Protein 6OB7 (pdb70)

Radius of gyration: 20.46 Å; Cα contacts (8 Å, |Δi|>4): 609; chains: 1; bounding box: 41×43×61 Å

Nearest PDB structures (foldseek):
  6ob7-assembly1_A  TM=1.003E+00  e=1.359E-50  Homo sapiens
  6ob6-assembly1_A  TM=9.992E-01  e=7.422E-44  Homo sapiens
  6ob6-assembly2_B  TM=1.001E+00  e=4.743E-43  Homo sapiens
  7wn1-assembly1_A  TM=7.185E-01  e=1.083E-06  Plasmodium falciparum
  7xq0-assembly1_A  TM=5.354E-01  e=4.265E-02  Homo sapiens

Solvent-accessible surface area: 16680 Å² total; per-residue (Å²): 107,155,10,63,214,132,27,0,56,104,22,0,28,33,0,0,13,2,10,38,4,3,27,16,10,0,85,27,3,24,51,8,1,28,62,37,1,79,157,45,85,150,142,41,23,20,68,62,1,75,77,44,16,55,105,19,1,31,106,13,15,39,92,62,0,96,64,9,6,84,97,10,114,170,80,85,7,50,87,16,0,38,34,3,1,82,21,9,35,105,10,0,79,66,2,2,94,21,18,162,62,109,53,110,10,106,52,2,18,67,62,0,12,95,10,0,51,67,6,5,11,68,7,0,42,1,26,1,4,1,3,2,1,0,2,21,1,48,16,34,13,1,0,0,2,0,5,0,7,3,22,0,4,50,81,4,2,58,21,30,37,75,18,61,70,68,66,51,119,81,46,97,18,1,70,32,22,0,74,61,0,7,58,22,0,84,84,0,25,104,27,8,103,26,0,76,189,31,137,15,10,110,121,44,47,109,53,92,187,100,44,83,42,7,55,73,106,0,28,84,3,0,114,8,0,12,65,0,12,17,10,2,39,0,0,21,54,54,13,1,43,82,2,88,24,42,80,48,75,58,85,68,100,134,147,45,16,28,10,61,5,0,40,37,11,14,20,50,73,10,59,80,0,13,34,63,0,23,128,107,58,127,23,23,88,102,34,213,149,0,37,54,54,4,110,57,5,88,77,20,18,67,40,0,29,47,0,3,20,93,127,65,80,202,85,99,48,88,37,94,87,7,56,115,2,71,124,10,0,14,38,0,0,71,23,1,0,16,7,0,0,0,0,2,0,8,0,2,60,61,20,55,96,95,47,4,22,22,0,0,2,7,0,2,31,19,15,9,43,0,34,14,66,0,16,101,110,19,151,97,88

InterPro domains:
  IPR002259 Equilibrative nucleoside transporter [PF01733] (144-454)
  IPR002259 Equilibrative nucleoside transporter [PIRSF016379] (9-454)
  IPR002259 Equilibrative nucleoside transporter [PR01130] (150-172)
  IPR002259 Equilibrative nucleoside transporter [PR01130] (178-198)
  IPR002259 Equilibrative nucleoside transporter [PR01130] (204-227)
  IPR002259 Equilibrative nucleoside transporter [PR01130] (300-317)
  IPR002259 Equilibrative nucleoside transporter [PR01130] (333-354)
  IPR002259 Equilibrative nucleoside transporter [PR01130] (361-378)
  IPR002259 Equilibrative nucleoside transporter [PR01130] (393-409)
  IPR002259 Equilibrative nucleoside transporter [PR01130] (412-428)
  IPR002259 Equilibrative nucleoside transporter [PR01130] (430-454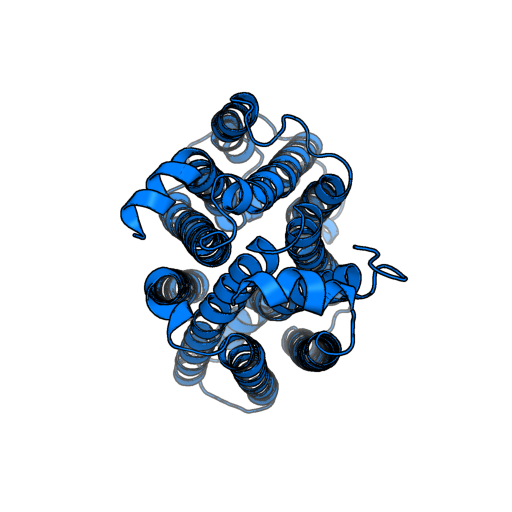)
  IPR002259 Equilibrative nucleoside transporter [PTHR10332] (6-455)
  IPR034764 Nucleoside transporter ENT1/ENT2 [TIGR00939] (18-456)
  IPR036259 MFS transporter superfamily [G3DSA:1.20.1250.20] (150-456)
  IPR036259 MFS transporter superfamily [SSF103473] (12-451)

Organism: Homo sapiens (NCBI:txid9606)

Sequence (381 aa):
PQDRYKAVWLIFFMLGLGTLLPWNFFMTATQYFTNRLDMSQNNSLSAIFNNVMTLCAMLPLLLFTYLNSFLHQRIPQSVRILGSLVAILLVFLITAILVKVQLDALPFFVITMIKIVLINSFGAILQGSLFGLAGLFPASYTAAIMSGQGLAGFFASVAMICAIASGSELSESAFGYFITACAVIILTIICYLGLPRLEFYRYYQQLKLSIKAILKKISVLAFSVCFIFTITIGMFPAVTVEVKSSIAGSSTWERYFIPVSCFLTFNIFDWLGRSLTAVFMWPGKDSRWLPSLVLARLVFVPLLLLCNIKPRRYLTVVFEHDAWFIFFMAAFAFSNGYLASLCMCFGPKKVKPAEAETAGAIMAFFLCLGLALGAVFSFLF

Structure (mmCIF, N/CA/C/O backbone):
data_6OB7
#
_entry.id   6OB7
#
_cell.length_a   72.040
_cell.length_b   72.040
_cell.length_c   173.371
_cell.angle_alpha   90.00
_cell.angle_beta   90.00
_cell.angle_gamma   120.00
#
_symmetry.space_group_name_H-M   'P 32 2 1'
#
loop_
_entity.id
_entity.type
_entity.pdbx_description
1 polymer 'Equilibrative nucleoside transporter 1'
2 non-polymer '(2R)-2,3-dihydroxypropyl (9Z)-octadec-9-enoate'
3 non-polymer '(1,4-diazepane-1,4-diyl)di(propane-3,1-diyl) bis(3,4,5-trimethoxybenzoate)'
4 water water
#
loop_
_atom_site.group_PDB
_atom_site.id
_atom_site.type_symbol
_atom_site.label_atom_id
_atom_site.label_alt_id
_atom_site.label_comp_id
_atom_site.label_asym_id
_atom_site.label_entity_id
_atom_site.label_seq_id
_atom_site.pdbx_PDB_ins_code
_atom_site.Cartn_x
_atom_site.Cartn_y
_atom_site.Cartn_z
_atom_site.occupancy
_atom_site.B_iso_or_equiv
_atom_site.auth_seq_id
_atom_site.auth_comp_id
_atom_site.auth_asym_id
_atom_site.auth_atom_id
_atom_site.pdbx_PDB_model_num
ATOM 1 N N . PRO A 1 8 ? -36.699 -32.430 -2.300 1.00 41.11 7 PRO A N 1
ATOM 2 C CA . PRO A 1 8 ? -36.515 -32.147 -0.874 1.00 46.93 7 PRO A CA 1
ATOM 3 C C . PRO A 1 8 ? -37.654 -32.697 -0.014 1.00 37.66 7 PRO A C 1
ATOM 4 O O . PRO A 1 8 ? -38.518 -31.947 0.441 1.00 43.81 7 PRO A O 1
ATOM 15 N N . GLN A 1 9 ? -37.645 -34.011 0.201 1.00 35.35 8 GLN A N 1
ATOM 16 C CA . GLN A 1 9 ? -38.645 -34.692 1.016 1.00 32.71 8 GLN A CA 1
ATOM 17 C C . GLN A 1 9 ? -37.946 -35.275 2.236 1.00 27.82 8 GLN A C 1
ATOM 18 O O . GLN A 1 9 ? -37.214 -36.264 2.123 1.00 29.79 8 GLN A O 1
ATOM 32 N N . ASP A 1 10 ? -38.166 -34.661 3.399 1.00 26.40 9 ASP A N 1
ATOM 33 C CA . ASP A 1 10 ? -37.632 -35.182 4.658 1.00 22.37 9 ASP A CA 1
ATOM 34 C C . ASP A 1 10 ? -38.545 -36.320 5.104 1.00 24.21 9 ASP A C 1
ATOM 35 O O . ASP A 1 10 ? -39.431 -36.163 5.949 1.00 23.43 9 ASP A O 1
ATOM 44 N N . ARG A 1 11 ? -38.327 -37.488 4.504 1.00 22.67 10 ARG A N 1
ATOM 45 C CA . ARG A 1 11 ? -39.154 -38.655 4.781 1.00 26.10 10 ARG A CA 1
ATOM 46 C C . ARG A 1 11 ? -39.200 -38.932 6.276 1.00 26.35 10 ARG A C 1
ATOM 47 O O . ARG A 1 11 ? -38.161 -39.129 6.914 1.00 28.35 10 ARG A O 1
ATOM 51 N N . TYR A 1 12 ? -40.409 -38.935 6.832 1.00 26.55 11 TYR A N 1
ATOM 52 C CA . TYR A 1 12 ? -40.669 -39.153 8.249 1.00 31.96 11 TYR A CA 1
ATOM 53 C C . TYR A 1 12 ? -40.174 -38.005 9.118 1.00 31.30 11 TYR A C 1
ATOM 54 O O . TYR A 1 12 ? -40.255 -38.100 10.344 1.00 20.44 11 TYR A O 1
ATOM 72 N N . LYS A 1 13 ? -39.670 -36.922 8.531 1.00 30.79 12 LYS A N 1
ATOM 73 C CA . LYS A 1 13 ? -39.094 -35.823 9.305 1.00 29.63 12 LYS A CA 1
ATOM 74 C C . LYS A 1 13 ? -37.918 -36.317 10.144 1.00 20.97 12 LYS A C 1
ATOM 75 O O . LYS A 1 13 ? -37.699 -35.869 11.271 1.00 22.50 12 LYS A O 1
ATOM 94 N N . ALA A 1 14 ? -37.153 -37.255 9.584 1.00 17.72 13 ALA A N 1
ATOM 95 C CA . ALA A 1 14 ? -36.023 -37.827 10.305 1.00 18.40 13 ALA A CA 1
ATOM 96 C C . ALA A 1 14 ? -34.941 -36.783 10.547 1.00 18.79 13 ALA A C 1
ATOM 97 O O . ALA A 1 14 ? -34.408 -36.673 11.658 1.00 18.46 13 ALA A O 1
ATOM 104 N N . VAL A 1 15 ? -34.596 -36.008 9.516 1.00 21.59 14 VAL A N 1
ATOM 105 C CA . VAL A 1 15 ? -33.577 -34.976 9.674 1.00 18.19 14 VAL A CA 1
ATOM 106 C C . VAL A 1 15 ? -34.057 -33.901 10.642 1.00 14.78 14 VAL A C 1
ATOM 107 O O . VAL A 1 15 ? -33.290 -33.418 11.485 1.00 17.02 14 VAL A O 1
ATOM 120 N N . TRP A 1 16 ? -35.327 -33.508 10.540 1.00 16.16 15 TRP A N 1
ATOM 121 C CA . TRP A 1 16 ? -35.870 -32.520 11.466 1.00 22.12 15 TRP A CA 1
ATOM 122 C C . TRP A 1 16 ? -35.777 -33.020 12.901 1.00 17.80 15 TRP A C 1
ATOM 123 O O . TRP A 1 16 ? -35.331 -32.297 13.798 1.00 19.43 15 TRP A O 1
ATOM 144 N N . LEU A 1 17 ? -36.198 -34.265 13.133 1.00 21.49 16 LEU A N 1
ATOM 145 C CA . LEU A 1 17 ? -36.138 -34.830 14.475 1.00 16.72 16 LEU A CA 1
ATOM 146 C C . LEU A 1 17 ? -34.700 -34.913 14.970 1.00 18.01 16 LEU A C 1
ATOM 147 O O . LEU A 1 17 ? -34.427 -34.653 16.147 1.00 18.22 16 LEU A O 1
ATOM 163 N N . ILE A 1 18 ? -33.765 -35.272 14.086 1.00 19.26 17 ILE A N 1
ATOM 164 C CA . ILE A 1 18 ? -32.363 -35.349 14.488 1.00 17.39 17 ILE A CA 1
ATOM 165 C C . ILE A 1 18 ? -31.851 -33.972 14.887 1.00 16.28 17 ILE A C 1
ATOM 166 O O . ILE A 1 18 ? -31.123 -33.827 15.877 1.00 16.32 17 ILE A O 1
ATOM 182 N N . PHE A 1 19 ? -32.211 -32.942 14.118 1.00 19.79 18 PHE A N 1
ATOM 183 C CA . PHE A 1 19 ? -31.832 -31.582 14.479 1.00 20.93 18 PHE A CA 1
ATOM 184 C C . PHE A 1 19 ? -32.470 -31.173 15.801 1.00 18.53 18 PHE A C 1
ATOM 185 O O . PHE A 1 19 ? -31.858 -30.455 16.600 1.00 15.44 18 PHE A O 1
ATOM 202 N N . PHE A 1 20 ? -33.703 -31.621 16.045 1.00 15.64 19 PHE A N 1
ATOM 203 C CA . PHE A 1 20 ? -34.354 -31.366 17.325 1.00 18.77 19 PHE A CA 1
ATOM 204 C C . PHE A 1 20 ? -33.565 -31.997 18.465 1.00 18.44 19 PHE A C 1
ATOM 205 O O . PHE A 1 20 ? -33.320 -31.359 19.497 1.00 14.29 19 PHE A O 1
ATOM 222 N N . MET A 1 21 ? -33.146 -33.252 18.290 1.00 17.00 20 MET A N 1
ATOM 223 C CA . MET A 1 21 ? -32.357 -33.927 19.314 1.00 15.35 20 MET A CA 1
ATOM 224 C C . MET A 1 21 ? -31.018 -33.230 19.528 1.00 20.12 20 MET A C 1
ATOM 225 O O . MET A 1 21 ? -30.523 -33.150 20.658 1.00 17.21 20 MET A O 1
ATOM 239 N N . LEU A 1 22 ? -30.413 -32.724 18.450 1.00 15.10 21 LEU A N 1
ATOM 240 C CA . LEU A 1 22 ? -29.150 -32.006 18.581 1.00 14.37 21 LEU A CA 1
ATOM 241 C C . LEU A 1 22 ? -29.307 -30.775 19.464 1.00 15.49 21 LEU A C 1
ATOM 242 O O . LEU A 1 22 ? -28.435 -30.478 20.288 1.00 13.41 21 LEU A O 1
ATOM 258 N N . GLY A 1 23 ? -30.413 -30.044 19.307 1.00 18.37 22 GLY A N 1
ATOM 259 C CA . GLY A 1 23 ? -30.654 -28.897 20.168 1.00 18.01 22 GLY A CA 1
ATOM 260 C C . GLY A 1 23 ? -30.816 -29.300 21.619 1.00 13.28 22 GLY A C 1
ATOM 261 O O . GLY A 1 23 ? -30.214 -28.706 22.517 1.00 19.50 22 GLY A O 1
ATOM 265 N N . LEU A 1 24 ? -31.636 -30.322 21.867 1.00 17.71 23 LEU A N 1
ATOM 266 C CA . LEU A 1 24 ? -31.771 -30.862 23.215 1.00 16.04 23 LEU A CA 1
ATOM 267 C C . LEU A 1 24 ? -30.410 -31.203 23.809 1.00 17.37 23 LEU A C 1
ATOM 268 O O . LEU A 1 24 ? -30.141 -30.905 24.979 1.00 14.26 23 LEU A O 1
ATOM 284 N N . GLY A 1 25 ? -29.534 -31.820 23.013 1.00 17.55 24 GLY A N 1
ATOM 285 C CA . GLY A 1 25 ? -28.256 -32.269 23.535 1.00 20.24 24 GLY A CA 1
ATOM 286 C C . GLY A 1 25 ? -27.300 -31.139 23.857 1.00 21.45 24 GLY A C 1
ATOM 287 O O . GLY A 1 25 ? -26.465 -31.269 24.758 1.00 22.59 24 GLY A O 1
ATOM 291 N N . THR A 1 26 ? -27.406 -30.020 23.139 1.00 16.41 25 THR A N 1
ATOM 292 C CA . THR A 1 26 ? -26.456 -28.932 23.330 1.00 18.53 25 THR A CA 1
ATOM 293 C C . THR A 1 26 ? -26.653 -28.230 24.667 1.00 21.33 25 THR A C 1
ATOM 294 O O . THR A 1 26 ? -25.683 -27.729 25.248 1.00 21.16 25 THR A O 1
ATOM 305 N N . LEU A 1 27 ? -27.888 -28.181 25.172 1.00 19.93 26 LEU A N 1
ATOM 306 C CA . LEU A 1 27 ? -28.190 -27.409 26.367 1.00 17.90 26 LEU A CA 1
ATOM 307 C C . LEU A 1 27 ? -28.671 -28.231 27.551 1.00 17.94 26 LEU A C 1
ATOM 308 O O . LEU A 1 27 ? -28.563 -27.752 28.685 1.00 17.50 26 LEU A O 1
ATOM 324 N N . LEU A 1 28 ? -29.201 -29.434 27.337 1.00 15.70 27 LEU A N 1
ATOM 325 C CA . LEU A 1 28 ? -29.649 -30.228 28.475 1.00 19.23 27 LEU A CA 1
ATOM 326 C C . LEU A 1 28 ? -28.521 -30.493 29.464 1.00 17.23 27 LEU A C 1
ATOM 327 O O . LEU A 1 28 ? -28.757 -30.352 30.676 1.00 17.50 27 LEU A O 1
ATOM 343 N N . PRO A 1 29 ? -27.304 -30.853 29.045 1.00 18.87 28 PRO A N 1
ATOM 344 C CA . PRO A 1 29 ? -26.225 -31.001 30.040 1.00 15.88 28 PRO A CA 1
ATOM 345 C C . PRO A 1 29 ? -25.933 -29.714 30.793 1.00 14.64 28 PRO A C 1
ATOM 346 O O . PRO A 1 29 ? -25.886 -29.718 32.031 1.00 15.06 28 PRO A O 1
ATOM 357 N N . TRP A 1 30 ? -25.734 -28.603 30.080 1.00 17.28 29 TRP A N 1
ATOM 358 C CA . TRP A 1 30 ? -25.413 -27.347 30.751 1.00 20.87 29 TRP A CA 1
ATOM 359 C C . TRP A 1 30 ? -26.577 -26.865 31.609 1.00 16.17 29 TRP A C 1
ATOM 360 O O . TRP A 1 30 ? -26.368 -26.370 32.723 1.00 15.18 29 TRP A O 1
ATOM 381 N N . ASN A 1 31 ? -27.808 -26.995 31.110 1.00 17.84 30 ASN A N 1
ATOM 382 C CA . ASN A 1 31 ? -28.970 -26.637 31.918 1.00 15.01 30 ASN A CA 1
ATOM 383 C C . ASN A 1 31 ? -29.001 -27.452 33.206 1.00 15.51 30 ASN A C 1
ATOM 384 O O . ASN A 1 31 ? -29.198 -26.905 34.296 1.00 17.56 30 ASN A O 1
ATOM 395 N N . PHE A 1 32 ? -28.793 -28.767 33.101 1.00 15.49 31 PHE A N 1
ATOM 396 C CA . PHE A 1 32 ? -28.741 -29.600 34.297 1.00 21.72 31 PHE A CA 1
ATOM 397 C C . PHE A 1 32 ? -27.620 -29.153 35.228 1.00 19.38 31 PHE A C 1
ATOM 398 O O . PHE A 1 32 ? -27.789 -29.137 36.453 1.00 21.54 31 PHE A O 1
ATOM 415 N N . PHE A 1 33 ? -26.467 -28.790 34.666 1.00 16.66 32 PHE A N 1
ATOM 416 C CA . PHE A 1 33 ? -25.378 -28.259 35.479 1.00 17.68 32 PHE A CA 1
ATOM 417 C C . PHE A 1 33 ? -25.833 -27.026 36.251 1.00 20.26 32 PHE A C 1
ATOM 418 O O . PHE A 1 33 ? -25.604 -26.915 37.462 1.00 18.95 32 PHE A O 1
ATOM 435 N N . MET A 1 34 ? -26.494 -26.090 35.565 1.00 20.28 33 MET A N 1
ATOM 436 C CA . MET A 1 34 ? -26.951 -24.870 36.222 1.00 18.11 33 MET A CA 1
ATOM 437 C C . MET A 1 34 ? -27.969 -25.178 37.314 1.00 21.79 33 MET A C 1
ATOM 438 O O . MET A 1 34 ? -27.911 -24.603 38.406 1.00 21.52 33 MET A O 1
ATOM 452 N N . THR A 1 35 ? -28.912 -26.080 37.036 1.00 21.60 34 THR A N 1
ATOM 453 C CA . THR A 1 35 ? -29.913 -26.446 38.031 1.00 24.85 34 THR A CA 1
ATOM 454 C C . THR A 1 35 ? -29.308 -27.149 39.239 1.00 26.92 34 THR A C 1
ATOM 455 O O . THR A 1 35 ? -29.980 -27.264 40.269 1.00 22.26 34 THR A O 1
ATOM 466 N N . ALA A 1 36 ? -28.066 -27.619 39.136 1.00 26.82 35 ALA A N 1
ATOM 467 C CA . ALA A 1 36 ? -27.372 -28.240 40.254 1.00 24.15 35 ALA A CA 1
ATOM 468 C C . ALA A 1 36 ? -26.518 -27.250 41.038 1.00 21.28 35 ALA A C 1
ATOM 469 O O . ALA A 1 36 ? -25.683 -27.675 41.843 1.00 17.05 35 ALA A O 1
ATOM 476 N N . THR A 1 37 ? -26.704 -25.945 40.820 1.00 18.89 36 THR A N 1
ATOM 477 C CA . THR A 1 37 ? -25.914 -24.957 41.548 1.00 26.92 36 THR A CA 1
ATOM 478 C C . THR A 1 37 ? -26.073 -25.129 43.054 1.00 21.39 36 THR A C 1
ATOM 479 O O . THR A 1 37 ? -25.097 -25.012 43.804 1.00 27.79 36 THR A O 1
ATOM 490 N N . GLN A 1 38 ? -27.293 -25.416 43.516 1.00 22.13 37 GLN A N 1
ATOM 491 C CA . GLN A 1 38 ? -27.511 -25.630 44.943 1.00 23.57 37 GLN A CA 1
ATOM 492 C C . GLN A 1 38 ? -26.653 -26.771 45.472 1.00 25.21 37 GLN A C 1
ATOM 493 O O . GLN A 1 38 ? -26.236 -26.746 46.636 1.00 24.62 37 GLN A O 1
ATOM 497 N N . TYR A 1 39 ? -26.379 -27.777 44.638 1.00 20.72 38 TYR A N 1
ATOM 498 C CA . TYR A 1 39 ? -25.495 -28.860 45.052 1.00 22.11 38 TYR A CA 1
ATOM 499 C C . TYR A 1 39 ? -24.057 -28.376 45.194 1.00 17.90 38 TYR A C 1
ATOM 500 O O . TYR A 1 39 ? -23.341 -28.804 46.107 1.00 25.34 38 TYR A O 1
ATOM 518 N N . PHE A 1 40 ? -23.611 -27.490 44.298 1.00 22.19 39 PHE A N 1
ATOM 519 C CA . PHE A 1 40 ? -22.238 -27.001 44.359 1.00 24.21 39 PHE A CA 1
ATOM 520 C C . PHE A 1 40 ? -22.038 -26.052 45.535 1.00 21.81 39 PHE A C 1
ATOM 521 O O . PHE A 1 40 ? -21.020 -26.123 46.231 1.00 27.14 39 PHE A O 1
ATOM 538 N N . THR A 1 41 ? -22.992 -25.146 45.762 1.00 28.54 40 THR A N 1
ATOM 539 C CA . THR A 1 41 ? -22.847 -24.184 46.848 1.00 24.32 40 THR A CA 1
ATOM 540 C C . THR A 1 41 ? -22.977 -24.864 48.205 1.00 28.30 40 THR A C 1
ATOM 541 O O . THR A 1 41 ? -22.212 -24.567 49.130 1.00 29.35 40 THR A O 1
ATOM 552 N N . ASN A 1 42 ? -23.940 -25.777 48.349 1.00 27.06 41 ASN A N 1
ATOM 553 C CA . ASN A 1 42 ? -24.105 -26.476 49.618 1.00 26.57 41 ASN A CA 1
ATOM 554 C C . ASN A 1 42 ? -22.914 -27.381 49.909 1.00 33.96 41 ASN A C 1
ATOM 555 O O . ASN A 1 42 ? -22.488 -27.501 51.063 1.00 31.63 41 ASN A O 1
ATOM 566 N N . ARG A 1 43 ? -22.365 -28.031 48.880 1.00 31.97 42 ARG A N 1
ATOM 567 C CA . ARG A 1 43 ? -21.172 -28.843 49.086 1.00 27.72 42 ARG A CA 1
ATOM 568 C C . ARG A 1 43 ? -20.017 -27.993 49.600 1.00 28.81 42 ARG A C 1
ATOM 569 O O . ARG A 1 43 ? -19.266 -28.421 50.484 1.00 33.58 42 ARG A O 1
ATOM 590 N N . LEU A 1 44 ? -19.861 -26.783 49.059 1.00 29.89 43 LEU A N 1
ATOM 591 C CA . LEU A 1 44 ? -18.791 -25.903 49.512 1.00 29.37 43 LEU A CA 1
ATOM 592 C C . LEU A 1 44 ? -18.993 -25.472 50.958 1.00 31.88 43 LEU A C 1
ATOM 593 O O . LEU A 1 44 ? -18.013 -25.293 51.691 1.00 35.11 43 LEU A O 1
ATOM 609 N N . ASP A 1 45 ? -20.246 -25.301 51.387 1.00 33.84 44 ASP A N 1
ATOM 610 C CA . ASP A 1 45 ? -20.508 -24.868 52.756 1.00 38.08 44 ASP A CA 1
ATOM 611 C C . ASP A 1 45 ? -20.191 -25.971 53.760 1.00 36.68 44 ASP A C 1
ATOM 612 O O . ASP A 1 45 ? -19.610 -25.704 54.818 1.00 36.33 44 ASP A O 1
ATOM 621 N N . MET A 1 46 ? -20.559 -27.215 53.449 1.00 31.38 45 MET A N 1
ATOM 622 C CA . MET A 1 46 ? -20.278 -28.333 54.341 1.00 38.13 45 MET A CA 1
ATOM 623 C C . MET A 1 46 ? -18.814 -28.757 54.312 1.00 42.80 45 MET A C 1
ATOM 624 O O . MET A 1 46 ? -18.450 -29.704 55.018 1.00 50.92 45 MET A O 1
ATOM 638 N N . SER A 1 47 ? -17.972 -28.093 53.521 1.00 47.43 46 SER A N 1
ATOM 639 C CA . SER A 1 47 ? -16.550 -28.400 53.439 1.00 40.24 46 SER A CA 1
ATOM 640 C C . SER A 1 47 ? -15.691 -27.312 54.058 1.00 44.66 46 SER A C 1
ATOM 641 O O . SER A 1 47 ? -14.868 -27.593 54.936 1.00 54.70 46 SER A O 1
ATOM 649 N N . GLN A 1 48 ? -15.863 -26.060 53.628 1.00 47.24 47 GLN A N 1
ATOM 650 C CA . GLN A 1 48 ? -15.125 -24.948 54.213 1.00 40.06 47 GLN A CA 1
ATOM 651 C C . GLN A 1 48 ? -15.310 -24.914 55.724 1.00 51.47 47 GLN A C 1
ATOM 652 O O . GLN A 1 48 ? -16.439 -24.918 56.225 1.00 60.25 47 GLN A O 1
ATOM 666 N N . ASN A 1 49 ? -14.193 -24.872 56.445 1.00 49.62 48 ASN A N 1
ATOM 667 C CA . ASN A 1 49 ? -14.214 -24.828 57.902 1.00 50.61 48 ASN A CA 1
ATOM 668 C C . ASN A 1 49 ? -13.742 -23.468 58.406 1.00 52.09 48 ASN A C 1
ATOM 669 O O . ASN A 1 49 ? -12.619 -23.331 58.889 1.00 65.55 48 ASN A O 1
ATOM 673 N N . ASN A 1 75 ? -16.957 -13.616 51.193 1.00 53.38 74 ASN A N 1
ATOM 674 C CA . ASN A 1 75 ? -15.571 -14.003 50.957 1.00 47.32 74 ASN A CA 1
ATOM 675 C C . ASN A 1 75 ? -15.412 -15.522 50.939 1.00 47.07 74 ASN A C 1
ATOM 676 O O . ASN A 1 75 ? -14.311 -16.034 50.740 1.00 48.44 74 ASN A O 1
ATOM 679 N N . SER A 1 76 ? -16.513 -16.240 51.154 1.00 49.04 75 SER A N 1
ATOM 680 C CA . SER A 1 76 ? -16.485 -17.692 51.098 1.00 40.09 75 SER A CA 1
ATOM 681 C C . SER A 1 76 ? -16.507 -18.163 49.645 1.00 40.85 75 SER A C 1
ATOM 682 O O . SER A 1 76 ? -16.668 -17.376 48.708 1.00 32.32 75 SER A O 1
ATOM 690 N N . LEU A 1 77 ? -16.338 -19.473 49.463 1.00 38.79 76 LEU A N 1
ATOM 691 C CA . LEU A 1 77 ? -16.346 -20.038 48.120 1.00 34.13 76 LEU A CA 1
ATOM 692 C C . LEU A 1 77 ? -17.762 -20.206 47.586 1.00 30.56 76 LEU A C 1
ATOM 693 O O . LEU A 1 77 ? -17.981 -20.088 46.375 1.00 30.94 76 LEU A O 1
ATOM 709 N N . SER A 1 78 ? -18.733 -20.468 48.464 1.00 27.59 77 SER A N 1
ATOM 710 C CA . SER A 1 78 ? -20.117 -20.570 48.018 1.00 26.29 77 SER A CA 1
ATOM 711 C C . SER A 1 78 ? -20.690 -19.204 47.670 1.00 25.70 77 SER A C 1
ATOM 712 O O . SER A 1 78 ? -21.503 -19.090 46.746 1.00 34.07 77 SER A O 1
ATOM 720 N N . ALA A 1 79 ? -20.275 -18.158 48.389 1.00 34.23 78 ALA A N 1
ATOM 721 C CA . ALA A 1 79 ? -20.786 -16.819 48.133 1.00 30.34 78 ALA A CA 1
ATOM 722 C C . ALA A 1 79 ? -20.310 -16.259 46.799 1.00 30.34 78 ALA A C 1
ATOM 723 O O . ALA A 1 79 ? -20.899 -15.293 46.303 1.00 25.61 78 ALA A O 1
ATOM 730 N N . ILE A 1 80 ? -19.267 -16.839 46.210 1.00 27.93 79 ILE A N 1
ATOM 731 C CA . ILE A 1 80 ? -18.716 -16.364 44.948 1.00 22.24 79 ILE A CA 1
ATOM 732 C C . ILE A 1 80 ? -18.919 -17.355 43.817 1.00 28.15 79 ILE A C 1
ATOM 733 O O . ILE A 1 80 ? -18.558 -17.050 42.669 1.00 21.15 79 ILE A O 1
ATOM 749 N N . PHE A 1 81 ? -19.484 -18.532 44.096 1.00 27.05 80 PHE A N 1
ATOM 750 C CA . PHE A 1 81 ? -19.590 -19.569 43.073 1.00 21.74 80 PHE A CA 1
ATOM 751 C C . PHE A 1 81 ? -20.394 -19.082 41.874 1.00 24.35 80 PHE A C 1
ATOM 752 O O . PHE A 1 81 ? -19.959 -19.218 40.724 1.00 25.32 80 PHE A O 1
ATOM 769 N N . ASN A 1 82 ? -21.572 -18.504 42.122 1.00 27.19 81 ASN A N 1
ATOM 770 C CA . ASN A 1 82 ? -22.427 -18.063 41.025 1.00 20.75 81 ASN A CA 1
ATOM 771 C C . ASN A 1 82 ? -21.713 -17.062 40.125 1.00 20.92 81 ASN A C 1
ATOM 772 O O . ASN A 1 82 ? -21.812 -17.142 38.895 1.00 24.68 81 ASN A O 1
ATOM 783 N N . ASN A 1 83 ? -20.985 -16.111 40.717 1.00 24.60 82 ASN A N 1
ATOM 784 C CA . ASN A 1 83 ? -20.334 -15.073 39.925 1.00 18.31 82 ASN A CA 1
ATOM 785 C C . ASN A 1 83 ? -19.097 -15.599 39.203 1.00 22.71 82 ASN A C 1
ATOM 786 O O . ASN A 1 83 ? -18.829 -15.200 38.064 1.00 25.01 82 ASN A O 1
ATOM 797 N N . VAL A 1 84 ? -18.329 -16.486 39.842 1.00 20.11 83 VAL A N 1
ATOM 798 C CA . VAL A 1 84 ? -17.163 -17.057 39.177 1.00 19.51 83 VAL A CA 1
ATOM 799 C C . VAL A 1 84 ? -17.596 -18.037 38.093 1.00 19.84 83 VAL A C 1
ATOM 800 O O . VAL A 1 84 ? -16.989 -18.098 37.017 1.00 16.84 83 VAL A O 1
ATOM 813 N N . MET A 1 85 ? -18.642 -18.825 38.357 1.00 15.98 84 MET A N 1
ATOM 814 C CA . MET A 1 85 ? -19.195 -19.685 37.314 1.00 17.77 84 MET A CA 1
ATOM 815 C C . MET A 1 85 ? -19.640 -18.857 36.115 1.00 17.13 84 MET A C 1
ATOM 816 O O . MET A 1 85 ? -19.352 -19.202 34.964 1.00 17.27 84 MET A O 1
ATOM 830 N N . THR A 1 86 ? -20.347 -17.753 36.370 1.00 19.32 85 THR A N 1
ATOM 831 C CA . THR A 1 86 ? -20.795 -16.887 35.286 1.00 21.94 85 THR A CA 1
ATOM 832 C C . THR A 1 86 ? -19.617 -16.443 34.428 1.00 21.98 85 THR A C 1
ATOM 833 O O . THR A 1 86 ? -19.682 -16.471 33.194 1.00 25.77 85 THR A O 1
ATOM 844 N N . LEU A 1 87 ? -18.526 -16.034 35.073 1.00 28.41 86 LEU A N 1
ATOM 845 C CA . LEU A 1 87 ? -17.354 -15.573 34.339 1.00 28.85 86 LEU A CA 1
ATOM 846 C C . LEU A 1 87 ? -16.696 -16.717 33.581 1.00 23.11 86 LEU A C 1
ATOM 847 O O . LEU A 1 87 ? -16.273 -16.547 32.432 1.00 24.48 86 LEU A O 1
ATOM 863 N N . CYS A 1 88 ? -16.609 -17.895 34.202 1.00 20.99 87 CYS A N 1
ATOM 864 C CA . CYS A 1 88 ? -15.996 -19.050 33.558 1.00 23.49 87 CYS A CA 1
ATOM 865 C C . CYS A 1 88 ? -16.875 -19.654 32.473 1.00 20.32 87 CYS A C 1
ATOM 866 O O . CYS A 1 88 ? -16.415 -20.545 31.753 1.00 18.15 87 CYS A O 1
ATOM 874 N N . ALA A 1 89 ? -18.119 -19.198 32.342 1.00 21.19 88 ALA A N 1
ATOM 875 C CA . ALA A 1 89 ? -19.029 -19.693 31.320 1.00 20.60 88 ALA A CA 1
ATOM 876 C C . ALA A 1 89 ? -19.145 -18.739 30.137 1.00 23.65 88 ALA A C 1
ATOM 877 O O . ALA A 1 89 ? -19.023 -19.163 28.984 1.00 20.11 88 ALA A O 1
ATOM 884 N N . MET A 1 90 ? -19.364 -17.450 30.402 1.00 21.06 89 MET A N 1
ATOM 885 C CA . MET A 1 90 ? -19.615 -16.507 29.319 1.00 25.06 89 MET A CA 1
ATOM 886 C C . MET A 1 90 ? -18.337 -16.182 28.553 1.00 21.75 89 MET A C 1
ATOM 887 O O . MET A 1 90 ? -18.361 -16.066 27.322 1.00 26.26 89 MET A O 1
ATOM 901 N N . LEU A 1 91 ? -17.212 -16.029 29.253 1.00 23.90 90 LEU A N 1
ATOM 902 C CA . LEU A 1 91 ? -15.970 -15.676 28.569 1.00 21.92 90 LEU A CA 1
ATOM 903 C C . LEU A 1 91 ? -15.519 -16.764 27.605 1.00 24.61 90 LEU A C 1
ATOM 904 O O . LEU A 1 91 ? -15.193 -16.439 26.449 1.00 23.53 90 LEU A O 1
ATOM 920 N N . PRO A 1 92 ? -15.463 -18.045 27.986 1.00 25.32 91 PRO A N 1
ATOM 921 C CA . PRO A 1 92 ? -15.174 -19.074 26.970 1.00 24.15 91 PRO A CA 1
ATOM 922 C C . PRO A 1 92 ? -16.250 -19.159 25.902 1.00 22.18 91 PRO A C 1
ATOM 923 O O . PRO A 1 92 ? -15.937 -19.214 24.705 1.00 19.36 91 PRO A O 1
ATOM 934 N N . LEU A 1 93 ? -17.521 -19.175 26.309 1.00 18.81 92 LEU A N 1
ATOM 935 C CA . LEU A 1 93 ? -18.611 -19.261 25.344 1.00 23.45 92 LEU A CA 1
ATOM 936 C C . LEU A 1 93 ? -18.498 -18.166 24.290 1.00 18.85 92 LEU A C 1
ATOM 937 O O . LEU A 1 93 ? -18.708 -18.413 23.098 1.00 18.40 92 LEU A O 1
ATOM 953 N N . LEU A 1 94 ? -18.145 -16.951 24.713 1.00 18.67 93 LEU A N 1
ATOM 954 C CA . LEU A 1 94 ? -18.059 -15.826 23.785 1.00 20.41 93 LEU A CA 1
ATOM 955 C C . LEU A 1 94 ? -16.820 -15.916 22.903 1.00 23.70 93 LEU A C 1
ATOM 956 O O . LEU A 1 94 ? -16.890 -15.649 21.696 1.00 20.40 93 LEU A O 1
ATOM 972 N N . LEU A 1 95 ? -15.676 -16.295 23.482 1.00 24.44 94 LEU A N 1
ATOM 973 C CA . LEU A 1 95 ? -14.430 -16.340 22.723 1.00 21.21 94 LEU A CA 1
ATOM 974 C C . LEU A 1 95 ? -14.487 -17.383 21.615 1.00 20.83 94 LEU A C 1
ATOM 975 O O . LEU A 1 95 ? -14.024 -17.134 20.496 1.00 19.85 94 LEU A O 1
ATOM 991 N N . PHE A 1 96 ? -15.042 -18.559 21.906 1.00 19.77 95 PHE A N 1
ATOM 992 C CA . PHE A 1 96 ? -14.989 -19.668 20.963 1.00 20.16 95 PHE A CA 1
ATOM 993 C C . PHE A 1 96 ? -16.118 -19.652 19.944 1.00 18.52 95 PHE A C 1
ATOM 994 O O . PHE A 1 96 ? -15.967 -20.252 18.874 1.00 16.61 95 PHE A O 1
ATOM 1011 N N . THR A 1 97 ? -17.239 -18.984 20.231 1.00 20.58 96 THR A N 1
ATOM 1012 C CA . THR A 1 97 ? -18.193 -18.700 19.164 1.00 23.02 96 THR A CA 1
ATOM 1013 C C . THR A 1 97 ? -17.645 -17.637 18.222 1.00 21.14 96 THR A C 1
ATOM 1014 O O . THR A 1 97 ? -17.939 -17.656 17.022 1.00 19.91 96 THR A O 1
ATOM 1025 N N . TYR A 1 98 ? -16.842 -16.710 18.749 1.00 24.58 97 TYR A N 1
ATOM 1026 C CA . TYR A 1 98 ? -16.181 -15.722 17.905 1.00 23.87 97 TYR A CA 1
ATOM 1027 C C . TYR A 1 98 ? -15.133 -16.378 17.015 1.00 24.90 97 TYR A C 1
ATOM 1028 O O . TYR A 1 98 ? -15.108 -16.156 15.799 1.00 25.10 97 TYR A O 1
ATOM 1046 N N . LEU A 1 99 ? -14.258 -17.196 17.606 1.00 21.63 98 LEU A N 1
ATOM 1047 C CA . LEU A 1 99 ? -13.231 -17.876 16.822 1.00 20.72 98 LEU A CA 1
ATOM 1048 C C . LEU A 1 99 ? -13.850 -18.822 15.802 1.00 22.90 98 LEU A C 1
ATOM 1049 O O . LEU A 1 99 ? -13.393 -18.898 14.655 1.00 25.92 98 LEU A O 1
ATOM 1065 N N . ASN A 1 100 ? -14.889 -19.557 16.203 1.00 22.55 99 ASN A N 1
ATOM 1066 C CA . ASN A 1 100 ? -15.539 -20.479 15.279 1.00 18.32 99 ASN A CA 1
ATOM 1067 C C . ASN A 1 100 ? -16.092 -19.742 14.067 1.00 31.25 99 ASN A C 1
ATOM 1068 O O . ASN A 1 100 ? -16.008 -20.237 12.937 1.00 22.15 99 ASN A O 1
ATOM 1079 N N . SER A 1 101 ? -16.657 -18.549 14.281 1.00 23.84 100 SER A N 1
ATOM 1080 C CA . SER A 1 101 ? -17.183 -17.773 13.163 1.00 31.35 100 SER A CA 1
ATOM 1081 C C . SER A 1 101 ? -16.088 -17.438 12.158 1.00 29.92 100 SER A C 1
ATOM 1082 O O . SER A 1 101 ? -16.370 -17.275 10.965 1.00 32.72 100 SER A O 1
ATOM 1090 N N . PHE A 1 102 ? -14.839 -17.335 12.617 1.00 32.60 101 PHE A N 1
ATOM 1091 C CA . PHE A 1 102 ? -13.714 -17.036 11.743 1.00 36.26 101 PHE A CA 1
ATOM 1092 C C . PHE A 1 102 ? -12.993 -18.280 11.239 1.00 33.79 101 PHE A C 1
ATOM 1093 O O . PHE A 1 102 ? -12.324 -18.207 10.202 1.00 37.26 101 PHE A O 1
ATOM 1110 N N . LEU A 1 103 ? -13.116 -19.417 11.934 1.00 27.70 102 LEU A N 1
ATOM 1111 C CA . LEU A 1 103 ? -12.291 -20.582 11.643 1.00 37.32 102 LEU A CA 1
ATOM 1112 C C . LEU A 1 103 ? -13.084 -21.867 11.422 1.00 42.37 102 LEU A C 1
ATOM 1113 O O . LEU A 1 103 ? -12.473 -22.933 11.279 1.00 37.48 102 LEU A O 1
ATOM 1129 N N . HIS A 1 104 ? -14.418 -21.809 11.387 1.00 29.18 103 HIS A N 1
ATOM 1130 C CA . HIS A 1 104 ? -15.191 -23.038 11.223 1.00 27.47 103 HIS A CA 1
ATOM 1131 C C . HIS A 1 104 ? -14.864 -23.732 9.907 1.00 35.58 103 HIS A C 1
ATOM 1132 O O . HIS A 1 104 ? -15.019 -24.954 9.793 1.00 36.03 103 HIS A O 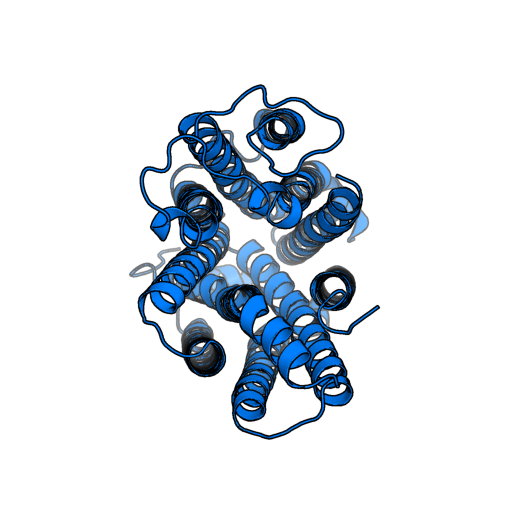1
ATOM 1146 N N . GLN A 1 105 ? -14.405 -22.976 8.906 1.00 31.24 104 GLN A N 1
ATOM 1147 C CA . GLN A 1 105 ? -14.113 -23.559 7.603 1.00 29.71 104 GLN A CA 1
ATOM 1148 C C . GLN A 1 105 ? -12.876 -24.448 7.624 1.00 38.19 104 GLN A C 1
ATOM 1149 O O . GLN A 1 105 ? -12.734 -25.307 6.747 1.00 41.81 104 GLN A O 1
ATOM 1163 N N . ARG A 1 106 ? -11.985 -24.271 8.599 1.00 29.53 105 ARG A N 1
ATOM 1164 C CA . ARG A 1 106 ? -10.729 -25.010 8.634 1.00 30.29 105 ARG A CA 1
ATOM 1165 C C . ARG A 1 106 ? -10.851 -26.378 9.296 1.00 31.47 105 ARG A C 1
ATOM 1166 O O . ARG A 1 106 ? -9.909 -27.172 9.212 1.00 32.90 105 ARG A O 1
ATOM 1187 N N . ILE A 1 107 ? -11.975 -26.673 9.942 1.00 32.93 106 ILE A N 1
ATOM 1188 C CA . ILE A 1 107 ? -12.162 -27.958 10.613 1.00 29.14 106 ILE A CA 1
ATOM 1189 C C . ILE A 1 107 ? -13.437 -28.603 10.080 1.00 22.33 106 ILE A C 1
ATOM 1190 O O . ILE A 1 107 ? -14.470 -27.926 9.977 1.00 31.21 106 ILE A O 1
ATOM 1206 N N . PRO A 1 108 ? -13.427 -29.894 9.738 1.00 25.01 107 PRO A N 1
ATOM 1207 C CA . PRO A 1 108 ? -14.665 -30.541 9.288 1.00 20.19 107 PRO A CA 1
ATOM 1208 C C . PRO A 1 108 ? -15.758 -30.421 10.340 1.00 26.00 107 PRO A C 1
ATOM 1209 O O . PRO A 1 108 ? -15.498 -30.458 11.545 1.00 27.42 107 PRO A O 1
ATOM 1220 N N . GLN A 1 109 ? -17.000 -30.280 9.869 1.00 27.02 108 GLN A N 1
ATOM 1221 C CA . GLN A 1 109 ? -18.111 -30.061 10.789 1.00 22.79 108 GLN A CA 1
ATOM 1222 C C . GLN A 1 109 ? -18.299 -31.252 11.722 1.00 21.89 108 GLN A C 1
ATOM 1223 O O . GLN A 1 109 ? -18.603 -31.078 12.908 1.00 20.80 108 GLN A O 1
ATOM 1237 N N . SER A 1 110 ? -18.131 -32.473 11.204 1.00 23.35 109 SER A N 1
ATOM 1238 C CA . SER A 1 110 ? -18.297 -33.658 12.040 1.00 21.93 109 SER A CA 1
ATOM 1239 C C . SER A 1 110 ? -17.260 -33.699 13.154 1.00 28.09 109 SER A C 1
ATOM 1240 O O . SER A 1 110 ? -17.551 -34.172 14.261 1.00 23.45 109 SER A O 1
ATOM 1248 N N . VAL A 1 111 ? -16.049 -33.217 12.884 1.00 23.74 110 VAL A N 1
ATOM 1249 C CA . VAL A 1 111 ? -15.040 -33.138 13.931 1.00 17.73 110 VAL A CA 1
ATOM 1250 C C . VAL A 1 111 ? -15.459 -32.123 14.985 1.00 20.73 110 VAL A C 1
ATOM 1251 O O . VAL A 1 111 ? -15.348 -32.375 16.190 1.00 17.37 110 VAL A O 1
ATOM 1264 N N . ARG A 1 112 ? -15.967 -30.968 14.548 1.00 23.53 111 ARG A N 1
ATOM 1265 C CA . ARG A 1 112 ? -16.373 -29.931 15.490 1.00 20.18 111 ARG A CA 1
ATOM 1266 C C . ARG A 1 112 ? -17.581 -30.366 16.310 1.00 19.14 111 ARG A C 1
ATOM 1267 O O . ARG A 1 112 ? -17.675 -30.052 17.502 1.00 20.23 111 ARG A O 1
ATOM 1288 N N . ILE A 1 113 ? -18.512 -31.096 15.696 1.00 19.58 112 ILE A N 1
ATOM 1289 C CA . ILE A 1 113 ? -19.736 -31.480 16.391 1.00 19.93 112 ILE A CA 1
ATOM 1290 C C . ILE A 1 113 ? -19.496 -32.698 17.275 1.00 21.28 112 ILE A C 1
ATOM 1291 O O . ILE A 1 113 ? -19.774 -32.673 18.480 1.00 15.48 112 ILE A O 1
ATOM 1307 N N . LEU A 1 114 ? -18.977 -33.783 16.695 1.00 22.20 113 LEU A N 1
ATOM 1308 C CA . LEU A 1 114 ? -18.745 -34.993 17.475 1.00 22.39 113 LEU A CA 1
ATOM 1309 C C . LEU A 1 114 ? -17.623 -34.794 18.487 1.00 22.22 113 LEU A C 1
ATOM 1310 O O . LEU A 1 114 ? -17.713 -35.275 19.623 1.00 22.26 113 LEU A O 1
ATOM 1326 N N . GLY A 1 115 ? -16.562 -34.084 18.103 1.00 21.62 114 GLY A N 1
ATOM 1327 C CA . GLY A 1 115 ? -15.483 -33.827 19.043 1.00 18.55 114 GLY A CA 1
ATOM 1328 C C . GLY A 1 115 ? -15.948 -33.048 20.258 1.00 17.90 114 GLY A C 1
ATOM 1329 O O . GLY A 1 115 ? -15.586 -33.371 21.392 1.00 13.64 114 GLY A O 1
ATOM 1333 N N . SER A 1 116 ? -16.759 -32.010 20.039 1.00 18.15 115 SER A N 1
ATOM 1334 C CA . SER A 1 116 ? -17.299 -31.244 21.157 1.00 16.09 115 SER A CA 1
ATOM 1335 C C . SER A 1 116 ? -18.236 -32.096 22.004 1.00 17.74 115 SER A C 1
ATOM 1336 O O . SER A 1 116 ? -18.225 -32.003 23.237 1.00 19.70 115 SER A O 1
ATOM 1344 N N . LEU A 1 117 ? -19.055 -32.933 21.360 1.00 18.65 116 LEU A N 1
ATOM 1345 C CA . LEU A 1 117 ? -19.978 -33.783 22.105 1.00 15.24 116 LEU A CA 1
ATOM 1346 C C . LEU A 1 117 ? -19.230 -34.787 22.973 1.00 17.69 116 LEU A C 1
ATOM 1347 O O . LEU A 1 117 ? -19.616 -35.034 24.121 1.00 14.51 116 LEU A O 1
ATOM 1363 N N . VAL A 1 118 ? -18.154 -35.375 22.443 1.00 18.57 117 VAL A N 1
ATOM 1364 C CA . VAL A 1 118 ? -17.387 -36.347 23.216 1.00 16.52 117 VAL A CA 1
ATOM 1365 C C . VAL A 1 118 ? -16.679 -35.667 24.381 1.00 14.70 117 VAL A C 1
ATOM 1366 O O . VAL A 1 118 ? -16.598 -36.220 25.484 1.00 15.72 117 VAL A O 1
ATOM 1379 N N . ALA A 1 119 ? -16.154 -34.4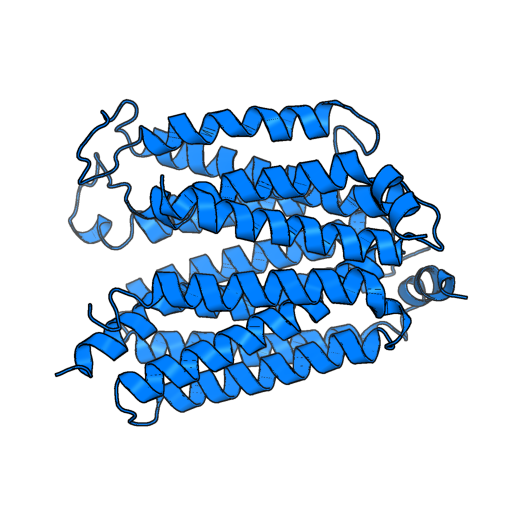60 24.161 1.00 16.88 118 ALA A N 1
ATOM 1380 C CA . ALA A 1 119 ? -15.477 -33.741 25.234 1.00 12.85 118 ALA A CA 1
ATOM 1381 C C . ALA A 1 119 ? -16.445 -33.414 26.365 1.00 17.43 118 ALA A C 1
ATOM 1382 O O . ALA A 1 119 ? -16.145 -33.643 27.543 1.00 21.02 118 ALA A O 1
ATOM 1389 N N . ILE A 1 120 ? -17.618 -32.878 26.026 1.00 15.02 119 ILE A N 1
ATOM 1390 C CA . ILE A 1 120 ? -18.608 -32.555 27.048 1.00 19.82 119 ILE A CA 1
ATOM 1391 C C . ILE A 1 120 ? -19.036 -33.815 27.789 1.00 19.15 119 ILE A C 1
ATOM 1392 O O . ILE A 1 120 ? -19.241 -33.796 29.009 1.00 18.66 119 ILE A O 1
ATOM 1408 N N . LEU A 1 121 ? -19.175 -34.929 27.066 1.00 18.43 120 LEU A N 1
ATOM 1409 C CA . LEU A 1 121 ? -19.525 -36.193 27.706 1.00 18.81 120 LEU A CA 1
ATOM 1410 C C . LEU A 1 121 ? -18.496 -36.571 28.763 1.00 23.34 120 LEU A C 1
ATOM 1411 O O . LEU A 1 121 ? -18.848 -36.968 29.879 1.00 20.30 120 LEU A O 1
ATOM 1427 N N . LEU A 1 122 ? -17.212 -36.455 28.423 1.00 21.80 121 LEU A N 1
ATOM 1428 C CA . LEU A 1 122 ? -16.163 -36.822 29.367 1.00 25.48 121 LEU A CA 1
ATOM 1429 C C . LEU A 1 122 ? -16.190 -35.914 30.590 1.00 21.61 121 LEU A C 1
ATOM 1430 O O . LEU A 1 122 ? -15.987 -36.374 31.719 1.00 19.67 121 LEU A O 1
ATOM 1446 N N . VAL A 1 123 ? -16.456 -34.623 30.387 1.00 18.71 122 VAL A N 1
ATOM 1447 C CA . VAL A 1 123 ? -16.433 -33.682 31.500 1.00 19.80 122 VAL A CA 1
ATOM 1448 C C . VAL A 1 123 ? -17.588 -33.955 32.456 1.00 18.27 122 VAL A C 1
ATOM 1449 O O . VAL A 1 123 ? -17.406 -33.968 33.678 1.00 21.66 122 VAL A O 1
ATOM 1462 N N . PHE A 1 124 ? -18.788 -34.194 31.923 1.00 16.87 123 PHE A N 1
ATOM 1463 C CA . PHE A 1 124 ? -19.924 -34.504 32.786 1.00 23.35 123 PHE A CA 1
ATOM 1464 C C . PHE A 1 124 ? -19.733 -35.840 33.491 1.00 22.69 123 PHE A C 1
ATOM 1465 O O . PHE A 1 124 ? -20.141 -36.002 34.647 1.00 23.28 123 PHE A O 1
ATOM 1482 N N . LEU A 1 125 ? -19.117 -36.811 32.814 1.00 22.53 124 LEU A N 1
ATOM 1483 C CA . LEU A 1 125 ? -18.777 -38.064 33.478 1.00 21.47 124 LEU A CA 1
ATOM 1484 C C . LEU A 1 125 ? -17.896 -37.802 34.693 1.00 26.03 124 LEU A C 1
ATOM 1485 O O . LEU A 1 125 ? -18.135 -38.339 35.781 1.00 22.85 124 LEU A O 1
ATOM 1501 N N . ILE A 1 126 ? -16.871 -36.962 34.522 1.00 17.34 125 ILE A N 1
ATOM 1502 C CA . ILE A 1 126 ? -16.009 -36.597 35.641 1.00 19.55 125 ILE A CA 1
ATOM 1503 C C . ILE A 1 126 ? -16.806 -35.857 36.705 1.00 23.17 125 ILE A C 1
ATOM 1504 O O . ILE A 1 126 ? -16.674 -36.130 37.904 1.00 21.53 125 ILE A O 1
ATOM 1520 N N . THR A 1 127 ? -17.647 -34.907 36.284 1.00 27.21 126 THR A N 1
ATOM 1521 C CA . THR A 1 127 ? -18.493 -34.187 37.229 1.00 23.75 126 THR A CA 1
ATOM 1522 C C . THR A 1 127 ? -19.320 -35.155 38.065 1.00 21.09 126 THR A C 1
ATOM 1523 O O . THR A 1 127 ? -19.531 -34.933 39.263 1.00 19.29 126 THR A O 1
ATOM 1534 N N . ALA A 1 128 ? -19.792 -36.241 37.450 1.00 18.41 127 ALA A N 1
ATOM 1535 C CA . ALA A 1 128 ? -20.556 -37.235 38.193 1.00 21.53 127 ALA A CA 1
ATOM 1536 C C . ALA A 1 128 ? -19.674 -37.981 39.187 1.00 24.88 127 ALA A C 1
ATOM 1537 O O . ALA A 1 128 ? -20.106 -38.278 40.308 1.00 24.75 127 ALA A O 1
ATOM 1544 N N . ILE A 1 129 ? -18.435 -38.295 38.799 1.00 25.98 128 ILE A N 1
ATOM 1545 C CA . ILE A 1 129 ? -17.539 -39.009 39.702 1.00 25.00 128 ILE A CA 1
ATOM 1546 C C . ILE A 1 129 ? -17.208 -38.150 40.914 1.00 22.59 128 ILE A C 1
ATOM 1547 O O . ILE A 1 129 ? -17.177 -38.641 42.049 1.00 22.16 128 ILE A O 1
ATOM 1563 N N . LEU A 1 130 ? -16.951 -36.857 40.699 1.00 23.62 129 LEU A N 1
ATOM 1564 C CA . LEU A 1 130 ? -16.584 -35.987 41.808 1.00 24.10 129 LEU A CA 1
ATOM 1565 C C . LEU A 1 130 ? -17.669 -35.924 42.874 1.00 25.66 129 LEU A C 1
ATOM 1566 O O . LEU A 1 130 ? -17.374 -35.572 44.021 1.00 26.74 129 LEU A O 1
ATOM 1582 N N . VAL A 1 131 ? -18.916 -36.251 42.525 1.00 25.81 130 VAL A N 1
ATOM 1583 C CA . VAL A 1 131 ? -19.980 -36.278 43.522 1.00 32.40 130 VAL A CA 1
ATOM 1584 C C . VAL A 1 131 ? -19.690 -37.331 44.583 1.00 31.39 130 VAL A C 1
ATOM 1585 O O . VAL A 1 131 ? -20.057 -37.164 45.753 1.00 30.21 130 VAL A O 1
ATOM 1598 N N . LYS A 1 132 ? -19.018 -38.419 44.202 1.00 28.97 131 LYS A N 1
ATOM 1599 C CA . LYS A 1 132 ? -18.829 -39.567 45.078 1.00 32.34 131 LYS A CA 1
ATOM 1600 C C . LYS A 1 132 ? -17.477 -39.591 45.783 1.00 26.18 131 LYS A C 1
ATOM 1601 O O . LYS A 1 132 ? -17.259 -40.470 46.624 1.00 31.12 131 LYS A O 1
ATOM 1620 N N . VAL A 1 133 ? -16.575 -38.661 45.475 1.00 24.94 132 VAL A N 1
ATOM 1621 C CA . VAL A 1 133 ? -15.230 -38.666 46.039 1.00 30.23 132 VAL A CA 1
ATOM 1622 C C . VAL A 1 133 ? -15.082 -37.492 46.998 1.00 28.68 132 VAL A C 1
ATOM 1623 O O . VAL A 1 133 ? -15.645 -36.412 46.787 1.00 26.81 132 VAL A O 1
ATOM 1636 N N . GLN A 1 134 ? -14.306 -37.712 48.056 1.00 27.22 133 GLN A N 1
ATOM 1637 C CA . GLN A 1 134 ? -14.032 -36.666 49.031 1.00 23.16 133 GLN A CA 1
ATOM 1638 C C . GLN A 1 134 ? -12.979 -35.712 48.482 1.00 24.14 133 GLN A C 1
ATOM 1639 O O . GLN A 1 134 ? -11.939 -36.145 47.975 1.00 20.98 133 GLN A O 1
ATOM 1643 N N . LEU A 1 135 ? -13.252 -34.414 48.585 1.00 23.23 134 LEU A N 1
ATOM 1644 C CA . LEU A 1 135 ? -12.345 -33.399 48.064 1.00 21.16 134 LEU A CA 1
ATOM 1645 C C . LEU A 1 135 ? -12.597 -32.102 48.813 1.00 24.81 134 LEU A C 1
ATOM 1646 O O . LEU A 1 135 ? -13.752 -31.712 49.007 1.00 34.70 134 LEU A O 1
ATOM 1662 N N . ASP A 1 136 ? -11.523 -31.443 49.237 1.00 21.87 135 ASP A N 1
ATOM 1663 C CA . ASP A 1 136 ? -11.662 -30.225 50.016 1.00 28.38 135 ASP A CA 1
ATOM 1664 C C . ASP A 1 136 ? -12.295 -29.122 49.168 1.00 34.19 135 ASP A C 1
ATOM 1665 O O . ASP A 1 136 ? -12.383 -29.209 47.939 1.00 25.24 135 ASP A O 1
ATOM 1674 N N . ALA A 1 137 ? -12.729 -28.061 49.852 1.00 30.58 136 ALA A N 1
ATOM 1675 C CA . ALA A 1 137 ? -13.568 -27.051 49.215 1.00 27.74 136 ALA A CA 1
ATOM 1676 C C . ALA A 1 137 ? -12.845 -26.367 48.061 1.00 27.50 136 ALA A C 1
ATOM 1677 O O . ALA A 1 137 ? -13.395 -26.241 46.960 1.00 24.36 136 ALA A O 1
ATOM 1684 N N . LEU A 1 138 ? -11.607 -25.915 48.291 1.00 24.28 137 LEU A N 1
ATOM 1685 C CA . LEU A 1 138 ? -10.917 -25.145 47.255 1.00 26.60 137 LEU A CA 1
ATOM 1686 C C . LEU A 1 138 ? -10.579 -25.999 46.042 1.00 26.94 137 LEU A C 1
ATOM 1687 O O . LEU A 1 138 ? -10.839 -25.555 44.909 1.00 27.21 137 LEU A O 1
ATOM 1703 N N . PRO A 1 139 ? -10.005 -27.202 46.177 1.00 27.95 138 PRO A N 1
ATOM 1704 C CA . PRO A 1 139 ? -9.815 -28.040 44.982 1.00 28.06 138 PRO A CA 1
ATOM 1705 C C . PRO A 1 139 ? -11.108 -28.302 44.230 1.00 27.35 138 PRO A C 1
ATOM 1706 O O . PRO A 1 139 ? -11.132 -28.222 42.996 1.00 24.45 138 PRO A O 1
ATOM 1717 N N . PHE A 1 140 ? -12.189 -28.618 44.947 1.00 22.23 139 PHE A N 1
ATOM 1718 C CA . PHE A 1 140 ? -13.470 -28.848 44.291 1.00 24.41 139 PHE A CA 1
ATOM 1719 C C . PHE A 1 140 ? -13.922 -27.605 43.536 1.00 21.73 139 PHE A C 1
ATOM 1720 O O . PHE A 1 140 ? -14.344 -27.685 42.377 1.00 23.97 139 PHE A O 1
ATOM 1737 N N . PHE A 1 141 ? -13.835 -26.440 44.180 1.00 20.72 140 PHE A N 1
ATOM 1738 C CA . PHE A 1 141 ? -14.163 -25.189 43.506 1.00 23.17 140 PHE A CA 1
ATOM 1739 C C . PHE A 1 141 ? -13.368 -25.041 42.213 1.00 26.38 140 PHE A C 1
ATOM 1740 O O . PHE A 1 141 ? -13.936 -24.809 41.141 1.00 25.13 140 PHE A O 1
ATOM 1757 N N . VAL A 1 142 ? -12.044 -25.190 42.298 1.00 23.58 141 VAL A N 1
ATOM 1758 C CA . VAL A 1 142 ? -11.185 -24.948 41.142 1.00 23.47 141 VAL A CA 1
ATOM 1759 C C . VAL A 1 142 ? -11.485 -25.949 40.034 1.00 21.74 141 VAL A C 1
ATOM 1760 O O . VAL A 1 142 ? -11.693 -25.574 38.874 1.00 20.89 141 VAL A O 1
ATOM 1773 N N . ILE A 1 143 ? -11.505 -27.241 40.370 1.00 21.41 142 ILE A N 1
ATOM 1774 C CA . ILE A 1 143 ? -11.748 -28.264 39.356 1.00 20.75 142 ILE A CA 1
ATOM 1775 C C . ILE A 1 143 ? -13.105 -28.050 38.698 1.00 23.78 142 ILE A C 1
ATOM 1776 O O . ILE A 1 143 ? -13.253 -28.201 37.479 1.00 19.73 142 ILE A O 1
ATOM 1792 N N . THR A 1 144 ? -14.117 -27.686 39.489 1.00 21.16 143 THR A N 1
ATOM 1793 C CA . THR A 1 144 ? -15.434 -27.433 38.917 1.00 21.61 143 THR A CA 1
ATOM 1794 C C . THR A 1 144 ? -15.388 -26.269 37.936 1.00 25.36 143 THR A C 1
ATOM 1795 O O . THR A 1 144 ? -15.981 -26.335 36.852 1.00 20.89 143 THR A O 1
ATOM 1806 N N . MET A 1 145 ? -14.681 -25.193 38.292 1.00 22.27 144 MET A N 1
ATOM 1807 C CA . MET A 1 145 ? -14.597 -24.043 37.399 1.00 19.67 144 MET A CA 1
ATOM 1808 C C . MET A 1 145 ? -13.858 -24.398 36.116 1.00 22.47 144 MET A C 1
ATOM 1809 O O . MET A 1 145 ? -14.197 -23.892 35.040 1.00 19.58 144 MET A O 1
ATOM 1823 N N . ILE A 1 146 ? -12.844 -25.259 36.209 1.00 20.92 145 ILE A N 1
ATOM 1824 C CA . ILE A 1 146 ? -12.148 -25.716 35.012 1.00 20.11 145 ILE A CA 1
ATOM 1825 C C . ILE A 1 146 ? -13.118 -26.450 34.095 1.00 22.57 145 ILE A C 1
ATOM 1826 O O . ILE A 1 146 ? -13.202 -26.171 32.894 1.00 15.04 145 ILE A O 1
ATOM 1842 N N . LYS A 1 147 ? -13.878 -27.395 34.657 1.00 17.38 146 LYS A N 1
ATOM 1843 C CA . LYS A 1 147 ? -14.856 -28.127 33.861 1.00 19.18 146 LYS A CA 1
ATOM 1844 C C . LYS A 1 147 ? -15.906 -27.194 33.266 1.00 20.83 146 LYS A C 1
ATOM 1845 O O . LYS A 1 147 ? -16.366 -27.419 32.141 1.00 15.72 146 LYS A O 1
ATOM 1864 N N . ILE A 1 148 ? -16.284 -26.136 33.989 1.00 18.68 147 ILE A N 1
ATOM 1865 C CA . ILE A 1 148 ? -17.245 -25.176 33.451 1.00 16.67 147 ILE A CA 1
ATOM 1866 C C . ILE A 1 148 ? -16.671 -24.478 32.225 1.00 17.34 147 ILE A C 1
ATOM 1867 O O . ILE A 1 148 ? -17.397 -24.164 31.273 1.00 12.80 147 ILE A O 1
ATOM 1883 N N . VAL A 1 149 ? -15.361 -24.221 32.227 1.00 22.72 148 VAL A N 1
ATOM 1884 C CA . VAL A 1 149 ? -14.731 -23.572 31.082 1.00 17.65 148 VAL A CA 1
ATOM 1885 C C . VAL A 1 149 ? -14.739 -24.498 29.872 1.00 16.48 148 VAL A C 1
ATOM 1886 O O . VAL A 1 149 ? -14.936 -24.054 28.735 1.00 17.42 148 VAL A O 1
ATOM 1899 N N . LEU A 1 150 ? -14.529 -25.797 30.095 1.00 20.49 149 LEU A N 1
ATOM 1900 C CA . LEU A 1 150 ? -14.535 -26.746 28.988 1.00 19.45 149 LEU A CA 1
ATOM 1901 C C . LEU A 1 150 ? -15.944 -26.954 28.447 1.00 15.08 149 LEU A C 1
ATOM 1902 O O . LEU A 1 150 ? -16.139 -27.056 27.231 1.00 22.45 149 LEU A O 1
ATOM 1918 N N . ILE A 1 151 ? -16.941 -27.014 29.334 1.00 23.13 150 ILE A N 1
ATOM 1919 C CA . ILE A 1 151 ? -18.320 -27.219 28.895 1.00 22.15 150 ILE A CA 1
ATOM 1920 C C . ILE A 1 151 ? -18.760 -26.093 27.968 1.00 18.12 150 ILE A C 1
ATOM 1921 O O . ILE A 1 151 ? -19.415 -26.332 26.946 1.00 21.29 150 ILE A O 1
ATOM 1937 N N . ASN A 1 152 ? -18.409 -24.849 28.304 1.00 18.75 151 ASN A N 1
ATOM 1938 C CA . ASN A 1 152 ? -18.808 -23.710 27.485 1.00 18.96 151 ASN A CA 1
ATOM 1939 C C . ASN A 1 152 ? -17.864 -23.480 26.311 1.00 25.49 151 ASN A C 1
ATOM 1940 O O . ASN A 1 152 ? -18.278 -22.912 25.294 1.00 23.76 151 ASN A O 1
ATOM 1951 N N . SER A 1 153 ? -16.604 -23.904 26.427 1.00 18.77 152 SER A N 1
ATOM 1952 C CA . SER A 1 153 ? -15.684 -23.796 25.300 1.00 14.97 152 SER A CA 1
ATOM 1953 C C . SER A 1 153 ? -16.090 -24.742 24.178 1.00 18.63 152 SER A C 1
ATOM 1954 O O . SER A 1 153 ? -16.232 -24.328 23.021 1.00 26.45 152 SER A O 1
ATOM 1962 N N . PHE A 1 154 ? -16.279 -26.022 24.502 1.00 16.40 153 PHE A N 1
ATOM 1963 C CA . PHE A 1 154 ? -16.756 -26.971 23.503 1.00 16.81 153 PHE A CA 1
ATOM 1964 C C . PHE A 1 154 ? -18.227 -26.749 23.183 1.00 20.38 153 PHE A C 1
ATOM 1965 O O . PHE A 1 154 ? -18.664 -27.028 22.061 1.00 19.44 153 PHE A O 1
ATOM 1982 N N . GLY A 1 155 ? -19.005 -26.253 24.147 1.00 17.68 154 GLY A N 1
ATOM 1983 C CA . GLY A 1 155 ? -20.374 -25.875 23.850 1.00 21.51 154 GLY A CA 1
ATOM 1984 C C . GLY A 1 155 ? -20.450 -24.801 22.782 1.00 19.75 154 GLY A C 1
ATOM 1985 O O . GLY A 1 155 ? -21.276 -24.876 21.868 1.00 19.32 154 GLY A O 1
ATOM 1989 N N . ALA A 1 156 ? -19.582 -23.790 22.878 1.00 21.34 155 ALA A N 1
ATOM 1990 C CA . ALA A 1 156 ? -19.532 -22.747 21.861 1.00 22.71 155 ALA A CA 1
ATOM 1991 C C . ALA A 1 156 ? -19.290 -23.341 20.480 1.00 20.66 155 ALA A C 1
ATOM 1992 O O . ALA A 1 156 ? -19.998 -23.022 19.518 1.00 22.60 155 ALA A O 1
ATOM 1999 N N . ILE A 1 157 ? -18.285 -24.210 20.364 1.00 23.76 156 ILE A N 1
ATOM 2000 C CA . ILE A 1 157 ? -17.981 -24.827 19.076 1.00 22.46 156 ILE A CA 1
ATOM 2001 C C . ILE A 1 157 ? -19.161 -25.664 18.606 1.00 20.26 156 ILE A C 1
ATOM 2002 O O . ILE A 1 157 ? -19.566 -25.601 17.440 1.00 18.83 156 ILE A O 1
ATOM 2018 N N . LEU A 1 158 ? -19.733 -26.460 19.512 1.00 18.99 157 LEU A N 1
ATOM 2019 C CA . LEU A 1 158 ? -20.873 -27.296 19.153 1.00 18.24 157 LEU A CA 1
ATOM 2020 C C . LEU A 1 158 ? -22.035 -26.450 18.643 1.00 22.36 157 LEU A C 1
ATOM 2021 O O . LEU A 1 158 ? -22.593 -26.722 17.574 1.00 20.11 157 LEU A O 1
ATOM 2037 N N . GLN A 1 159 ? -22.413 -25.415 19.397 1.00 21.44 158 GLN A N 1
ATOM 2038 C CA . GLN A 1 159 ? -23.571 -24.614 19.016 1.00 17.11 158 GLN A CA 1
ATOM 2039 C C . GLN A 1 159 ? -23.286 -23.778 17.776 1.00 23.83 158 GLN A C 1
ATOM 2040 O O . GLN A 1 159 ? -24.140 -23.661 16.890 1.00 19.78 158 GLN A O 1
ATOM 2054 N N . GLY A 1 160 ? -22.098 -23.177 17.700 1.00 23.45 159 GLY A N 1
ATOM 2055 C CA . GLY A 1 160 ? -21.741 -22.426 16.510 1.00 15.93 159 GLY A CA 1
ATOM 2056 C C . GLY A 1 160 ? -21.768 -23.284 15.260 1.00 22.32 159 GLY A C 1
ATOM 2057 O O . GLY A 1 160 ? -22.177 -22.827 14.190 1.00 17.52 159 GLY A O 1
ATOM 2061 N N . SER A 1 161 ? -21.346 -24.544 15.383 1.00 18.82 160 SER A N 1
ATOM 2062 C CA . SER A 1 161 ? -21.296 -25.436 14.232 1.00 14.75 160 SER A CA 1
ATOM 2063 C C . SER A 1 161 ? -22.674 -25.961 13.854 1.00 20.76 160 SER A C 1
ATOM 2064 O O . SER A 1 161 ? -22.913 -26.272 12.681 1.00 22.47 160 SER A O 1
ATOM 2072 N N . LEU A 1 162 ? -23.587 -26.068 14.821 1.00 19.25 161 LEU A N 1
ATOM 2073 C CA . LEU A 1 162 ? -24.928 -26.560 14.525 1.00 17.57 161 LEU A CA 1
ATOM 2074 C C . LEU A 1 162 ? -25.752 -25.507 13.795 1.00 18.53 161 LEU A C 1
ATOM 2075 O O . LEU A 1 162 ? -26.423 -25.810 12.802 1.00 19.38 161 LEU A O 1
ATOM 2091 N N . PHE A 1 163 ? -25.723 -24.263 14.275 1.00 18.34 162 PHE A N 1
ATOM 2092 C CA . PHE A 1 163 ? -26.456 -23.202 13.595 1.00 18.83 162 PHE A CA 1
ATOM 2093 C C . PHE A 1 163 ? -25.866 -22.931 12.218 1.00 16.74 162 PHE A C 1
ATOM 2094 O O . PHE A 1 163 ? -26.600 -22.630 11.270 1.00 20.96 162 PHE A O 1
ATOM 2111 N N . GLY A 1 164 ? -24.543 -23.037 12.085 1.00 18.06 163 GLY A N 1
ATOM 2112 C CA . GLY A 1 164 ? -23.939 -22.947 10.768 1.00 19.98 163 GLY A CA 1
ATOM 2113 C C . GLY A 1 164 ? -24.437 -24.039 9.841 1.00 22.09 163 GLY A C 1
ATOM 2114 O O . GLY A 1 164 ? -24.841 -23.774 8.706 1.00 18.92 163 GLY A O 1
ATOM 2118 N N . LEU A 1 165 ? -24.421 -25.285 10.319 1.00 21.99 164 LEU A N 1
ATOM 2119 C CA . LEU A 1 165 ? -24.968 -26.392 9.542 1.00 21.03 164 LEU A CA 1
ATOM 2120 C C . LEU A 1 165 ? -26.426 -26.138 9.181 1.00 19.86 164 LEU A C 1
ATOM 2121 O O . LEU A 1 165 ? -26.823 -26.263 8.017 1.00 13.94 164 LEU A O 1
ATOM 2137 N N . ALA A 1 166 ? -27.244 -25.786 10.177 1.00 19.45 165 ALA A N 1
ATOM 2138 C CA . ALA A 1 166 ? -28.661 -25.546 9.935 1.00 22.59 165 ALA A CA 1
ATOM 2139 C C . ALA A 1 166 ? -28.893 -24.394 8.968 1.00 21.17 165 ALA A C 1
ATOM 2140 O O . ALA A 1 166 ? -29.963 -24.321 8.354 1.00 20.73 165 ALA A O 1
ATOM 2147 N N . GLY A 1 167 ? -27.920 -23.491 8.821 1.00 15.95 166 GLY A N 1
ATOM 2148 C CA . GLY A 1 167 ? -28.045 -22.411 7.861 1.00 18.95 166 GLY A CA 1
ATOM 2149 C C . GLY A 1 167 ? -28.216 -22.882 6.432 1.00 25.02 166 GLY A C 1
ATOM 2150 O O . GLY A 1 167 ? -28.752 -22.141 5.602 1.00 17.45 166 GLY A O 1
ATOM 2154 N N . LEU A 1 168 ? -27.773 -24.101 6.125 1.00 21.25 167 LEU A N 1
ATOM 2155 C CA . LEU A 1 168 ? -27.935 -24.650 4.786 1.00 25.21 167 LEU A CA 1
ATOM 2156 C C . LEU A 1 168 ? -29.337 -25.194 4.545 1.00 17.21 167 LEU A C 1
ATOM 2157 O O . LEU A 1 168 ? -29.732 -25.357 3.385 1.00 23.82 167 LEU A O 1
ATOM 2173 N N . PHE A 1 169 ? -30.088 -25.473 5.599 1.00 18.89 168 PHE A N 1
ATOM 2174 C CA . PHE A 1 169 ? -31.404 -26.091 5.506 1.00 18.97 168 PHE A CA 1
ATOM 2175 C C . PHE A 1 169 ? -32.497 -25.045 5.589 1.00 27.89 168 PHE A C 1
ATOM 2176 O O . PHE A 1 169 ? -32.267 -23.902 5.989 1.00 27.06 168 PHE A O 1
ATOM 2193 N N . PRO A 1 170 ? -33.737 -25.406 5.214 1.00 19.74 169 PRO A N 1
ATOM 2194 C CA . PRO A 1 170 ? -34.852 -24.459 5.345 1.00 19.50 169 PRO A CA 1
ATOM 2195 C C . PRO A 1 170 ? -34.959 -23.894 6.752 1.00 21.99 169 PRO A C 1
ATOM 2196 O O . PRO A 1 170 ? -34.431 -24.480 7.702 1.00 21.42 169 PRO A O 1
ATOM 2207 N N . ALA A 1 171 ? -35.644 -22.755 6.896 1.00 18.80 170 ALA A N 1
ATOM 2208 C CA . ALA A 1 171 ? -35.705 -22.084 8.191 1.00 24.07 170 ALA A CA 1
ATOM 2209 C C . ALA A 1 171 ? -36.270 -22.994 9.275 1.00 24.26 170 ALA A C 1
ATOM 2210 O O . ALA A 1 171 ? -35.891 -22.872 10.445 1.00 19.31 170 ALA A O 1
ATOM 2217 N N . SER A 1 172 ? -37.166 -23.913 8.907 1.00 17.64 171 SER A N 1
ATOM 2218 C CA . SER A 1 172 ? -37.800 -24.782 9.890 1.00 17.09 171 SER A CA 1
ATOM 2219 C C . SER A 1 172 ? -36.799 -25.653 10.638 1.00 19.88 171 SER A C 1
ATOM 2220 O O . SER A 1 172 ? -37.102 -26.115 11.743 1.00 19.06 171 SER A O 1
ATOM 2228 N N . TYR A 1 173 ? -35.622 -25.894 10.067 1.00 18.85 172 TYR A N 1
ATOM 2229 C CA . TYR A 1 173 ? -34.649 -26.778 10.697 1.00 23.94 172 TYR A CA 1
ATOM 2230 C C . TYR A 1 173 ? -33.740 -26.059 11.680 1.00 18.16 172 TYR A C 1
ATOM 2231 O O . TYR A 1 173 ? -33.161 -26.714 12.556 1.00 12.98 172 TYR A O 1
ATOM 2249 N N . THR A 1 174 ? -33.609 -24.736 11.574 1.00 17.46 173 THR A N 1
ATOM 2250 C CA . THR A 1 174 ? -33.029 -23.976 12.677 1.00 18.61 173 THR A CA 1
ATOM 2251 C C . THR A 1 174 ? -34.008 -23.902 13.842 1.00 22.41 173 THR A C 1
ATOM 2252 O O . THR A 1 174 ? -33.601 -23.952 15.009 1.00 14.98 173 THR A O 1
ATOM 2263 N N . ALA A 1 175 ? -35.307 -23.797 13.544 1.00 16.80 174 ALA A N 1
ATOM 2264 C CA . ALA A 1 175 ? -36.312 -23.830 14.600 1.00 20.10 174 ALA A CA 1
ATOM 2265 C C . ALA A 1 175 ? -36.304 -25.167 15.327 1.00 15.87 174 ALA A C 1
ATOM 2266 O O . ALA A 1 175 ? -36.634 -25.228 16.517 1.00 16.52 174 ALA A O 1
ATOM 2273 N N . ALA A 1 176 ? -35.930 -26.246 14.636 1.00 12.86 175 ALA A N 1
ATOM 2274 C CA . ALA A 1 176 ? -35.822 -27.542 15.295 1.00 18.64 175 ALA A CA 1
ATOM 2275 C C . ALA A 1 176 ? -34.766 -27.509 16.391 1.00 16.92 175 ALA A C 1
ATOM 2276 O O . ALA A 1 176 ? -34.989 -28.022 17.495 1.00 14.60 175 ALA A O 1
ATOM 2283 N N . ILE A 1 177 ? -33.608 -26.907 16.106 1.00 12.56 176 ILE A N 1
ATOM 2284 C CA . ILE A 1 177 ? -32.568 -26.769 17.122 1.00 14.91 176 ILE A CA 1
ATOM 2285 C C . ILE A 1 177 ? -33.078 -25.926 18.282 1.00 17.07 176 ILE A C 1
ATOM 2286 O O . ILE A 1 177 ? -33.000 -26.328 19.450 1.00 15.48 176 ILE A O 1
ATOM 2302 N N . MET A 1 178 ? -33.605 -24.738 17.973 1.00 16.88 177 MET A N 1
ATOM 2303 C CA . MET A 1 178 ? -34.145 -23.867 19.011 1.00 14.52 177 MET A CA 1
ATOM 2304 C C . MET A 1 178 ? -35.211 -24.588 19.823 1.00 15.03 177 MET A C 1
ATOM 2305 O O . MET A 1 178 ? -35.221 -24.523 21.057 1.00 14.29 177 MET A O 1
ATOM 2319 N N . SER A 1 179 ? -36.117 -25.290 19.141 1.00 19.24 178 SER A N 1
ATOM 2320 C CA . SER A 1 179 ? -37.166 -26.029 19.835 1.00 13.71 178 SER A CA 1
ATOM 2321 C C . SER A 1 179 ? -36.570 -27.083 20.760 1.00 13.77 178 SER A C 1
ATOM 2322 O O . SER A 1 179 ? -36.952 -27.184 21.932 1.00 17.67 178 SER A O 1
ATOM 2330 N N . GLY A 1 180 ? -35.626 -27.878 20.251 1.00 17.22 179 GLY A N 1
ATOM 2331 C CA . GLY A 1 180 ? -34.976 -28.871 21.089 1.00 11.21 179 GLY A CA 1
ATOM 2332 C C . GLY A 1 180 ? -34.271 -28.254 22.282 1.00 15.98 179 GLY A C 1
ATOM 2333 O O . GLY A 1 180 ? -34.260 -28.826 23.375 1.00 11.77 179 GLY A O 1
ATOM 2337 N N . GLN A 1 181 ? -33.670 -27.078 22.088 1.00 16.37 180 GLN A N 1
ATOM 2338 C CA . GLN A 1 181 ? -33.061 -26.368 23.206 1.00 14.68 180 GLN A CA 1
ATOM 2339 C C . GLN A 1 181 ? -34.105 -25.990 24.246 1.00 16.21 180 GLN A C 1
ATOM 2340 O O . GLN A 1 181 ? -33.857 -26.092 25.453 1.00 15.18 180 GLN A O 1
ATOM 2354 N N . GLY A 1 182 ? -35.283 -25.551 23.795 1.00 20.41 181 GLY A N 1
ATOM 2355 C CA . GLY A 1 182 ? -36.340 -25.207 24.729 1.00 15.53 181 GLY A CA 1
ATOM 2356 C C . GLY A 1 182 ? -36.793 -26.394 25.556 1.00 14.43 181 GLY A C 1
ATOM 2357 O O . GLY A 1 182 ? -37.042 -26.270 26.757 1.00 16.58 181 GLY A O 1
ATOM 2361 N N . LEU A 1 183 ? -36.908 -27.564 24.925 1.00 16.65 182 LEU A N 1
ATOM 2362 C CA . LEU A 1 183 ? -37.250 -28.767 25.675 1.00 20.08 182 LEU A CA 1
ATOM 2363 C C . LEU A 1 183 ? -36.199 -29.056 26.740 1.00 13.86 182 LEU A C 1
ATOM 2364 O O . LEU A 1 183 ? -36.527 -29.527 27.835 1.00 20.10 182 LEU A O 1
ATOM 2380 N N . ALA A 1 184 ? -34.929 -28.774 26.440 1.00 17.84 183 ALA A N 1
ATOM 2381 C CA . ALA A 1 184 ? -33.880 -28.951 27.438 1.00 15.66 183 ALA A CA 1
ATOM 2382 C C . ALA A 1 184 ? -34.131 -28.068 28.654 1.00 16.80 183 ALA A C 1
ATOM 2383 O O . ALA A 1 184 ? -33.854 -28.468 29.790 1.00 15.73 183 ALA A O 1
ATOM 2390 N N . GLY A 1 185 ? -34.654 -26.861 28.433 1.00 17.30 184 GLY A N 1
ATOM 2391 C CA . GLY A 1 185 ? -35.020 -26.010 29.552 1.00 15.26 184 GLY A CA 1
ATOM 2392 C C . GLY A 1 185 ? -36.245 -26.518 30.284 1.00 13.60 184 GLY A C 1
ATOM 2393 O O . GLY A 1 185 ? -36.344 -26.398 31.509 1.00 15.49 184 GLY A O 1
ATOM 2397 N N . PHE A 1 186 ? -37.196 -27.097 29.549 1.00 16.05 185 PHE A N 1
ATOM 2398 C CA . PHE A 1 186 ? -38.373 -27.679 30.182 1.00 17.41 185 PHE A CA 1
ATOM 2399 C C . PHE A 1 186 ? -37.990 -28.859 31.066 1.00 17.93 185 PHE A C 1
ATOM 2400 O O . PHE A 1 186 ? -38.385 -28.929 32.236 1.00 20.57 185 PHE A O 1
ATOM 2417 N N . PHE A 1 187 ? -37.214 -29.802 30.523 1.00 19.37 186 PHE A N 1
ATOM 2418 C CA . PHE A 1 187 ? -36.777 -30.944 31.319 1.00 18.60 186 PHE A CA 1
ATOM 2419 C C . PHE A 1 187 ? -35.993 -30.491 32.546 1.00 18.61 186 PHE A C 1
ATOM 2420 O O . PHE A 1 187 ? -36.144 -31.058 33.633 1.00 15.50 186 PHE A O 1
ATOM 2437 N N . ALA A 1 188 ? -35.146 -29.472 32.388 1.00 17.03 187 ALA A N 1
ATOM 2438 C CA . ALA A 1 188 ? -34.395 -28.958 33.528 1.00 15.88 187 ALA A CA 1
ATOM 2439 C C . ALA A 1 188 ? -35.332 -28.466 34.625 1.00 13.52 187 ALA A C 1
ATOM 2440 O O . ALA A 1 188 ? -35.068 -28.671 35.815 1.00 14.17 187 ALA A O 1
ATOM 2447 N N . SER A 1 189 ? -36.436 -27.817 34.243 1.00 15.31 188 SER A N 1
ATOM 2448 C CA . SER A 1 189 ? -37.403 -27.350 35.232 1.00 14.81 188 SER A CA 1
ATOM 2449 C C . SER A 1 189 ? -38.104 -28.517 35.917 1.00 18.47 188 SER A C 1
ATOM 2450 O O . SER A 1 189 ? -38.287 -28.504 37.140 1.00 17.63 188 SER A O 1
ATOM 2458 N N . VAL A 1 190 ? -38.516 -29.527 35.146 1.00 16.53 189 VAL A N 1
ATOM 2459 C CA . VAL A 1 190 ? -39.150 -30.700 35.741 1.00 15.46 189 VAL A CA 1
ATOM 2460 C C . VAL A 1 190 ? -38.194 -31.379 36.711 1.00 16.37 189 VAL A C 1
ATOM 2461 O O . VAL A 1 190 ? -38.591 -31.815 37.798 1.00 19.54 189 VAL A O 1
ATOM 2474 N N . ALA A 1 191 ? -36.915 -31.471 36.339 1.00 19.90 190 ALA A N 1
ATOM 2475 C CA . ALA A 1 191 ? -35.935 -32.124 37.199 1.00 21.41 190 ALA A CA 1
ATOM 2476 C C . ALA A 1 191 ? -35.735 -31.352 38.497 1.00 21.82 190 ALA A C 1
ATOM 2477 O O . ALA A 1 191 ? -35.647 -31.954 39.575 1.00 19.04 190 ALA A O 1
ATOM 2484 N N . MET A 1 192 ? -35.660 -30.020 38.419 1.00 21.10 191 MET A N 1
ATOM 2485 C CA . MET A 1 192 ? -35.484 -29.216 39.624 1.00 21.33 19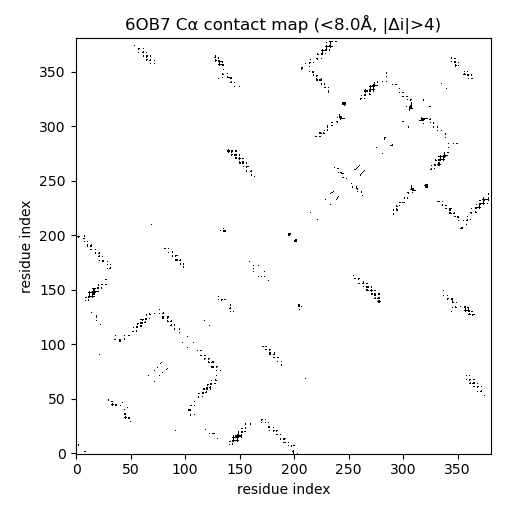1 MET A CA 1
ATOM 2486 C C . MET A 1 192 ? -36.645 -29.421 40.589 1.00 22.52 191 MET A C 1
ATOM 2487 O O . MET A 1 192 ? -36.443 -29.624 41.792 1.00 23.33 191 MET A O 1
ATOM 2501 N N . ILE A 1 193 ? -37.874 -29.374 40.074 1.00 23.35 192 ILE A N 1
ATOM 2502 C CA . ILE A 1 193 ? -39.048 -29.550 40.925 1.00 21.14 192 ILE A CA 1
ATOM 2503 C C . ILE A 1 193 ? -39.073 -30.958 41.509 1.00 25.59 192 ILE A C 1
ATOM 2504 O O . ILE A 1 193 ? -39.316 -31.147 42.707 1.00 26.74 192 ILE A O 1
ATOM 2520 N N . CYS A 1 194 ? -38.820 -31.970 40.672 1.00 23.71 193 CYS A N 1
ATOM 2521 C CA . CYS A 1 194 ? -38.833 -33.345 41.160 1.00 25.75 193 CYS A CA 1
ATOM 2522 C C . CYS A 1 194 ? -37.741 -33.585 42.194 1.00 27.51 193 CYS A C 1
ATOM 2523 O O . CYS A 1 194 ? -37.930 -34.383 43.119 1.00 25.66 193 CYS A O 1
ATOM 2531 N N . ALA A 1 195 ? -36.597 -32.909 42.061 1.00 27.58 194 ALA A N 1
ATOM 2532 C CA . ALA A 1 195 ? -35.525 -33.077 43.036 1.00 23.35 194 ALA A CA 1
ATOM 2533 C C . ALA A 1 195 ? -35.932 -32.538 44.402 1.00 30.76 194 ALA A C 1
ATOM 2534 O O . ALA A 1 195 ? -35.653 -33.166 45.431 1.00 29.54 194 ALA A O 1
ATOM 2541 N N . ILE A 1 196 ? -36.586 -31.375 44.433 1.00 21.96 1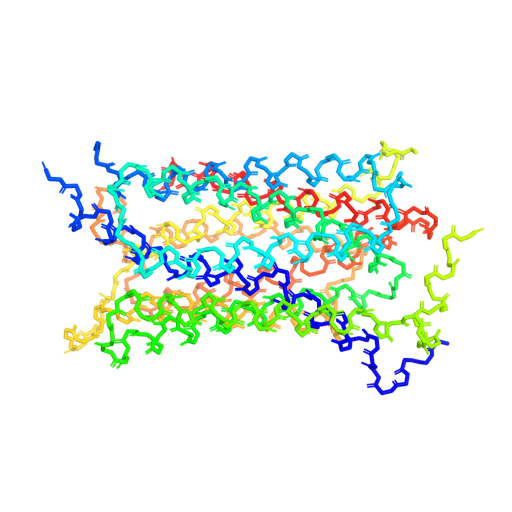95 ILE A N 1
ATOM 2542 C CA . ILE A 1 196 ? -37.044 -30.812 45.701 1.00 22.74 195 ILE A CA 1
ATOM 2543 C C . ILE A 1 196 ? -38.089 -31.725 46.333 1.00 20.62 195 ILE A C 1
ATOM 2544 O O . ILE A 1 196 ? -38.027 -32.036 47.528 1.00 24.22 195 ILE A O 1
ATOM 2560 N N . ALA A 1 197 ? -39.060 -32.174 45.535 1.00 20.54 196 ALA A N 1
ATOM 2561 C CA . ALA A 1 197 ? -40.138 -33.004 46.055 1.00 23.39 196 ALA A CA 1
ATOM 2562 C C . ALA A 1 197 ? -39.680 -34.417 46.391 1.00 23.75 196 ALA A C 1
ATOM 2563 O O . ALA A 1 197 ? -40.365 -35.112 47.149 1.00 23.51 196 ALA A O 1
ATOM 2570 N N . SER A 1 198 ? -38.544 -34.863 45.849 1.00 26.53 197 SER A N 1
ATOM 2571 C CA . SER A 1 198 ? -38.079 -36.214 46.140 1.00 25.11 197 SER A CA 1
ATOM 2572 C C . SER A 1 198 ? -37.625 -36.348 47.586 1.00 26.34 197 SER A C 1
ATOM 2573 O O . SER A 1 198 ? -37.716 -37.437 48.166 1.00 36.24 197 SER A O 1
ATOM 2581 N N . GLY A 1 199 ? -37.142 -35.263 48.184 1.00 27.41 198 GLY A N 1
ATOM 2582 C CA . GLY A 1 199 ? -36.557 -35.319 49.502 1.00 28.74 198 GLY A CA 1
ATOM 2583 C C . GLY A 1 199 ? -35.156 -35.881 49.542 1.00 34.10 198 GLY A C 1
ATOM 2584 O O . GLY A 1 199 ? -34.598 -36.035 50.637 1.00 33.53 198 GLY A O 1
ATOM 2588 N N . SER A 1 200 ? -34.568 -36.185 48.390 1.00 32.68 199 SER A N 1
ATOM 2589 C CA . SER A 1 200 ? -33.244 -36.780 48.337 1.00 42.58 199 SER A CA 1
ATOM 2590 C C . SER A 1 200 ? -32.169 -35.719 48.542 1.00 38.00 199 SER A C 1
ATOM 2591 O O . SER A 1 200 ? -32.381 -34.525 48.312 1.00 26.43 199 SER A O 1
ATOM 2599 N N . GLU A 1 201 ? -30.999 -36.172 48.986 1.00 36.42 200 GLU A N 1
ATOM 2600 C CA . GLU A 1 201 ? -29.867 -35.274 49.145 1.00 35.50 200 GLU A CA 1
ATOM 2601 C C . GLU A 1 201 ? -29.577 -34.557 47.831 1.00 29.19 200 GLU A C 1
ATOM 2602 O O . GLU A 1 201 ? -29.759 -35.108 46.742 1.00 31.75 200 GLU A O 1
ATOM 2614 N N . LEU A 1 202 ? -29.121 -33.307 47.942 1.00 29.92 201 LEU A N 1
ATOM 2615 C CA . LEU A 1 202 ? -28.774 -32.540 46.751 1.00 30.58 201 LEU A CA 1
ATOM 2616 C C . LEU A 1 202 ? -27.718 -33.253 45.917 1.00 31.54 201 LEU A C 1
ATOM 2617 O O . LEU A 1 202 ? -27.688 -33.098 44.690 1.00 25.18 201 LEU A O 1
ATOM 2633 N N . SER A 1 203 ? -26.850 -34.039 46.558 1.00 28.75 202 SER A N 1
ATOM 2634 C CA . SER A 1 203 ? -25.757 -34.677 45.834 1.00 28.91 202 SER A CA 1
ATOM 2635 C C . SER A 1 203 ? -26.257 -35.829 44.971 1.00 32.81 202 SER A C 1
ATOM 2636 O O . SER A 1 203 ? -25.805 -35.999 43.832 1.00 25.80 202 SER A O 1
ATOM 2644 N N . GLU A 1 204 ? -27.189 -36.632 45.491 1.00 30.90 203 GLU A N 1
ATOM 2645 C CA . GLU A 1 204 ? -27.710 -37.746 44.710 1.00 29.66 203 GLU A CA 1
ATOM 2646 C C . GLU A 1 204 ? -28.680 -37.277 43.632 1.00 26.72 203 GLU A C 1
ATOM 2647 O O . GLU A 1 204 ? -28.827 -37.949 42.606 1.00 32.09 203 GLU A O 1
ATOM 2659 N N . SER A 1 205 ? -29.340 -36.134 43.835 1.00 22.10 204 SER A N 1
ATOM 2660 C CA . SER A 1 205 ? -30.101 -35.524 42.750 1.00 20.08 204 SER A CA 1
ATOM 2661 C C . SER A 1 205 ? -29.164 -35.020 41.661 1.00 18.47 204 SER A C 1
ATOM 2662 O O . SER A 1 205 ? -29.395 -35.251 40.469 1.00 19.69 204 SER A O 1
ATOM 2670 N N . ALA A 1 206 ? -28.088 -34.334 42.057 1.00 18.59 205 ALA A N 1
ATOM 2671 C CA . ALA A 1 206 ? -27.115 -33.851 41.084 1.00 22.46 205 ALA A CA 1
ATOM 2672 C C . ALA A 1 206 ? -26.472 -35.008 40.332 1.00 22.59 205 ALA A C 1
ATOM 2673 O O . ALA A 1 206 ? -26.294 -34.941 39.110 1.00 23.82 205 ALA A O 1
ATOM 2680 N N . PHE A 1 207 ? -26.111 -36.079 41.045 1.00 23.72 206 PHE A N 1
ATOM 2681 C CA . PHE A 1 207 ? -25.542 -37.246 40.382 1.00 21.77 206 PHE A CA 1
ATOM 2682 C C . PHE A 1 207 ? -26.505 -37.796 39.339 1.00 23.03 206 PHE A C 1
ATOM 2683 O O . PHE A 1 207 ? -26.082 -38.263 38.275 1.00 17.06 206 PHE A O 1
ATOM 2700 N N . GLY A 1 208 ? -27.809 -37.738 39.621 1.00 21.33 207 GLY A N 1
ATOM 2701 C CA . GLY A 1 208 ? -28.788 -38.150 38.632 1.00 24.14 207 GLY A CA 1
ATOM 2702 C C . GLY A 1 208 ? -28.836 -37.213 37.441 1.00 24.04 207 GLY A C 1
ATOM 2703 O O . GLY A 1 208 ? -28.945 -37.657 36.295 1.00 26.04 207 GLY A O 1
ATOM 2707 N N . TYR A 1 209 ? -28.760 -35.903 37.692 1.00 26.86 208 TYR A N 1
ATOM 2708 C CA . TYR A 1 209 ? -28.658 -34.940 36.603 1.00 24.74 208 TYR A CA 1
ATOM 2709 C C . TYR A 1 209 ? -27.514 -35.305 35.663 1.00 27.38 208 TYR A C 1
ATOM 2710 O O . TYR A 1 209 ? -27.703 -35.441 34.448 1.00 21.59 208 TYR A O 1
ATOM 2728 N N . PHE A 1 210 ? -26.311 -35.471 36.221 1.00 19.63 209 PHE A N 1
ATOM 2729 C CA . PHE A 1 210 ? -25.117 -35.620 35.398 1.00 21.43 209 PHE A CA 1
ATOM 2730 C C . PHE A 1 210 ? -25.137 -36.926 34.615 1.00 19.81 209 PHE A C 1
ATOM 2731 O O . PHE A 1 210 ? -24.756 -36.954 33.439 1.00 22.04 209 PHE A O 1
ATOM 2748 N N . ILE A 1 211 ? -25.573 -38.018 35.247 1.00 21.21 210 ILE A N 1
ATOM 2749 C CA . ILE A 1 211 ? -25.671 -39.292 34.541 1.00 21.22 210 ILE A CA 1
ATOM 2750 C C . ILE A 1 211 ? -26.697 -39.196 33.421 1.00 17.35 210 ILE A C 1
ATOM 2751 O O . ILE A 1 211 ? -26.487 -39.716 32.319 1.00 19.42 210 ILE A O 1
ATOM 2767 N N . THR A 1 212 ? -27.826 -38.531 33.683 1.00 24.07 211 THR A N 1
ATOM 2768 C CA . THR A 1 212 ? -28.825 -38.332 32.640 1.00 20.66 211 THR A CA 1
ATOM 2769 C C . THR A 1 212 ? -28.243 -37.553 31.469 1.00 21.18 211 THR A C 1
ATOM 2770 O O . THR A 1 212 ? -28.456 -37.914 30.305 1.00 18.27 211 THR A O 1
ATOM 2781 N N . ALA A 1 213 ? -27.502 -36.481 31.757 1.00 16.87 212 ALA A N 1
ATOM 2782 C CA . ALA A 1 213 ? -26.870 -35.708 30.694 1.00 19.32 212 ALA A CA 1
ATOM 2783 C C . ALA A 1 213 ? -25.943 -36.586 29.862 1.00 21.52 212 ALA A C 1
ATOM 2784 O O . ALA A 1 213 ? -25.976 -36.550 28.626 1.00 19.30 212 ALA A O 1
ATOM 2791 N N . CYS A 1 214 ? -25.111 -37.395 30.527 1.00 16.42 213 CYS A N 1
ATOM 2792 C CA . CYS A 1 214 ? -24.216 -38.296 29.806 1.00 21.88 213 CYS A CA 1
ATOM 2793 C C . CYS A 1 214 ? -24.996 -39.191 28.851 1.00 19.10 213 CYS A C 1
ATOM 2794 O O . CYS A 1 214 ? -24.619 -39.356 27.685 1.00 19.67 213 CYS A O 1
ATOM 2802 N N . ALA A 1 215 ? -26.098 -39.777 29.327 1.00 20.91 214 ALA A N 1
ATOM 2803 C CA . ALA A 1 215 ? -26.911 -40.628 28.466 1.00 15.95 214 ALA A CA 1
ATOM 2804 C C . ALA A 1 215 ? -27.513 -39.830 27.316 1.00 19.07 214 ALA A C 1
ATOM 2805 O O . ALA A 1 215 ? -27.575 -40.313 26.179 1.00 18.52 214 ALA A O 1
ATOM 2812 N N . VAL A 1 216 ? -27.957 -38.602 27.591 1.00 21.44 215 VAL A N 1
ATOM 2813 C CA . VAL A 1 216 ? -28.529 -37.762 26.545 1.00 17.21 215 VAL A CA 1
ATOM 2814 C C . VAL A 1 216 ? -27.472 -37.405 25.507 1.00 19.72 215 VAL A C 1
ATOM 2815 O O . VAL A 1 216 ? -27.744 -37.400 24.301 1.00 17.20 215 VAL A O 1
ATOM 2828 N N . ILE A 1 217 ? -26.251 -37.098 25.955 1.00 16.61 216 ILE A N 1
ATOM 2829 C CA . ILE A 1 217 ? -25.176 -36.794 25.015 1.00 15.97 216 ILE A CA 1
ATOM 2830 C C . ILE A 1 217 ? -24.896 -37.997 24.126 1.00 18.87 216 ILE A C 1
ATOM 2831 O O . ILE A 1 217 ? -24.667 -37.856 22.918 1.00 18.18 216 ILE A O 1
ATOM 2847 N N . ILE A 1 218 ? -24.912 -39.199 24.706 1.00 17.67 217 ILE A N 1
ATOM 2848 C CA . ILE A 1 218 ? -24.670 -40.403 23.918 1.00 17.86 217 ILE A CA 1
ATOM 2849 C C . ILE A 1 218 ? -25.765 -40.582 22.875 1.00 21.66 217 ILE A C 1
ATOM 2850 O O . ILE A 1 218 ? -25.487 -40.889 21.709 1.00 22.07 217 ILE A O 1
ATOM 2866 N N . LEU A 1 219 ? -27.025 -40.387 23.272 1.00 15.28 218 LEU A N 1
ATOM 2867 C CA . LEU A 1 219 ? -28.119 -40.445 22.308 1.00 19.26 218 LEU A CA 1
ATOM 2868 C C . LEU A 1 219 ? -27.950 -39.386 21.226 1.00 21.61 218 LEU A C 1
ATOM 2869 O O . LEU A 1 219 ? -28.210 -39.645 20.045 1.00 20.04 218 LEU A O 1
ATOM 2885 N N . THR A 1 220 ? -27.510 -38.185 21.609 1.00 20.27 219 THR A N 1
ATOM 2886 C CA . THR A 1 220 ? -27.320 -37.115 20.635 1.00 21.34 219 THR A CA 1
ATOM 2887 C C . THR A 1 220 ? -26.268 -37.491 19.599 1.00 20.45 219 THR A C 1
ATOM 2888 O O . THR A 1 220 ? -26.427 -37.200 18.407 1.00 16.90 219 THR A O 1
ATOM 2899 N N . ILE A 1 221 ? -25.179 -38.128 20.035 1.00 20.49 220 ILE A N 1
ATOM 2900 C CA . ILE A 1 221 ? -24.133 -38.542 19.105 1.00 16.63 220 ILE A CA 1
ATOM 2901 C C . ILE A 1 221 ? -24.682 -39.566 18.120 1.00 21.50 220 ILE A C 1
ATOM 2902 O O . ILE A 1 221 ? -24.444 -39.484 16.909 1.00 18.25 220 ILE A O 1
ATOM 2918 N N . ILE A 1 222 ? -25.429 -40.549 18.630 1.00 21.22 221 ILE A N 1
ATOM 2919 C CA . ILE A 1 222 ? -25.996 -41.584 17.771 1.00 18.54 221 ILE A CA 1
ATOM 2920 C C . ILE A 1 222 ? -26.878 -40.962 16.696 1.00 20.75 221 ILE A C 1
ATOM 2921 O O . ILE A 1 222 ? -26.804 -41.336 15.519 1.00 19.00 221 ILE A O 1
ATOM 2937 N N . CYS A 1 223 ? -27.724 -40.005 17.079 1.00 20.12 222 CYS A N 1
ATOM 2938 C CA . CYS A 1 223 ? -28.623 -39.383 16.113 1.00 25.10 222 CYS A CA 1
ATOM 2939 C C . CYS A 1 223 ? -27.847 -38.634 15.037 1.00 17.85 222 CYS A C 1
ATOM 2940 O O . CYS A 1 223 ? -28.179 -38.720 13.849 1.00 21.13 222 CYS A O 1
ATOM 2948 N N . TYR A 1 224 ? -26.809 -37.893 15.430 1.00 15.13 223 TYR A N 1
ATOM 2949 C CA . TYR A 1 224 ? -26.011 -37.172 14.446 1.00 18.96 223 TYR A CA 1
ATOM 2950 C C . TYR A 1 224 ? -25.387 -38.127 13.436 1.00 19.00 223 TYR A C 1
ATOM 2951 O O . TYR A 1 224 ? -25.349 -37.835 12.235 1.00 21.58 223 TYR A O 1
ATOM 2969 N N . LEU A 1 225 ? -24.898 -39.279 13.903 1.00 18.49 224 LEU A N 1
ATOM 2970 C CA . LEU A 1 225 ? -24.239 -40.227 13.013 1.00 22.45 224 LEU A CA 1
ATOM 2971 C C . LEU A 1 225 ? -25.181 -40.783 11.951 1.00 17.74 224 LEU A C 1
ATOM 2972 O O . LEU A 1 225 ? -24.710 -41.307 10.937 1.00 24.20 224 LEU A O 1
ATOM 2988 N N . GLY A 1 226 ? -26.492 -40.681 12.157 1.00 15.41 225 GLY A N 1
ATOM 2989 C CA . GLY A 1 226 ? -27.462 -41.186 11.211 1.00 17.11 225 GLY A CA 1
ATOM 2990 C C . GLY A 1 226 ? -27.854 -40.235 10.104 1.00 24.03 225 GLY A C 1
ATOM 2991 O O . GLY A 1 226 ? -28.689 -40.588 9.265 1.00 34.89 225 GLY A O 1
ATOM 2995 N N . LEU A 1 227 ? -27.276 -39.036 10.067 1.00 21.26 226 LEU A N 1
ATOM 2996 C CA . LEU A 1 227 ? -27.646 -38.031 9.079 1.00 22.02 226 LEU A CA 1
ATOM 2997 C C . LEU A 1 227 ? -27.104 -38.360 7.691 1.00 23.00 226 LEU A C 1
ATOM 2998 O O . LEU A 1 227 ? -27.838 -38.227 6.702 1.00 21.83 226 LEU A O 1
ATOM 3014 N N . PRO A 1 228 ? -25.841 -38.782 7.562 1.00 20.99 227 PRO A N 1
ATOM 3015 C CA . PRO A 1 228 ? -25.274 -38.955 6.214 1.00 20.02 227 PRO A CA 1
ATOM 3016 C C . PRO A 1 228 ? -26.049 -39.919 5.330 1.00 24.92 227 PRO A C 1
ATOM 3017 O O . PRO A 1 228 ? -26.008 -39.777 4.102 1.00 23.03 227 PRO A O 1
ATOM 3028 N N . ARG A 1 229 ? -26.743 -40.899 5.901 1.00 24.31 228 ARG A N 1
ATOM 3029 C CA . ARG A 1 229 ? -27.478 -41.864 5.096 1.00 20.99 228 ARG A CA 1
ATOM 3030 C C . ARG A 1 229 ? -28.878 -41.388 4.733 1.00 23.97 228 ARG A C 1
ATOM 3031 O O . ARG A 1 229 ? -29.625 -42.140 4.099 1.00 29.93 228 ARG A O 1
ATOM 3052 N N . LEU A 1 230 ? -29.253 -40.174 5.120 1.00 22.39 229 LEU A N 1
ATOM 3053 C CA . LEU A 1 230 ? -30.563 -39.620 4.806 1.00 25.14 229 LEU A CA 1
ATOM 3054 C C . LEU A 1 230 ? -30.438 -38.689 3.607 1.00 24.67 229 LEU A C 1
ATOM 3055 O O . LEU A 1 230 ? -29.567 -37.812 3.582 1.00 20.90 229 LEU A O 1
ATOM 3071 N N . GLU A 1 231 ? -31.310 -38.886 2.616 1.00 21.46 230 GLU A N 1
ATOM 3072 C CA . GLU A 1 231 ? -31.195 -38.155 1.358 1.00 24.66 230 GLU A CA 1
ATOM 3073 C C . GLU A 1 231 ? -31.494 -36.673 1.542 1.00 24.52 230 GLU A C 1
ATOM 3074 O O . GLU A 1 231 ? -30.854 -35.822 0.911 1.00 18.27 230 GLU A O 1
ATOM 3086 N N . PHE A 1 232 ? -32.469 -36.343 2.392 1.00 19.53 231 PHE A N 1
ATOM 3087 C CA . PHE A 1 232 ? -32.777 -34.943 2.665 1.00 18.42 231 PHE A CA 1
ATOM 3088 C C . PHE A 1 232 ? -31.557 -34.214 3.212 1.00 18.23 231 PHE A C 1
ATOM 3089 O O . PHE A 1 232 ? -31.266 -33.081 2.808 1.00 17.25 231 PHE A O 1
ATOM 3106 N N . TYR A 1 233 ? -30.823 -34.852 4.125 1.00 19.48 232 TYR A N 1
ATOM 3107 C CA . TYR A 1 233 ? -29.636 -34.226 4.698 1.00 21.98 232 TYR A CA 1
ATOM 3108 C C . TYR A 1 233 ? -28.575 -33.987 3.630 1.00 19.07 232 TYR A C 1
ATOM 3109 O O . TYR A 1 233 ? -28.016 -32.888 3.526 1.00 19.55 232 TYR A O 1
ATOM 3127 N N . ARG A 1 234 ? -28.287 -35.006 2.817 1.00 20.53 233 ARG A N 1
ATOM 3128 C CA . ARG A 1 234 ? -27.266 -34.854 1.786 1.00 25.18 233 ARG A CA 1
ATOM 3129 C C . ARG A 1 234 ? -27.656 -33.797 0.761 1.00 18.43 233 ARG A C 1
ATOM 3130 O O . ARG A 1 234 ? -26.782 -33.143 0.187 1.00 25.84 233 ARG A O 1
ATOM 3151 N N . TYR A 1 235 ? -28.956 -33.605 0.530 1.00 16.69 234 TYR A N 1
ATOM 3152 C CA . TYR A 1 235 ? -29.398 -32.668 -0.500 1.00 18.81 234 TYR A CA 1
ATOM 3153 C C . TYR A 1 235 ? -28.988 -31.235 -0.175 1.00 21.66 234 TYR A C 1
ATOM 3154 O O . TYR A 1 235 ? -28.547 -30.496 -1.062 1.00 18.59 234 TYR A O 1
ATOM 3172 N N . TYR A 1 236 ? -29.126 -30.821 1.090 1.00 25.97 235 TYR A N 1
ATOM 3173 C CA . TYR A 1 236 ? -28.751 -29.472 1.501 1.00 22.11 235 TYR A CA 1
ATOM 3174 C C . TYR A 1 236 ? -27.306 -29.386 1.967 1.00 22.75 235 TYR A C 1
ATOM 3175 O O . TYR A 1 236 ? -26.658 -28.360 1.743 1.00 25.54 235 TYR A O 1
ATOM 3193 N N . GLN A 1 237 ? -26.779 -30.442 2.592 1.00 29.21 236 GLN A N 1
ATOM 3194 C CA . GLN A 1 237 ? -25.370 -30.462 2.962 1.00 31.91 236 GLN A CA 1
ATOM 3195 C C . GLN A 1 237 ? -24.468 -30.541 1.737 1.00 31.95 236 GLN A C 1
ATOM 3196 O O . GLN A 1 237 ? -23.292 -30.176 1.829 1.00 31.01 236 GLN A O 1
ATOM 3210 N N . GLN A 1 238 ? -25.001 -30.980 0.587 1.00 40.92 237 GLN A N 1
ATOM 3211 C CA . GLN A 1 238 ? -24.235 -30.982 -0.656 1.00 48.98 237 GLN A CA 1
ATOM 3212 C C . GLN A 1 238 ? -23.741 -29.585 -1.012 1.00 44.40 237 GLN A C 1
ATOM 3213 O O . GLN A 1 238 ? -22.646 -29.444 -1.565 1.00 44.75 237 GLN A O 1
ATOM 3227 N N . LEU A 1 239 ? -24.529 -28.556 -0.681 1.00 50.21 238 LEU A N 1
ATOM 3228 C CA . LEU A 1 239 ? -24.289 -27.179 -1.079 1.00 40.19 238 LEU A CA 1
ATOM 3229 C C . LEU A 1 239 ? -22.995 -26.599 -0.534 1.00 41.22 238 LEU A C 1
ATOM 3230 O O . LEU A 1 239 ? -22.755 -25.415 -0.724 1.00 48.43 238 LEU A O 1
ATOM 3234 N N . LYS A 1 240 ? -22.176 -27.430 0.146 1.00 44.77 239 LYS A N 1
ATOM 3235 C CA . LYS A 1 240 ? -20.818 -27.037 0.504 1.00 45.24 239 LYS A CA 1
ATOM 3236 C C . LYS A 1 240 ? -19.879 -27.069 -0.692 1.00 43.88 239 LYS A C 1
ATOM 3237 O O . LYS A 1 240 ? -18.813 -26.446 -0.639 1.00 43.07 239 LYS A O 1
ATOM 3256 N N . LEU A 1 241 ? -20.256 -27.757 -1.767 1.00 53.19 240 LEU A N 1
ATOM 3257 C CA . LEU A 1 241 ? -19.354 -27.976 -2.892 1.00 52.42 240 LEU A CA 1
ATOM 3258 C C . LEU A 1 241 ? -19.472 -26.862 -3.923 1.00 47.15 240 LEU A C 1
ATOM 3259 O O . LEU A 1 241 ? -18.802 -26.896 -4.956 1.00 50.56 240 LEU A O 1
ATOM 3275 N N . SER A 1 250 ? -15.429 -13.181 3.185 1.00 40.88 281 SER A N 1
ATOM 3276 C CA . SER A 1 250 ? -15.861 -11.815 3.456 1.00 42.43 281 SER A CA 1
ATOM 3277 C C . SER A 1 250 ? -16.795 -11.772 4.662 1.00 40.96 281 SER A C 1
ATOM 3278 O O . SER A 1 250 ? -18.002 -11.568 4.517 1.00 38.36 281 SER A O 1
ATOM 3281 N N . ILE A 1 251 ? -16.230 -11.966 5.857 1.00 32.50 282 ILE A N 1
ATOM 3282 C CA . ILE A 1 251 ? -17.040 -11.958 7.072 1.00 36.72 282 ILE A CA 1
ATOM 3283 C C . ILE A 1 251 ? -17.681 -10.592 7.275 1.00 36.68 282 ILE A C 1
ATOM 3284 O O . ILE A 1 251 ? -18.847 -10.490 7.675 1.00 35.07 282 ILE A O 1
ATOM 3300 N N . LYS A 1 252 ? -16.930 -9.520 7.008 1.00 36.42 283 LYS A N 1
ATOM 3301 C CA . LYS A 1 252 ? -17.478 -8.177 7.169 1.00 29.24 283 LYS A CA 1
ATOM 3302 C C . LYS A 1 252 ? -18.728 -7.986 6.319 1.00 29.59 283 LYS A C 1
ATOM 3303 O O . LYS A 1 252 ? -19.719 -7.406 6.780 1.00 31.05 283 LYS A O 1
ATOM 3307 N N . ALA A 1 253 ? -18.705 -8.474 5.076 1.00 25.73 284 ALA A N 1
ATOM 3308 C CA . ALA A 1 253 ? -19.855 -8.314 4.193 1.00 26.33 284 ALA A CA 1
ATOM 3309 C C . ALA A 1 253 ? -21.033 -9.164 4.654 1.00 34.61 284 ALA A C 1
ATOM 3310 O O . ALA A 1 253 ? -22.186 -8.721 4.596 1.00 27.54 284 ALA A O 1
ATOM 3317 N N . ILE A 1 254 ? -20.766 -10.393 5.101 1.00 42.67 285 ILE A N 1
ATOM 3318 C CA . ILE A 1 254 ? -21.833 -11.242 5.622 1.00 29.37 285 ILE A CA 1
ATOM 3319 C C . ILE A 1 254 ? -22.469 -10.598 6.846 1.00 28.25 285 ILE A C 1
ATOM 3320 O O . ILE A 1 254 ? -23.691 -10.650 7.033 1.00 21.72 285 ILE A O 1
ATOM 3336 N N . LEU A 1 255 ? -21.648 -9.982 7.700 1.00 26.12 286 LEU A N 1
ATOM 3337 C CA . LEU A 1 255 ? -22.164 -9.376 8.921 1.00 28.67 286 LEU A CA 1
ATOM 3338 C C . LEU A 1 255 ? -23.113 -8.227 8.609 1.00 28.28 286 LEU A C 1
ATOM 3339 O O . LEU A 1 255 ? -24.114 -8.029 9.309 1.00 27.18 286 LEU A O 1
ATOM 3355 N N . LYS A 1 256 ? -22.820 -7.457 7.558 1.00 25.16 287 LYS A N 1
ATOM 3356 C CA . LYS A 1 256 ? -23.707 -6.363 7.177 1.00 29.43 287 LYS A CA 1
ATOM 3357 C C . LYS A 1 256 ? -25.071 -6.884 6.742 1.00 25.64 287 LYS A C 1
ATOM 3358 O O . LYS A 1 256 ? -26.099 -6.251 7.007 1.00 30.98 287 LYS A O 1
ATOM 3362 N N . LYS A 1 257 ? -25.101 -8.045 6.082 1.00 30.91 288 LYS A N 1
ATOM 3363 C CA . LYS A 1 257 ? -26.358 -8.573 5.561 1.00 29.88 288 LYS A CA 1
ATOM 3364 C C . LYS A 1 257 ? -27.266 -9.088 6.670 1.00 21.68 288 LYS A C 1
ATOM 3365 O O . LYS A 1 257 ? -28.494 -9.011 6.545 1.00 28.07 288 LYS A O 1
ATOM 3384 N N . ILE A 1 258 ? -26.693 -9.611 7.752 1.00 20.68 289 ILE A N 1
ATOM 3385 C CA . ILE A 1 258 ? -27.459 -10.173 8.857 1.00 21.52 289 ILE A CA 1
ATOM 3386 C C . ILE A 1 258 ? -27.468 -9.249 10.066 1.00 21.07 289 ILE A C 1
ATOM 3387 O O . ILE A 1 258 ? -27.959 -9.634 11.133 1.00 24.96 289 ILE A O 1
ATOM 3403 N N . SER A 1 259 ? -26.944 -8.029 9.926 1.00 19.18 290 SER A N 1
ATOM 3404 C CA . SER A 1 259 ? -26.709 -7.185 11.094 1.00 26.60 290 SER A CA 1
ATOM 3405 C C . SER A 1 259 ? -27.994 -6.931 11.872 1.00 19.64 290 SER A C 1
ATOM 3406 O O . SER A 1 259 ? -27.985 -6.924 13.108 1.00 21.66 290 SER A O 1
ATOM 3414 N N . VAL A 1 260 ? -29.110 -6.718 11.174 1.00 21.59 291 VAL A N 1
ATOM 3415 C CA . VAL A 1 260 ? -30.370 -6.457 11.867 1.00 20.83 291 VAL A CA 1
ATOM 3416 C C . VAL A 1 260 ? -30.730 -7.635 12.764 1.00 20.07 291 VAL A C 1
ATOM 3417 O O . VAL A 1 260 ? -31.050 -7.464 13.947 1.00 19.93 291 VAL A O 1
ATOM 3430 N N . LEU A 1 261 ? -30.675 -8.851 12.219 1.00 20.82 292 LEU A N 1
ATOM 3431 C CA . LEU A 1 261 ? -31.038 -10.027 12.998 1.00 24.28 292 LEU A CA 1
ATOM 3432 C C . LEU A 1 261 ? -29.954 -10.395 14.002 1.00 20.86 292 LEU A C 1
ATOM 3433 O O . LEU A 1 261 ? -30.265 -10.897 15.088 1.00 19.48 292 LEU A O 1
ATOM 3449 N N . ALA A 1 262 ? -28.687 -10.157 13.660 1.00 19.79 293 ALA A N 1
ATOM 3450 C CA . ALA A 1 262 ? -27.605 -10.428 14.598 1.00 19.20 293 ALA A CA 1
ATOM 3451 C C . ALA A 1 262 ? -27.711 -9.528 15.822 1.00 23.96 293 ALA A C 1
ATOM 3452 O O . ALA A 1 262 ? -27.601 -9.991 16.963 1.00 19.16 293 ALA A O 1
ATOM 3459 N N . PHE A 1 263 ? -27.929 -8.228 15.603 1.00 17.63 294 PHE A N 1
ATOM 3460 C CA . PHE A 1 263 ? -28.064 -7.303 16.720 1.00 16.94 294 PHE A CA 1
ATOM 3461 C C . PHE A 1 263 ? -29.357 -7.541 17.488 1.00 20.47 294 PHE A C 1
ATOM 3462 O O . PHE A 1 263 ? -29.394 -7.358 18.710 1.00 16.66 294 PHE A O 1
ATOM 3479 N N . SER A 1 264 ? -30.422 -7.950 16.795 1.00 19.51 295 SER A N 1
ATOM 3480 C CA . SER A 1 264 ? -31.684 -8.219 17.474 1.00 17.66 295 SER A CA 1
ATOM 3481 C C . SER A 1 264 ? -31.541 -9.383 18.449 1.00 15.15 295 SER A C 1
ATOM 3482 O O . SER A 1 264 ? -31.902 -9.269 19.625 1.00 11.03 295 SER A O 1
ATOM 3490 N N . VAL A 1 265 ? -31.005 -10.515 17.980 1.00 17.10 296 VAL A N 1
ATOM 3491 C CA . VAL A 1 265 ? -30.867 -11.674 18.859 1.00 16.56 296 VAL A CA 1
ATOM 3492 C C . VAL A 1 265 ? -29.961 -11.337 20.034 1.00 17.98 296 VAL A C 1
ATOM 3493 O O . VAL A 1 265 ? -30.173 -11.822 21.156 1.00 13.99 296 VAL A O 1
ATOM 3506 N N . CYS A 1 266 ? -28.945 -10.505 19.808 1.00 15.23 297 CYS A N 1
ATOM 3507 C CA . CYS A 1 266 ? -28.096 -10.059 20.905 1.00 17.80 297 CYS A CA 1
ATOM 3508 C C . CYS A 1 266 ? -28.903 -9.275 21.933 1.00 17.31 297 CYS A C 1
ATOM 3509 O O . CYS A 1 266 ? -28.765 -9.495 23.142 1.00 14.06 297 CYS A O 1
ATOM 3517 N N . PHE A 1 267 ? -29.764 -8.364 21.471 1.00 15.35 298 PHE A N 1
ATOM 3518 C CA . PHE A 1 267 ? -30.577 -7.581 22.394 1.00 17.41 298 PHE A CA 1
ATOM 3519 C C . PHE A 1 267 ? -31.623 -8.439 23.095 1.00 19.56 298 PHE A C 1
ATOM 3520 O O . PHE A 1 267 ? -31.997 -8.145 24.237 1.00 18.93 298 PHE A O 1
ATOM 3537 N N . ILE A 1 268 ? -32.113 -9.489 22.432 1.00 14.62 299 ILE A N 1
ATOM 3538 C CA . ILE A 1 268 ? -33.066 -10.392 23.072 1.00 15.60 299 ILE A CA 1
ATOM 3539 C C . ILE A 1 268 ? -32.482 -10.943 24.366 1.00 13.09 299 ILE A C 1
ATOM 3540 O O . ILE A 1 268 ? -33.102 -10.864 25.434 1.00 10.47 299 ILE A O 1
ATOM 3556 N N . PHE A 1 269 ? -31.278 -11.511 24.290 1.00 15.76 300 PHE A N 1
ATOM 3557 C CA . PHE A 1 269 ? -30.698 -12.181 25.447 1.00 20.52 300 PHE A CA 1
ATOM 3558 C C . PHE A 1 269 ? -29.990 -11.221 26.391 1.00 16.27 300 PHE A C 1
ATOM 3559 O O . PHE A 1 269 ? -29.776 -11.572 27.557 1.00 14.40 300 PHE A O 1
ATOM 3576 N N . THR A 1 270 ? -29.633 -10.020 25.933 1.00 16.98 301 THR A N 1
ATOM 3577 C CA . THR A 1 270 ? -29.206 -8.985 26.868 1.00 20.29 301 THR A CA 1
ATOM 3578 C C . THR A 1 270 ? -30.307 -8.709 27.885 1.00 17.30 301 THR A C 1
ATOM 3579 O O . THR A 1 270 ? -30.070 -8.720 29.099 1.00 14.64 301 THR A O 1
ATOM 3590 N N . ILE A 1 271 ? -31.531 -8.483 27.402 1.00 17.35 302 ILE A N 1
ATOM 3591 C CA . ILE A 1 271 ? -32.669 -8.293 28.295 1.00 12.50 302 ILE A CA 1
ATOM 3592 C C . ILE A 1 271 ? -32.910 -9.551 29.121 1.00 16.54 302 ILE A C 1
ATOM 3593 O O . ILE A 1 271 ? -33.010 -9.500 30.353 1.00 16.04 302 ILE A O 1
ATOM 3609 N N . THR A 1 272 ? -33.020 -10.699 28.452 1.00 19.23 303 THR A N 1
ATOM 3610 C CA . THR A 1 272 ? -33.416 -11.922 29.142 1.00 17.88 303 THR A CA 1
ATOM 3611 C C . THR A 1 272 ? -32.454 -12.246 30.277 1.00 16.16 303 THR A C 1
ATOM 3612 O O . THR A 1 272 ? -32.858 -12.350 31.441 1.00 11.80 303 THR A O 1
ATOM 3623 N N . ILE A 1 273 ? -31.169 -12.413 29.955 1.00 14.01 304 ILE A N 1
ATOM 3624 C CA . ILE A 1 273 ? -30.201 -12.749 30.992 1.00 18.51 304 ILE A CA 1
ATOM 3625 C C . ILE A 1 273 ? -30.009 -11.576 31.940 1.00 17.23 304 ILE A C 1
ATOM 3626 O O . ILE A 1 273 ? -29.631 -11.765 33.103 1.00 19.95 304 ILE A O 1
ATOM 3642 N N . GLY A 1 274 ? -30.266 -10.353 31.474 1.00 18.91 305 GLY A N 1
ATOM 3643 C CA . GLY A 1 274 ? -30.230 -9.215 32.374 1.00 17.44 305 GLY A CA 1
ATOM 3644 C C . GLY A 1 274 ? -31.181 -9.378 33.542 1.00 16.69 305 GLY A C 1
ATOM 3645 O O . GLY A 1 274 ? -30.851 -9.030 34.678 1.00 16.67 305 GLY A O 1
ATOM 3649 N N . MET A 1 275 ? -32.367 -9.931 33.282 1.00 14.24 306 MET A N 1
ATOM 3650 C CA . MET A 1 275 ? -33.402 -10.068 34.296 1.00 15.97 306 MET A CA 1
ATOM 3651 C C . MET A 1 275 ? -33.528 -11.478 34.854 1.00 19.70 306 MET A C 1
ATOM 3652 O O . MET A 1 275 ? -34.006 -11.639 35.981 1.00 18.57 306 MET A O 1
ATOM 3666 N N . PHE A 1 276 ? -33.112 -12.495 34.102 1.00 21.00 307 PHE A N 1
ATOM 3667 C CA . PHE A 1 276 ? -33.352 -13.883 34.468 1.00 21.35 307 PHE A CA 1
ATOM 3668 C C . PHE A 1 276 ? -32.037 -14.645 34.430 1.00 23.38 307 PHE A C 1
ATOM 3669 O O . PHE A 1 276 ? -31.299 -14.557 33.434 1.00 23.20 307 PHE A O 1
ATOM 3686 N N . PRO A 1 277 ? -31.704 -15.426 35.474 1.00 24.80 308 PRO A N 1
ATOM 3687 C CA . PRO A 1 277 ? -32.473 -15.708 36.690 1.00 23.24 308 PRO A CA 1
ATOM 3688 C C . PRO A 1 277 ? -32.096 -14.863 37.907 1.00 26.55 308 PRO A C 1
ATOM 3689 O O . PRO A 1 277 ? -32.820 -14.888 38.901 1.00 21.45 308 PRO A O 1
ATOM 3700 N N . ALA A 1 278 ? -30.985 -14.127 37.829 1.00 20.69 309 ALA A N 1
ATOM 3701 C CA . ALA A 1 278 ? -30.438 -13.492 39.024 1.00 21.38 309 ALA A CA 1
ATOM 3702 C C . ALA A 1 278 ? -31.445 -12.550 39.678 1.00 21.83 309 ALA A C 1
ATOM 3703 O O . ALA A 1 278 ? -31.611 -12.565 40.903 1.00 15.31 309 ALA A O 1
ATOM 3710 N N . VAL A 1 279 ? -32.127 -11.725 38.883 1.00 19.64 310 VAL A N 1
ATOM 3711 C CA . VAL A 1 279 ? -33.077 -10.771 39.449 1.00 18.07 310 VAL A CA 1
ATOM 3712 C C . VAL A 1 279 ? -34.397 -11.454 39.789 1.00 17.71 310 VAL A C 1
ATOM 3713 O O . VAL A 1 279 ? -34.948 -11.262 40.879 1.00 20.44 310 VAL A O 1
ATOM 3726 N N . THR A 1 280 ? -34.924 -12.266 38.867 1.00 18.52 311 THR A N 1
ATOM 3727 C CA . THR A 1 280 ? -36.276 -12.790 39.030 1.00 19.35 311 THR A CA 1
ATOM 3728 C C . THR A 1 280 ? -36.378 -13.793 40.177 1.00 18.81 311 THR A C 1
ATOM 3729 O O . THR A 1 280 ? -37.439 -13.900 40.802 1.00 20.71 311 THR A O 1
ATOM 3740 N N . VAL A 1 281 ? -35.303 -14.528 40.477 1.00 15.31 312 VAL A N 1
ATOM 3741 C CA . VAL A 1 281 ? -35.356 -15.506 41.559 1.00 18.70 312 VAL A CA 1
ATOM 3742 C C . VAL A 1 281 ? -35.487 -14.864 42.934 1.00 21.40 312 VAL A C 1
ATOM 3743 O O . VAL A 1 281 ? -35.673 -15.580 43.924 1.00 16.85 312 VAL A O 1
ATOM 3756 N N . GLU A 1 282 ? -35.395 -13.539 43.025 1.00 23.65 313 GLU A N 1
ATOM 3757 C CA . GLU A 1 282 ? -35.563 -12.842 44.292 1.00 24.09 313 GLU A CA 1
ATOM 3758 C C . GLU A 1 282 ? -37.015 -12.487 44.583 1.00 21.72 313 GLU A C 1
ATOM 3759 O O . GLU A 1 282 ? -37.306 -11.976 45.669 1.00 22.43 313 GLU A O 1
ATOM 3771 N N . VAL A 1 283 ? -37.930 -12.744 43.646 1.00 21.37 314 VAL A N 1
ATOM 3772 C CA . VAL A 1 283 ? -39.337 -12.443 43.870 1.00 25.07 314 VAL A CA 1
ATOM 3773 C C . VAL A 1 283 ? -39.911 -13.415 44.892 1.00 20.39 314 VAL A C 1
ATOM 3774 O O . VAL A 1 283 ? -39.565 -14.604 44.913 1.00 15.65 314 VAL A O 1
ATOM 3787 N N . LYS A 1 284 ? -40.792 -12.906 45.750 1.00 20.07 315 LYS A N 1
ATOM 3788 C CA . LYS A 1 284 ? -41.460 -13.703 46.767 1.00 20.20 315 LYS A CA 1
ATOM 3789 C C . LYS A 1 284 ? -42.964 -13.680 46.532 1.00 16.46 315 LYS A C 1
ATOM 3790 O O . LYS A 1 284 ? -43.515 -12.700 46.019 1.00 20.79 315 LYS A O 1
ATOM 3809 N N . SER A 1 285 ? -43.626 -14.767 46.913 1.00 17.06 316 SER A N 1
ATOM 3810 C CA . SER A 1 285 ? -45.077 -14.822 46.840 1.00 17.40 316 SER A CA 1
ATOM 3811 C C . SER A 1 285 ? -45.704 -13.850 47.833 1.00 20.18 316 SER A C 1
ATOM 3812 O O . SER A 1 285 ? -45.144 -13.560 48.894 1.00 24.71 316 SER A O 1
ATOM 3820 N N . SER A 1 286 ? -46.886 -13.348 47.475 1.00 21.04 317 SER A N 1
ATOM 3821 C CA . SER A 1 286 ? -47.669 -12.492 48.357 1.00 16.83 317 SER A CA 1
ATOM 3822 C C . SER A 1 286 ? -49.046 -13.074 48.657 1.00 24.77 317 SER A C 1
ATOM 3823 O O . SER A 1 286 ? -49.869 -12.395 49.286 1.00 28.79 317 SER A O 1
ATOM 3831 N N . ILE A 1 287 ? -49.317 -14.307 48.228 1.00 19.51 318 ILE A N 1
ATOM 3832 C CA . ILE A 1 287 ? -50.619 -14.929 48.439 1.00 18.70 318 ILE A CA 1
ATOM 3833 C C . ILE A 1 287 ? -50.442 -16.344 48.975 1.00 21.76 318 ILE A C 1
ATOM 3834 O O . ILE A 1 287 ? -51.416 -17.098 49.089 1.00 27.87 318 ILE A O 1
ATOM 3850 N N . ALA A 1 288 ? -49.205 -16.720 49.295 1.00 17.24 319 ALA A N 1
ATOM 3851 C CA . ALA A 1 288 ? -48.929 -18.079 49.743 1.00 22.67 319 ALA A CA 1
ATOM 3852 C C . ALA A 1 288 ? -49.719 -18.395 51.007 1.00 19.88 319 ALA A C 1
ATOM 3853 O O . ALA A 1 288 ? -49.768 -17.593 51.944 1.00 22.13 319 ALA A O 1
ATOM 3860 N N . GLY A 1 289 ? -50.336 -19.574 51.029 1.00 18.35 320 GLY A N 1
ATOM 3861 C CA . GLY A 1 289 ? -51.136 -19.989 52.163 1.00 25.22 320 GLY A CA 1
ATOM 3862 C C . GLY A 1 289 ? -50.415 -20.949 53.087 1.00 21.94 320 GLY A C 1
ATOM 3863 O O . GLY A 1 289 ? -50.879 -21.213 54.199 1.00 30.80 320 GLY A O 1
ATOM 3867 N N . SER A 1 290 ? -49.278 -21.477 52.641 1.00 20.54 321 SER A N 1
ATOM 3868 C CA . SER A 1 290 ? -48.527 -22.451 53.416 1.00 21.06 321 SER A CA 1
ATOM 3869 C C . SER A 1 290 ? -47.035 -22.201 53.256 1.00 24.59 321 SER A C 1
ATOM 3870 O O . SER A 1 290 ? -46.579 -21.705 52.222 1.00 28.55 321 SER A O 1
ATOM 3878 N N . SER A 1 291 ? -46.279 -22.557 54.295 1.00 28.04 322 SER A N 1
ATOM 3879 C CA . SER A 1 291 ? -44.824 -22.491 54.230 1.00 29.55 322 SER A CA 1
ATOM 3880 C C . SER A 1 291 ? -44.243 -23.467 53.215 1.00 20.78 322 SER A C 1
ATOM 3881 O O . SER A 1 291 ? -43.046 -23.388 52.923 1.00 27.84 322 SER A O 1
ATOM 3889 N N . THR A 1 292 ? -45.056 -24.379 52.675 1.00 21.07 323 THR A N 1
ATOM 3890 C CA . THR A 1 292 ? -44.593 -25.270 51.619 1.00 27.82 323 THR A CA 1
ATOM 3891 C C . THR A 1 292 ? -44.378 -24.530 50.303 1.00 29.35 323 THR A C 1
ATOM 3892 O O . THR A 1 292 ? -43.632 -25.017 49.446 1.00 30.16 323 THR A O 1
ATOM 3903 N N . TRP A 1 293 ? -45.017 -23.369 50.130 1.00 23.62 324 TRP A N 1
ATOM 3904 C CA . TRP A 1 293 ? -44.807 -22.560 48.936 1.00 28.56 324 TRP A CA 1
ATOM 3905 C C . TRP A 1 293 ? -43.356 -22.115 48.795 1.00 31.16 324 TRP A C 1
ATOM 3906 O O . TRP A 1 293 ? -42.850 -21.994 47.673 1.00 28.43 324 TRP A O 1
ATOM 3927 N N . GLU A 1 294 ? -42.675 -21.867 49.917 1.00 28.45 325 GLU A N 1
ATOM 3928 C CA . GLU A 1 294 ? -41.418 -21.125 49.887 1.00 32.95 325 GLU A CA 1
ATOM 3929 C C . GLU A 1 294 ? -40.397 -21.785 48.969 1.00 25.10 325 GLU A C 1
ATOM 3930 O O . GLU A 1 294 ? -39.771 -21.117 48.138 1.00 31.09 325 GLU A O 1
ATOM 3942 N N . ARG A 1 295 ? -40.212 -23.095 49.103 1.00 26.76 326 ARG A N 1
ATOM 3943 C CA . ARG A 1 295 ? -39.208 -23.791 48.309 1.00 30.42 326 ARG A CA 1
ATOM 3944 C C . ARG A 1 295 ? -39.674 -24.098 46.893 1.00 27.10 326 ARG A C 1
ATOM 3945 O O . ARG A 1 295 ? -38.865 -24.572 46.087 1.00 30.96 326 ARG A O 1
ATOM 3966 N N . TYR A 1 296 ? -40.941 -23.834 46.565 1.00 30.59 327 TYR A N 1
ATOM 3967 C CA . TYR A 1 296 ? -41.474 -24.141 45.245 1.00 21.49 327 TYR A CA 1
ATOM 3968 C C . TYR A 1 296 ? -41.876 -22.919 44.433 1.00 18.44 327 TYR A C 1
ATOM 3969 O O . TYR A 1 296 ? -42.050 -23.043 43.217 1.00 23.39 327 TYR A O 1
ATOM 3987 N N . PHE A 1 297 ? -42.017 -21.748 45.059 1.00 21.10 328 PHE A N 1
ATOM 3988 C CA . PHE A 1 297 ? -42.507 -20.576 44.339 1.00 17.68 328 PHE A CA 1
ATOM 3989 C C . PHE A 1 297 ? -41.601 -20.229 43.163 1.00 16.09 328 PHE A C 1
ATOM 3990 O O . PHE A 1 297 ? -42.076 -20.014 42.042 1.00 17.07 328 PHE A O 1
ATOM 4007 N N . ILE A 1 298 ? -40.295 -20.171 43.398 1.00 19.13 329 ILE A N 1
ATOM 4008 C CA . ILE A 1 298 ? -39.342 -19.785 42.360 1.00 20.42 329 ILE A CA 1
ATOM 4009 C C . ILE A 1 298 ? -39.231 -20.885 41.309 1.00 19.45 329 ILE A C 1
ATOM 4010 O O . ILE A 1 298 ? -39.414 -20.608 40.116 1.00 17.75 329 ILE A O 1
ATOM 4026 N N . PRO A 1 299 ? -38.925 -22.131 41.679 1.00 20.83 330 PRO A N 1
ATOM 4027 C CA . PRO A 1 299 ? -38.834 -23.175 40.646 1.00 19.57 330 PRO A CA 1
ATOM 4028 C C . PRO A 1 299 ? -40.104 -23.329 39.826 1.00 22.83 330 PRO A C 1
ATOM 4029 O O . PRO A 1 299 ? -40.032 -23.772 38.673 1.00 19.92 330 PRO A O 1
ATOM 4040 N N . VAL A 1 300 ? -41.261 -22.962 40.374 1.00 23.72 331 VAL A N 1
ATOM 4041 C CA . VAL A 1 300 ? -42.526 -23.124 39.667 1.00 22.64 331 VAL A CA 1
ATOM 4042 C C . VAL A 1 300 ? -42.900 -21.824 38.967 1.00 21.86 331 VAL A C 1
ATOM 4043 O O . VAL A 1 300 ? -43.081 -21.796 37.745 1.00 21.93 331 VAL A O 1
ATOM 4056 N N . SER A 1 301 ? -43.018 -20.735 39.731 1.00 22.67 332 SER A N 1
ATOM 4057 C CA . SER A 1 301 ? -43.530 -19.497 39.154 1.00 23.58 332 SER A CA 1
ATOM 4058 C C . SER A 1 301 ? -42.498 -18.823 38.259 1.00 19.92 332 SER A C 1
ATOM 4059 O O . SER A 1 301 ? -42.868 -18.087 37.337 1.00 15.03 332 SER A O 1
ATOM 4067 N N . CYS A 1 302 ? -41.211 -19.064 38.504 1.00 19.23 333 CYS A N 1
ATOM 4068 C CA . CYS A 1 302 ? -40.164 -18.436 37.710 1.00 17.40 333 CYS A CA 1
ATOM 4069 C C . CYS A 1 302 ? -39.584 -19.405 36.685 1.00 18.87 333 CYS A C 1
ATOM 4070 O O . CYS A 1 302 ? -39.783 -19.231 35.478 1.00 17.95 333 CYS A O 1
ATOM 4078 N N . PHE A 1 303 ? -38.870 -20.432 37.151 1.00 14.55 334 PHE A N 1
ATOM 4079 C CA . PHE A 1 303 ? -38.148 -21.305 36.231 1.00 19.77 334 PHE A CA 1
ATOM 4080 C C . PHE A 1 303 ? -39.104 -22.091 35.342 1.00 15.11 334 PHE A C 1
ATOM 4081 O O . PHE A 1 303 ? -38.951 -22.110 34.116 1.00 16.15 334 PHE A O 1
ATOM 4098 N N . LEU A 1 304 ? -40.098 -22.754 35.937 1.00 15.53 335 LEU A N 1
ATOM 4099 C CA . LEU A 1 304 ? -41.030 -23.544 35.138 1.00 16.84 335 LEU A CA 1
ATOM 4100 C C . LEU A 1 304 ? -41.805 -22.656 34.171 1.00 15.16 335 LEU A C 1
ATOM 4101 O O . LEU A 1 304 ? -41.950 -22.984 32.988 1.00 17.12 335 LEU A O 1
ATOM 4117 N N . THR A 1 305 ? -42.308 -21.519 34.658 1.00 13.76 336 THR A N 1
ATOM 4118 C CA . THR A 1 305 ? -43.012 -20.588 33.781 1.00 14.56 336 THR A CA 1
ATOM 4119 C C . THR A 1 305 ? -42.140 -20.197 32.593 1.00 14.63 336 THR A C 1
ATOM 4120 O O . THR A 1 305 ? -42.581 -20.252 31.439 1.00 13.91 336 THR A O 1
ATOM 4131 N N . PHE A 1 306 ? -40.891 -19.807 32.858 1.00 16.29 337 PHE A N 1
ATOM 4132 C CA . PHE A 1 306 ? -40.019 -19.337 31.787 1.00 14.99 337 PHE A CA 1
ATOM 4133 C C . PHE A 1 306 ? -39.772 -20.432 30.757 1.00 12.58 337 PHE A C 1
ATOM 4134 O O . PHE A 1 306 ? -39.910 -20.207 29.550 1.00 13.54 337 PHE A O 1
ATOM 4151 N N . ASN A 1 307 ? -39.403 -21.629 31.214 1.00 11.11 338 ASN A N 1
ATOM 4152 C CA . ASN A 1 307 ? -39.003 -22.671 30.276 1.00 14.21 338 ASN A CA 1
ATOM 4153 C C . ASN A 1 307 ? -40.189 -23.239 29.508 1.00 12.76 338 ASN A C 1
ATOM 4154 O O . ASN A 1 307 ? -40.022 -23.693 28.370 1.00 14.50 338 ASN A O 1
ATOM 4165 N N . ILE A 1 308 ? -41.388 -23.219 30.091 1.00 15.05 339 ILE A N 1
ATOM 4166 C CA . ILE A 1 308 ? -42.565 -23.666 29.353 1.00 18.09 339 ILE A CA 1
ATOM 4167 C C . ILE A 1 308 ? -42.826 -22.741 28.171 1.00 17.44 339 ILE A C 1
ATOM 4168 O O . ILE A 1 308 ? -42.908 -23.183 27.019 1.00 15.15 339 ILE A O 1
ATOM 4184 N N . PHE A 1 309 ? -42.941 -21.438 28.436 1.00 11.92 340 PHE A N 1
ATOM 4185 C CA . PHE A 1 309 ? -43.320 -20.496 27.389 1.00 20.13 340 PHE A CA 1
ATOM 4186 C C . PHE A 1 309 ? -42.160 -20.170 26.458 1.00 16.27 340 PHE A C 1
ATOM 4187 O O . PHE A 1 309 ? -42.388 -19.869 25.281 1.00 17.91 340 PHE A O 1
ATOM 4204 N N . ASP A 1 310 ? -40.922 -20.222 26.953 1.00 15.73 341 ASP A N 1
ATOM 4205 C CA . ASP A 1 310 ? -39.769 -20.111 26.066 1.00 14.77 341 ASP A CA 1
ATOM 4206 C C . ASP A 1 310 ? -39.738 -21.279 25.090 1.00 16.78 341 ASP A C 1
ATOM 4207 O O . ASP A 1 310 ? -39.541 -21.096 23.883 1.00 15.36 341 ASP A O 1
ATOM 4216 N N . TRP A 1 311 ? -39.962 -22.492 25.600 1.00 15.35 342 TRP A N 1
ATOM 4217 C CA . TRP A 1 311 ? -39.994 -23.673 24.745 1.00 17.18 342 TRP A CA 1
ATOM 4218 C C . TRP A 1 311 ? -41.139 -23.601 23.742 1.00 18.39 342 TRP A C 1
ATOM 4219 O O . TRP A 1 311 ? -40.954 -23.896 22.555 1.00 14.88 342 TRP A O 1
ATOM 4240 N N . LEU A 1 312 ? -42.331 -23.203 24.193 1.00 19.04 343 LEU A N 1
ATOM 4241 C CA . LEU A 1 312 ? -43.462 -23.092 23.277 1.00 21.97 343 LEU A CA 1
ATOM 4242 C C . LEU A 1 312 ? -43.242 -21.997 22.241 1.00 19.53 343 LEU A C 1
ATOM 4243 O O . LEU A 1 312 ? -43.679 -22.137 21.094 1.00 20.30 343 LEU A O 1
ATOM 4259 N N . GLY A 1 313 ? -42.574 -20.905 22.619 1.00 20.04 344 GLY A N 1
ATOM 4260 C CA . GLY A 1 313 ? -42.280 -19.861 21.651 1.00 16.17 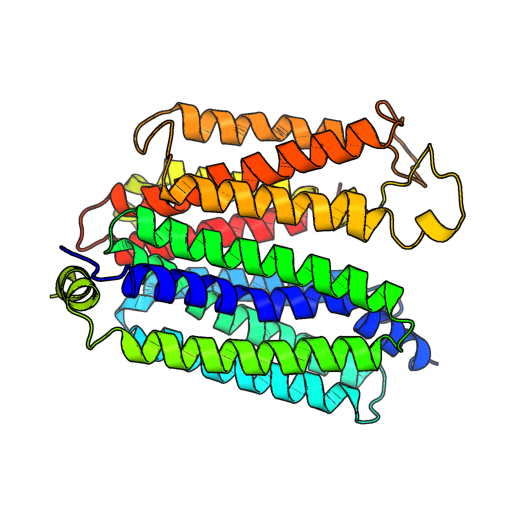344 GLY A CA 1
ATOM 4261 C C . GLY A 1 313 ? -41.325 -20.332 20.571 1.00 16.89 344 GLY A C 1
ATOM 4262 O O . GLY A 1 313 ? -41.553 -20.103 19.379 1.00 20.05 344 GLY A O 1
ATOM 4266 N N . ARG A 1 314 ? -40.237 -20.994 20.974 1.00 21.45 345 ARG A N 1
ATOM 4267 C CA . ARG A 1 314 ? -39.317 -21.575 20.003 1.00 15.95 345 ARG A CA 1
ATOM 4268 C C . ARG A 1 314 ? -40.024 -22.602 19.128 1.00 15.62 345 ARG A C 1
ATOM 4269 O O . ARG A 1 314 ? -39.813 -22.644 17.910 1.00 24.49 345 ARG A O 1
ATOM 4290 N N . SER A 1 315 ? -40.867 -23.441 19.734 1.00 16.02 346 SER A N 1
ATOM 4291 C CA . SER A 1 315 ? -41.535 -24.501 18.988 1.00 18.54 346 SER A CA 1
ATOM 4292 C C . SER A 1 315 ? -42.503 -23.938 17.955 1.00 19.13 346 SER A C 1
ATOM 4293 O O . SER A 1 315 ? -42.658 -24.506 16.868 1.00 17.87 346 SER A O 1
ATOM 4301 N N . LEU A 1 316 ? -43.170 -22.826 18.276 1.00 15.50 347 LEU A N 1
ATOM 4302 C CA . LEU A 1 316 ? -44.126 -22.249 17.338 1.00 19.55 347 LEU A CA 1
ATOM 4303 C C . LEU A 1 316 ? -43.455 -21.828 16.037 1.00 21.93 347 LEU A C 1
ATOM 4304 O O . LEU A 1 316 ? -44.079 -21.891 14.972 1.00 24.82 347 LEU A O 1
ATOM 4320 N N . THR A 1 317 ? -42.191 -21.405 16.097 1.00 21.00 348 THR A N 1
ATOM 4321 C CA . THR A 1 317 ? -41.512 -20.898 14.912 1.00 19.40 348 THR A CA 1
ATOM 4322 C C . THR A 1 317 ? -41.271 -21.970 13.857 1.00 19.01 348 THR A C 1
ATOM 4323 O O . THR A 1 317 ? -40.942 -21.623 12.718 1.00 24.30 348 THR A O 1
ATOM 4334 N N . ALA A 1 318 ? -41.418 -23.252 14.198 1.00 23.02 349 ALA A N 1
ATOM 4335 C CA . ALA A 1 318 ? -41.271 -24.300 13.195 1.00 26.54 349 ALA A CA 1
ATOM 4336 C C . ALA A 1 318 ? -42.458 -24.347 12.241 1.00 22.64 349 ALA A C 1
ATOM 4337 O O . ALA A 1 318 ? -42.352 -24.967 11.176 1.00 24.21 349 ALA A O 1
ATOM 4344 N N . VAL A 1 319 ? -43.565 -23.709 12.597 1.00 28.40 350 VAL A N 1
ATOM 4345 C CA . VAL A 1 319 ? -44.775 -23.725 11.768 1.00 25.45 350 VAL A CA 1
ATOM 4346 C C . VAL A 1 319 ? -45.348 -22.342 11.523 1.00 27.38 350 VAL A C 1
ATOM 4347 O O . VAL A 1 319 ? -46.176 -22.178 10.608 1.00 23.13 350 VAL A O 1
ATOM 4360 N N . PHE A 1 320 ? -44.959 -21.325 12.287 1.00 24.54 351 PHE A N 1
ATOM 4361 C CA . PHE A 1 320 ? -45.546 -19.994 12.176 1.00 21.90 351 PHE A CA 1
ATOM 4362 C C . PHE A 1 320 ? -44.453 -18.984 12.477 1.00 20.24 351 PHE A C 1
ATOM 4363 O O . PHE A 1 320 ? -43.930 -18.960 13.596 1.00 28.05 351 PHE A O 1
ATOM 4380 N N . MET A 1 321 ? -44.109 -18.155 11.489 1.00 20.10 352 MET A N 1
ATOM 4381 C CA . MET A 1 321 ? -42.932 -17.301 11.589 1.00 25.44 352 MET A CA 1
ATOM 4382 C C . MET A 1 321 ? -43.247 -15.841 11.281 1.00 22.73 352 MET A C 1
ATOM 4383 O O . MET A 1 321 ? -42.397 -15.118 10.755 1.00 27.19 352 MET A O 1
ATOM 4397 N N . TRP A 1 322 ? -44.452 -15.390 11.604 1.00 19.34 353 TRP A N 1
ATOM 4398 C CA . TRP A 1 322 ? -44.751 -13.968 11.514 1.00 26.41 353 TRP A CA 1
ATOM 4399 C C . TRP A 1 322 ? -43.754 -13.193 12.373 1.00 25.94 353 TRP A C 1
ATOM 4400 O O . TRP A 1 322 ? -43.389 -13.655 13.461 1.00 32.44 353 TRP A O 1
ATOM 4421 N N . PRO A 1 323 ? -43.300 -12.004 11.935 1.00 32.13 354 PRO A N 1
ATOM 4422 C CA . PRO A 1 323 ? -43.674 -11.224 10.751 1.00 33.82 354 PRO A CA 1
ATOM 4423 C C . PRO A 1 323 ? -42.821 -11.450 9.502 1.00 27.09 354 PRO A C 1
ATOM 4424 O O . PRO A 1 323 ? -42.975 -10.701 8.538 1.00 25.48 354 PRO A O 1
ATOM 4435 N N . GLY A 1 324 ? -41.941 -12.444 9.515 1.00 30.25 355 GLY A N 1
ATOM 4436 C CA . GLY A 1 324 ? -41.159 -12.786 8.345 1.00 20.18 355 GLY A CA 1
ATOM 4437 C C . GLY A 1 324 ? -39.757 -12.202 8.386 1.00 27.44 355 GLY A C 1
ATOM 4438 O O . GLY A 1 324 ? -39.432 -11.315 9.180 1.00 30.28 355 GLY A O 1
ATOM 4442 N N . LYS A 1 325 ? -38.917 -12.713 7.480 1.00 26.10 356 LYS A N 1
ATOM 4443 C CA . LYS A 1 325 ? -37.492 -12.402 7.510 1.00 32.93 356 LYS A CA 1
ATOM 4444 C C . LYS A 1 325 ? -37.195 -10.949 7.163 1.00 32.03 356 LYS A C 1
ATOM 4445 O O . LYS A 1 325 ? -36.157 -10.428 7.587 1.00 39.77 356 LYS A O 1
ATOM 4464 N N . ASP A 1 326 ? -38.056 -10.304 6.393 1.00 33.22 357 ASP A N 1
ATOM 4465 C CA . ASP A 1 326 ? -37.830 -8.916 5.935 1.00 35.06 357 ASP A CA 1
ATOM 4466 C C . ASP A 1 326 ? -38.609 -7.875 6.740 1.00 30.78 357 ASP A C 1
ATOM 4467 O O . ASP A 1 326 ? -38.309 -6.713 6.569 1.00 30.71 357 ASP A O 1
ATOM 4476 N N . SER A 1 327 ? -39.510 -8.264 7.626 1.00 24.51 358 SER A N 1
ATOM 4477 C CA . SER A 1 327 ? -40.349 -7.292 8.308 1.00 23.80 358 SER A CA 1
ATOM 4478 C C . SER A 1 327 ? -39.566 -6.549 9.381 1.00 26.80 358 SER A C 1
ATOM 4479 O O . SER A 1 327 ? -38.819 -7.147 10.162 1.00 31.28 358 SER A O 1
ATOM 4487 N N . ARG A 1 328 ? -39.746 -5.229 9.413 1.00 24.38 359 ARG A N 1
ATOM 4488 C CA . ARG A 1 328 ? -39.167 -4.402 10.462 1.00 21.31 359 ARG A CA 1
ATOM 4489 C C . ARG A 1 328 ? -39.859 -4.599 11.804 1.00 23.29 359 ARG A C 1
ATOM 4490 O O . ARG A 1 328 ? -39.366 -4.090 12.817 1.00 19.93 359 ARG A O 1
ATOM 4511 N N . TRP A 1 329 ? -40.988 -5.316 11.834 1.00 23.12 360 TRP A N 1
ATOM 4512 C CA . TRP A 1 329 ? -41.662 -5.595 13.096 1.00 21.66 360 TRP A CA 1
ATOM 4513 C C . TRP A 1 329 ? -40.806 -6.465 14.007 1.00 20.08 360 TRP A C 1
ATOM 4514 O O . TRP A 1 329 ? -40.896 -6.347 15.236 1.00 20.66 360 TRP A O 1
ATOM 4535 N N . LEU A 1 330 ? -39.975 -7.339 13.437 1.00 20.04 361 LEU A N 1
ATOM 4536 C CA . LEU A 1 330 ? -39.203 -8.258 14.269 1.00 18.69 361 LEU A CA 1
ATOM 4537 C C . LEU A 1 330 ? -38.210 -7.518 15.159 1.00 15.14 361 LEU A C 1
ATOM 4538 O O . LEU A 1 330 ? -38.237 -7.733 16.381 1.00 17.30 361 LEU A O 1
ATOM 4554 N N . PRO A 1 331 ? -37.337 -6.648 14.643 1.00 16.47 362 PRO A N 1
ATOM 4555 C CA . PRO A 1 331 ? -36.500 -5.854 15.560 1.00 16.18 362 PRO A CA 1
ATOM 4556 C C . PRO A 1 331 ? -37.311 -4.975 16.495 1.00 15.04 362 PRO A C 1
ATOM 4557 O O . PRO A 1 331 ? -36.907 -4.769 17.646 1.00 14.37 362 PRO A O 1
ATOM 4568 N N . SER A 1 332 ? -38.448 -4.452 16.033 1.00 18.76 363 SER A N 1
ATOM 4569 C CA . SER A 1 332 ? -39.249 -3.557 16.861 1.00 18.65 363 SER A CA 1
ATOM 4570 C C . SER A 1 332 ? -39.768 -4.273 18.101 1.00 16.09 363 SER A C 1
ATOM 4571 O O . SER A 1 332 ? -39.704 -3.738 19.215 1.00 14.54 363 SER A O 1
ATOM 4579 N N . LEU A 1 333 ? -40.300 -5.485 17.927 1.00 18.58 364 LEU A N 1
ATOM 4580 C CA . LEU A 1 333 ? -40.767 -6.255 19.074 1.00 18.14 364 LEU A CA 1
ATOM 4581 C C . LEU A 1 333 ? -39.613 -6.649 19.987 1.00 17.42 364 LEU A C 1
ATOM 4582 O O . LEU A 1 333 ? -39.793 -6.743 21.207 1.00 14.10 364 LEU A O 1
ATOM 4598 N N . VAL A 1 334 ? -38.427 -6.884 19.422 1.00 14.85 365 VAL A N 1
ATOM 4599 C CA . VAL A 1 334 ? -37.245 -7.109 20.248 1.00 18.92 365 VAL A CA 1
ATOM 4600 C C . VAL A 1 334 ? -36.957 -5.877 21.095 1.00 16.30 365 VAL A C 1
ATOM 4601 O O . VAL A 1 334 ? -36.637 -5.982 22.286 1.00 15.54 365 VAL A O 1
ATOM 4614 N N . LEU A 1 335 ? -37.071 -4.690 20.496 1.00 21.26 366 LEU A N 1
ATOM 4615 C CA . LEU A 1 335 ? -36.883 -3.454 21.245 1.00 18.04 366 LEU A CA 1
ATOM 4616 C C . LEU A 1 335 ? -37.933 -3.307 22.338 1.00 15.95 366 LEU A C 1
ATOM 4617 O O . LEU A 1 335 ? -37.614 -2.919 23.468 1.00 14.25 366 LEU A O 1
ATOM 4633 N N . ALA A 1 336 ? -39.194 -3.612 22.021 1.00 14.44 367 ALA A N 1
ATOM 4634 C CA . ALA A 1 336 ? -40.272 -3.448 22.987 1.00 15.34 367 ALA A CA 1
ATOM 4635 C C . ALA A 1 336 ? -40.042 -4.256 24.255 1.00 18.64 367 ALA A C 1
ATOM 4636 O O . ALA A 1 336 ? -40.588 -3.905 25.307 1.00 16.23 367 ALA A O 1
ATOM 4643 N N . ARG A 1 337 ? -39.244 -5.324 24.184 1.00 19.78 368 ARG A N 1
ATOM 4644 C CA . ARG A 1 337 ? -39.011 -6.162 25.354 1.00 14.87 368 ARG A CA 1
ATOM 4645 C C . ARG A 1 337 ? -38.358 -5.395 26.495 1.00 12.86 368 ARG A C 1
ATOM 4646 O O . ARG A 1 337 ? -38.399 -5.858 27.641 1.00 12.28 368 ARG A O 1
ATOM 4667 N N . LEU A 1 338 ? -37.748 -4.240 26.207 1.00 14.35 369 LEU A N 1
ATOM 4668 C CA . LEU A 1 338 ? -37.199 -3.393 27.260 1.00 14.05 369 LEU A CA 1
ATOM 4669 C C . LEU A 1 338 ? -38.198 -3.177 28.389 1.00 17.00 369 LEU A C 1
ATOM 4670 O O . LEU A 1 338 ? -37.801 -2.999 29.546 1.00 15.64 369 LEU A O 1
ATOM 4686 N N . VAL A 1 339 ? -39.496 -3.188 28.073 1.00 18.99 370 VAL A N 1
ATOM 4687 C CA . VAL A 1 339 ? -40.524 -2.946 29.075 1.00 17.19 370 VAL A CA 1
ATOM 4688 C C . VAL A 1 339 ? -40.456 -3.951 30.216 1.00 18.18 370 VAL A C 1
ATOM 4689 O O . VAL A 1 339 ? -40.901 -3.653 31.329 1.00 15.33 370 VAL A O 1
ATOM 4702 N N . PHE A 1 340 ? -39.905 -5.141 29.975 1.00 15.20 371 PHE A N 1
ATOM 4703 C CA . PHE A 1 340 ? -39.871 -6.154 31.022 1.00 16.54 371 PHE A CA 1
ATOM 4704 C C . PHE A 1 340 ? -38.883 -5.809 32.129 1.00 18.39 371 PHE A C 1
ATOM 4705 O O . PHE A 1 340 ? -38.991 -6.363 33.228 1.00 14.67 371 PHE A O 1
ATOM 4722 N N . VAL A 1 341 ? -37.937 -4.910 31.877 1.00 18.67 372 VAL A N 1
ATOM 4723 C CA . VAL A 1 341 ? -36.963 -4.528 32.899 1.00 17.65 372 VAL A CA 1
ATOM 4724 C C . VAL A 1 341 ? -37.699 -3.804 34.024 1.00 19.77 372 VAL A C 1
ATOM 4725 O O . VAL A 1 341 ? -37.623 -4.246 35.181 1.00 18.07 372 VAL A O 1
ATOM 4738 N N . PRO A 1 342 ? -38.426 -2.710 33.758 1.00 18.06 373 PRO A N 1
ATOM 4739 C CA . PRO A 1 342 ? -39.228 -2.113 34.842 1.00 20.10 373 PRO A CA 1
ATOM 4740 C C . PRO A 1 342 ? -40.274 -3.061 35.404 1.00 21.71 373 PRO A C 1
ATOM 4741 O O . PRO A 1 342 ? -40.426 -3.164 36.629 1.00 21.04 373 PRO A O 1
ATOM 4752 N N . LEU A 1 343 ? -41.012 -3.755 34.534 1.00 19.72 374 LEU A N 1
ATOM 4753 C CA . LEU A 1 343 ? -42.113 -4.597 34.988 1.00 21.39 374 LEU A CA 1
ATOM 4754 C C . LEU A 1 343 ? -41.643 -5.603 36.033 1.00 19.34 374 LEU A C 1
ATOM 4755 O O . LEU A 1 343 ? -42.157 -5.639 37.155 1.00 24.82 374 LEU A O 1
ATOM 4771 N N . LEU A 1 344 ? -40.649 -6.422 35.680 1.00 16.73 375 LEU A N 1
ATOM 4772 C CA . LEU A 1 344 ? -40.181 -7.454 36.599 1.00 20.54 375 LEU A CA 1
ATOM 4773 C C . LEU A 1 344 ? -39.484 -6.849 37.813 1.00 21.50 375 LEU A C 1
ATOM 4774 O O . LEU A 1 344 ? -39.628 -7.356 38.931 1.00 17.58 375 LEU A O 1
ATOM 4790 N N . LEU A 1 345 ? -38.719 -5.770 37.616 1.00 16.65 376 LEU A N 1
ATOM 4791 C CA . LEU A 1 345 ? -38.023 -5.152 38.740 1.00 19.41 376 LEU A CA 1
ATOM 4792 C C . LEU A 1 345 ? -38.998 -4.646 39.795 1.00 18.84 376 LEU A C 1
ATOM 4793 O O . LEU A 1 345 ? -38.654 -4.591 40.981 1.00 20.61 376 LEU A O 1
ATOM 4809 N N . LEU A 1 346 ? -40.212 -4.278 39.389 1.00 18.79 377 LEU A N 1
ATOM 4810 C CA . LEU A 1 346 ? -41.213 -3.744 40.301 1.00 19.51 377 LEU A CA 1
ATOM 4811 C C . LEU A 1 346 ? -42.217 -4.800 40.743 1.00 22.47 377 LEU A C 1
ATOM 4812 O O . LEU A 1 346 ? -43.291 -4.455 41.248 1.00 17.63 377 LEU A O 1
ATOM 4828 N N . CYS A 1 347 ? -41.896 -6.078 40.557 1.00 20.81 378 CYS A N 1
ATOM 4829 C CA . CYS A 1 347 ? -42.679 -7.155 41.145 1.00 18.69 378 CYS A CA 1
ATOM 4830 C C . CYS A 1 347 ? -42.260 -7.315 42.608 1.00 26.15 378 CYS A C 1
ATOM 4831 O O . CYS A 1 347 ? -41.482 -6.522 43.147 1.00 22.88 378 CYS A O 1
ATOM 4839 N N . ASN A 1 348 ? -42.767 -8.354 43.272 1.00 23.62 379 ASN A N 1
ATOM 4840 C CA . ASN A 1 348 ? -42.601 -8.502 44.719 1.00 18.91 379 ASN A CA 1
ATOM 4841 C C . ASN A 1 348 ? -41.231 -9.104 45.042 1.00 23.65 379 ASN A C 1
ATOM 4842 O O . ASN A 1 348 ? -41.092 -10.256 45.459 1.00 23.52 379 ASN A O 1
ATOM 4853 N N . ILE A 1 349 ? -40.201 -8.283 44.855 1.00 30.90 380 ILE A N 1
ATOM 4854 C CA . ILE A 1 349 ? -38.842 -8.653 45.240 1.00 25.48 380 ILE A CA 1
ATOM 4855 C C . ILE A 1 349 ? -38.663 -8.358 46.725 1.00 28.87 380 ILE A C 1
ATOM 4856 O O . ILE A 1 349 ? -38.838 -7.218 47.167 1.00 29.31 380 ILE A O 1
ATOM 4872 N N . LYS A 1 350 ? -38.314 -9.391 47.499 1.00 27.99 381 LYS A N 1
ATOM 4873 C CA . LYS A 1 350 ? -38.101 -9.255 48.934 1.00 33.45 381 LYS A CA 1
ATOM 4874 C C . LYS A 1 350 ? -36.885 -10.074 49.354 1.00 41.48 381 LYS A C 1
ATOM 4875 O O . LYS A 1 350 ? -36.758 -11.242 48.934 1.00 38.30 381 LYS A O 1
ATOM 4894 N N . PRO A 1 351 ? -36.009 -9.501 50.200 1.00 40.42 382 PRO A N 1
ATOM 4895 C CA . PRO A 1 351 ? -36.093 -8.100 50.601 1.00 36.40 382 PRO A CA 1
ATOM 4896 C C . PRO A 1 351 ? -35.679 -7.123 49.500 1.00 37.15 382 PRO A C 1
ATOM 4897 O O . PRO A 1 351 ? -35.097 -7.557 48.597 1.00 42.39 382 PRO A O 1
ATOM 4908 N N . ARG A 1 352 ? -36.126 -5.868 49.550 1.00 33.88 383 ARG A N 1
ATOM 4909 C CA . ARG A 1 352 ? -35.753 -4.821 48.558 1.00 41.83 383 ARG A CA 1
ATOM 4910 C C . ARG A 1 352 ? -35.414 -3.546 49.333 1.00 49.06 383 ARG A C 1
ATOM 4911 O O . ARG A 1 352 ? -36.133 -3.256 50.310 1.00 45.64 383 ARG A O 1
ATOM 4932 N N . ARG A 1 353 ? -34.399 -2.785 48.911 1.00 44.12 384 ARG A N 1
ATOM 4933 C CA . ARG A 1 353 ? -34.013 -1.569 49.643 1.00 40.20 384 ARG A CA 1
ATOM 4934 C C . ARG A 1 353 ? -34.518 -0.270 49.032 1.00 34.70 384 ARG A C 1
ATOM 4935 O O . ARG A 1 353 ? -34.822 0.591 49.813 1.00 35.23 384 ARG A O 1
ATOM 4939 N N . TYR A 1 354 ? -34.766 -0.196 47.736 1.00 29.01 385 TYR A N 1
ATOM 4940 C CA . TYR A 1 354 ? -34.857 1.103 47.076 1.00 22.51 385 TYR A CA 1
ATOM 4941 C C . TYR A 1 354 ? -36.106 1.331 46.233 1.00 22.75 385 TYR A C 1
ATOM 4942 O O . TYR A 1 354 ? -36.519 2.481 46.076 1.00 25.96 385 TYR A O 1
ATOM 4960 N N . LEU A 1 355 ? -36.720 0.283 45.686 1.00 26.51 386 LEU A N 1
ATOM 4961 C CA . LEU A 1 355 ? -37.918 0.439 44.868 1.00 30.60 386 LEU A CA 1
ATOM 4962 C C . LEU A 1 355 ? -39.169 0.052 45.652 1.00 29.64 386 LEU A C 1
ATOM 4963 O O . LEU A 1 355 ? -39.102 -0.424 46.783 1.00 27.50 386 LEU A O 1
ATOM 4979 N N . THR A 1 356 ? -40.327 0.274 45.034 1.00 25.92 387 THR A N 1
ATOM 4980 C CA . THR A 1 356 ? -41.592 -0.187 45.582 1.00 24.35 387 THR A CA 1
ATOM 4981 C C . THR A 1 356 ? -42.123 -1.348 44.751 1.00 25.92 387 THR A C 1
ATOM 4982 O O . THR A 1 356 ? -41.759 -1.527 43.585 1.00 30.92 387 THR A O 1
ATOM 4993 N N . VAL A 1 357 ? -42.992 -2.140 45.369 1.00 20.98 388 VAL A N 1
ATOM 4994 C CA . VAL A 1 357 ? -43.668 -3.232 44.682 1.00 22.02 388 VAL A CA 1
ATOM 4995 C C . VAL A 1 357 ? -44.928 -2.642 44.059 1.00 19.02 388 VAL A C 1
ATOM 4996 O O . VAL A 1 357 ? -45.911 -2.369 44.750 1.00 24.83 388 VAL A O 1
ATOM 5009 N N . VAL A 1 358 ? -44.889 -2.424 42.745 1.00 23.54 389 VAL A N 1
ATOM 5010 C CA . VAL A 1 358 ? -46.077 -1.979 42.029 1.00 26.75 389 VAL A CA 1
ATOM 5011 C C . VAL A 1 358 ? -46.979 -3.161 41.699 1.00 25.13 389 VAL A C 1
ATOM 5012 O O . VAL A 1 358 ? -48.205 -3.014 41.640 1.00 28.07 389 VAL A O 1
ATOM 5025 N N . PHE A 1 359 ? -46.396 -4.338 41.488 1.00 26.08 390 PHE A N 1
ATOM 5026 C CA . PHE A 1 359 ? -47.129 -5.554 41.141 1.00 24.05 390 PHE A CA 1
ATOM 5027 C C . PHE A 1 359 ? -46.814 -6.595 42.212 1.00 23.22 390 PHE A C 1
ATOM 5028 O O . PHE A 1 359 ? -45.824 -7.325 42.115 1.00 22.60 390 PHE A O 1
ATOM 5045 N N . GLU A 1 360 ? -47.660 -6.659 43.238 1.00 20.30 391 GLU A N 1
ATOM 5046 C CA . GLU A 1 360 ? -47.411 -7.546 44.367 1.00 32.20 391 GLU A CA 1
ATOM 5047 C C . GLU A 1 360 ? -47.999 -8.937 44.169 1.00 21.92 391 GLU A C 1
ATOM 5048 O O . GLU A 1 360 ? -47.434 -9.916 44.673 1.00 16.48 391 GLU A O 1
ATOM 5060 N N . HIS A 1 361 ? -49.108 -9.051 43.442 1.00 18.81 392 HIS A N 1
ATOM 5061 C CA . HIS A 1 361 ? -49.775 -10.336 43.291 1.00 17.97 392 HIS A CA 1
ATOM 5062 C C . HIS A 1 361 ? -48.946 -11.272 42.420 1.00 20.29 392 HIS A C 1
ATOM 5063 O O . HIS A 1 361 ? -48.368 -10.860 41.410 1.00 17.59 392 HIS A O 1
ATOM 5077 N N . ASP A 1 362 ? -48.890 -12.548 42.820 1.00 21.95 393 ASP A N 1
ATOM 5078 C CA . ASP A 1 362 ? -48.137 -13.539 42.060 1.00 18.70 393 ASP A CA 1
ATOM 5079 C C . ASP A 1 362 ? -48.568 -13.581 40.600 1.00 22.43 393 ASP A C 1
ATOM 5080 O O . ASP A 1 362 ? -47.745 -13.842 39.714 1.00 14.66 393 ASP A O 1
ATOM 5089 N N . ALA A 1 363 ? -49.852 -13.336 40.328 1.00 21.33 394 ALA A N 1
ATOM 5090 C CA . ALA A 1 363 ? -50.352 -13.426 38.961 1.00 19.21 394 ALA A CA 1
ATOM 5091 C C . ALA A 1 363 ? -49.616 -12.461 38.039 1.00 17.12 394 ALA A C 1
ATOM 5092 O O . ALA A 1 363 ? -49.296 -12.808 36.896 1.00 18.17 394 ALA A O 1
ATOM 5099 N N . TRP A 1 364 ? -49.339 -11.244 38.515 1.00 15.91 395 TRP A N 1
ATOM 5100 C CA . TRP A 1 364 ? -48.528 -10.318 37.734 1.00 17.34 395 TRP A CA 1
ATOM 5101 C C . TRP A 1 364 ? -47.199 -10.953 37.343 1.00 18.21 395 TRP A C 1
ATOM 5102 O O . TRP A 1 364 ? -46.822 -10.973 36.166 1.00 21.00 395 TRP A O 1
ATOM 5123 N N . PHE A 1 365 ? -46.471 -11.476 38.332 1.00 15.38 396 PHE A N 1
ATOM 5124 C CA . PHE A 1 365 ? -45.152 -12.043 38.073 1.00 16.93 396 PHE A CA 1
ATOM 5125 C C . PHE A 1 365 ? -45.234 -13.187 37.071 1.00 20.25 396 PHE A C 1
ATOM 5126 O O . PHE A 1 365 ? -44.483 -13.224 36.088 1.00 12.82 396 PHE A O 1
ATOM 5143 N N . ILE A 1 366 ? -46.152 -14.129 37.298 1.00 16.54 397 ILE A N 1
ATOM 5144 C CA . ILE A 1 366 ? -46.277 -15.274 36.403 1.00 16.34 397 ILE A CA 1
ATOM 5145 C C . ILE A 1 366 ? -46.637 -14.813 34.998 1.00 20.25 397 ILE A C 1
ATOM 5146 O O . ILE A 1 366 ? -46.096 -15.316 34.005 1.00 17.59 397 ILE A O 1
ATOM 5162 N N . PHE A 1 367 ? -47.546 -13.841 34.889 1.00 19.79 398 PHE A N 1
ATOM 5163 C CA . PHE A 1 367 ? -47.926 -13.330 33.575 1.00 15.59 398 PHE A CA 1
ATOM 5164 C C . PHE A 1 367 ? -46.747 -12.654 32.886 1.00 15.53 398 PHE A C 1
ATOM 5165 O O . PHE A 1 367 ? -46.470 -12.913 31.710 1.00 18.88 398 PHE A O 1
ATOM 5182 N N . PHE A 1 368 ? -46.043 -11.771 33.603 1.00 16.74 399 PHE A N 1
ATOM 5183 C CA . PHE A 1 368 ? -44.869 -11.126 33.025 1.00 15.80 399 PHE A CA 1
ATOM 5184 C C . PHE A 1 368 ? -43.836 -12.158 32.586 1.00 13.74 399 PHE A C 1
ATOM 5185 O O . PHE A 1 368 ? -43.250 -12.039 31.504 1.00 10.00 399 PHE A O 1
ATOM 5202 N N . MET A 1 369 ? -43.600 -13.178 33.416 1.00 17.49 400 MET A N 1
ATOM 5203 C CA . MET A 1 369 ? -42.628 -14.209 33.069 1.00 15.29 400 MET A CA 1
ATOM 5204 C C . MET A 1 369 ? -43.040 -14.949 31.802 1.00 17.68 400 MET A C 1
ATOM 5205 O O . MET A 1 369 ? -42.192 -15.279 30.964 1.00 16.63 400 MET A O 1
ATOM 5219 N N . ALA A 1 370 ? -44.338 -15.218 31.642 1.00 13.34 401 ALA A N 1
ATOM 5220 C CA . ALA A 1 370 ? -44.802 -15.950 30.468 1.00 17.99 401 ALA A CA 1
ATOM 5221 C C . ALA A 1 370 ? -44.576 -15.142 29.197 1.00 18.73 401 ALA A C 1
ATOM 5222 O O . ALA A 1 370 ? -44.009 -15.646 28.221 1.00 16.83 401 ALA A O 1
ATOM 5229 N N . ALA A 1 371 ? -45.016 -13.880 29.189 1.00 15.93 402 ALA A N 1
ATOM 5230 C CA . ALA A 1 371 ? -44.760 -13.019 28.039 1.00 14.23 402 ALA A CA 1
ATOM 5231 C C . ALA A 1 371 ? -43.270 -12.747 27.884 1.00 17.46 402 ALA A C 1
ATOM 5232 O O . ALA A 1 371 ? -42.742 -12.756 26.766 1.00 14.93 402 ALA A O 1
ATOM 5239 N N . PHE A 1 372 ? -42.581 -12.498 29.000 1.00 13.13 403 PHE A N 1
ATOM 5240 C CA . PHE A 1 372 ? -41.132 -12.332 28.976 1.00 18.45 403 PHE A CA 1
ATOM 5241 C C . PHE A 1 372 ? -40.451 -13.531 28.329 1.00 20.21 403 PHE A C 1
ATOM 5242 O O . PHE A 1 372 ? -39.551 -13.371 27.496 1.00 21.43 403 PHE A O 1
ATOM 5259 N N . ALA A 1 373 ? -40.892 -14.743 28.673 1.00 17.99 404 ALA A N 1
ATOM 5260 C CA . ALA A 1 373 ? -40.251 -15.944 28.155 1.00 14.52 404 ALA A CA 1
ATOM 5261 C C . ALA A 1 373 ? -40.715 -16.273 26.741 1.00 16.44 404 ALA A C 1
ATOM 5262 O O . ALA A 1 373 ? -39.907 -16.686 25.902 1.00 12.52 404 ALA A O 1
ATOM 5269 N N . PHE A 1 374 ? -42.008 -16.109 26.456 1.00 17.49 405 PHE A N 1
ATOM 5270 C CA . PHE A 1 374 ? -42.506 -16.436 25.125 1.00 15.90 405 PHE A CA 1
ATOM 5271 C C . PHE A 1 374 ? -41.894 -15.524 24.070 1.00 14.59 405 PHE A C 1
ATOM 5272 O O . PHE A 1 374 ? -41.476 -15.989 23.004 1.00 17.03 405 PHE A O 1
ATOM 5289 N N . SER A 1 375 ? -41.838 -14.219 24.346 1.00 12.30 406 SER A N 1
ATOM 5290 C CA . SER A 1 375 ? -41.217 -13.298 23.399 1.00 12.94 406 SER A CA 1
ATOM 5291 C C . SER A 1 375 ? -39.753 -13.646 23.176 1.00 12.91 406 SER A C 1
ATOM 5292 O O . SER A 1 375 ? -39.238 -13.487 22.063 1.00 16.50 406 SER A O 1
ATOM 5300 N N . ASN A 1 376 ? -39.071 -14.131 24.213 1.00 15.83 407 ASN A N 1
ATOM 5301 C CA . ASN A 1 376 ? -37.680 -14.541 24.066 1.00 18.76 407 ASN A CA 1
ATOM 5302 C C . ASN A 1 376 ? -37.550 -15.681 23.063 1.00 14.59 407 ASN A C 1
ATOM 5303 O O . ASN A 1 376 ? -36.866 -15.556 22.042 1.00 15.25 407 ASN A O 1
ATOM 5314 N N . GLY A 1 377 ? -38.210 -16.807 23.342 1.00 11.60 408 GLY A N 1
ATOM 5315 C CA . GLY A 1 377 ? -38.037 -17.983 22.507 1.00 13.01 408 GLY A CA 1
ATOM 5316 C C . GLY A 1 377 ? -38.525 -17.780 21.086 1.00 14.41 408 GLY A C 1
ATOM 5317 O O . GLY A 1 377 ? -37.888 -18.228 20.130 1.00 14.41 408 GLY A O 1
ATOM 5321 N N . TYR A 1 378 ? -39.662 -17.105 20.925 1.00 14.44 409 TYR A N 1
ATOM 5322 C CA . TYR A 1 378 ? -40.223 -16.912 19.593 1.00 18.21 409 TYR A CA 1
ATOM 5323 C C . TYR A 1 378 ? -39.344 -15.985 18.761 1.00 17.48 409 TYR A C 1
ATOM 5324 O O . TYR A 1 378 ? -38.894 -16.348 17.667 1.00 14.93 409 TYR A O 1
ATOM 5342 N N . LEU A 1 379 ? -39.077 -14.781 19.271 1.00 15.59 410 LEU A N 1
ATOM 5343 C CA . LEU A 1 379 ? -38.281 -13.819 18.517 1.00 15.12 410 LEU A CA 1
ATOM 5344 C C . LEU A 1 379 ? -36.842 -14.296 18.356 1.00 14.00 410 LEU A C 1
ATOM 5345 O O . LEU A 1 379 ? -36.228 -14.089 17.303 1.00 14.07 410 LEU A O 1
ATOM 5361 N N . ALA A 1 380 ? -36.284 -14.937 19.386 1.00 15.49 411 ALA A N 1
ATOM 5362 C CA . ALA A 1 380 ? -34.927 -15.463 19.273 1.00 12.16 411 ALA A CA 1
ATOM 5363 C C . ALA A 1 380 ? -34.844 -16.524 18.184 1.00 15.46 411 ALA A C 1
ATOM 5364 O O . ALA A 1 380 ? -33.905 -16.528 17.380 1.00 16.04 411 ALA A O 1
ATOM 5371 N N . SER A 1 381 ? -35.823 -17.431 18.138 1.00 13.98 412 SER A N 1
ATOM 5372 C CA . SER A 1 381 ? -35.835 -18.449 17.093 1.00 18.02 412 SER A CA 1
ATOM 5373 C C . SER A 1 381 ? -35.979 -17.816 15.715 1.00 20.52 412 SER A C 1
ATOM 5374 O O . SER A 1 381 ? -35.301 -18.220 14.763 1.00 15.17 412 SER A O 1
ATOM 5382 N N . LEU A 1 382 ? -36.855 -16.815 15.588 1.00 16.48 413 LEU A N 1
ATOM 5383 C CA . LEU A 1 382 ? -37.006 -16.126 14.312 1.00 16.01 413 LEU A CA 1
ATOM 5384 C C . LEU A 1 382 ? -35.691 -15.501 13.862 1.00 17.33 413 LEU A C 1
ATOM 5385 O O . LEU A 1 382 ? -35.341 -15.560 12.678 1.00 17.51 413 LEU A O 1
ATOM 5401 N N . CYS A 1 383 ? -34.949 -14.892 14.791 1.00 15.88 414 CYS A N 1
ATOM 5402 C CA . CYS A 1 383 ? -33.680 -14.272 14.426 1.00 15.50 414 CYS A CA 1
ATOM 5403 C C . CYS A 1 383 ? -32.690 -15.315 13.922 1.00 18.06 414 CYS A C 1
ATOM 5404 O O . CYS A 1 383 ? -32.036 -15.120 12.890 1.00 14.47 414 CYS A O 1
ATOM 5412 N N . MET A 1 384 ? -32.571 -16.437 14.636 1.00 14.74 415 MET A N 1
ATOM 5413 C CA . MET A 1 384 ? -31.617 -17.469 14.236 1.00 18.13 415 MET A CA 1
ATOM 5414 C C . MET A 1 384 ? -32.045 -18.140 12.937 1.00 19.09 415 MET A C 1
ATOM 5415 O O . MET A 1 384 ? -31.198 -18.500 12.110 1.00 16.45 415 MET A O 1
ATOM 5429 N N . CYS A 1 385 ? -33.354 -18.319 12.740 1.00 18.08 416 CYS A N 1
ATOM 5430 C CA . CYS A 1 385 ? -33.845 -18.925 11.508 1.00 20.62 416 CYS A CA 1
ATOM 5431 C C . CYS A 1 385 ? -33.606 -18.018 10.307 1.00 25.46 416 CYS A C 1
ATOM 5432 O O . CYS A 1 385 ? -33.259 -18.494 9.220 1.00 16.19 416 CYS A O 1
ATOM 5440 N N . PHE A 1 386 ? -33.795 -16.711 10.481 1.00 18.81 417 PHE A N 1
ATOM 5441 C CA . PHE A 1 386 ? -33.766 -15.783 9.359 1.00 21.34 417 PHE A CA 1
ATOM 5442 C C . PHE A 1 386 ? -32.368 -15.274 9.037 1.00 22.05 417 PHE A C 1
ATOM 5443 O O . PHE A 1 386 ? -32.077 -15.000 7.867 1.00 22.32 417 PHE A O 1
ATOM 5460 N N . GLY A 1 387 ? -31.501 -15.141 10.036 1.00 17.89 418 GLY A N 1
ATOM 5461 C CA . GLY A 1 387 ? -30.161 -14.654 9.820 1.00 24.75 418 GLY A CA 1
ATOM 5462 C C . GLY A 1 387 ? -29.492 -15.293 8.619 1.00 22.01 418 GLY A C 1
ATOM 5463 O O . GLY A 1 387 ? -29.114 -14.618 7.658 1.00 14.48 418 GLY A O 1
ATOM 5467 N N . PRO A 1 388 ? -29.339 -16.618 8.650 1.00 20.89 419 PRO A N 1
ATOM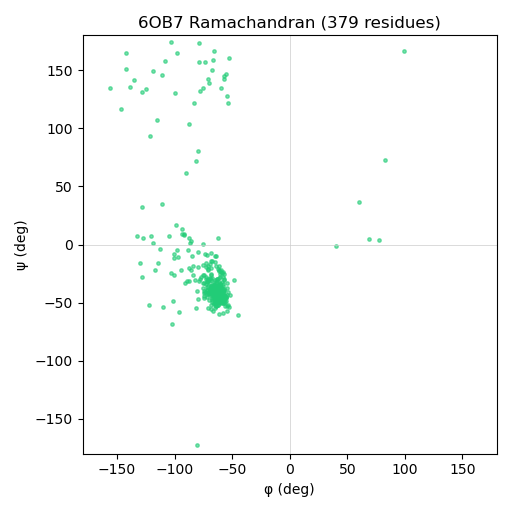 5468 C CA . PRO A 1 388 ? -28.657 -17.301 7.538 1.00 25.13 419 PRO A CA 1
ATOM 5469 C C . PRO A 1 388 ? -29.364 -17.157 6.201 1.00 24.04 419 PRO A C 1
ATOM 5470 O O . PRO A 1 388 ? -28.719 -17.339 5.162 1.00 20.86 419 PRO A O 1
ATOM 5481 N N . LYS A 1 389 ? -30.659 -16.846 6.186 1.00 20.75 420 LYS A N 1
ATOM 5482 C CA . LYS A 1 389 ? -31.396 -16.698 4.938 1.00 22.74 420 LYS A CA 1
ATOM 5483 C C . LYS A 1 389 ? -31.326 -15.284 4.372 1.00 23.67 420 LYS A C 1
ATOM 5484 O O . LYS A 1 389 ? -31.920 -15.022 3.321 1.00 32.56 420 LYS A O 1
ATOM 5503 N N . LYS A 1 390 ? -30.562 -14.383 4.955 1.00 27.01 421 LYS A N 1
ATOM 5504 C CA . LYS A 1 390 ? -30.353 -13.026 4.411 1.00 21.48 421 LYS A CA 1
ATOM 5505 C C . LYS A 1 390 ? -29.120 -13.046 3.519 1.00 23.28 421 LYS A C 1
ATOM 5506 O O . LYS A 1 390 ? -28.732 -12.015 3.044 1.00 26.62 421 LYS A O 1
ATOM 5525 N N . VAL A 1 391 ? -28.579 -14.218 3.242 1.00 31.65 422 VAL A N 1
ATOM 5526 C CA . VAL A 1 391 ? -27.298 -14.318 2.557 1.00 29.35 422 VAL A CA 1
ATOM 5527 C C . VAL A 1 391 ? -27.346 -15.498 1.593 1.00 28.02 422 VAL A C 1
ATOM 5528 O O . VAL A 1 391 ? -28.222 -16.358 1.674 1.00 23.05 422 VAL A O 1
ATOM 5541 N N . LYS A 1 392 ? -26.385 -15.527 0.670 1.00 35.80 423 LYS A N 1
ATOM 5542 C CA . LYS A 1 392 ? -26.334 -16.584 -0.329 1.00 33.07 423 LYS A CA 1
ATOM 5543 C C . LYS A 1 392 ? -26.021 -17.929 0.325 1.00 36.55 423 LYS A C 1
ATOM 5544 O O . LYS A 1 392 ? -25.468 -17.983 1.426 1.00 33.73 423 LYS A O 1
ATOM 5548 N N . PRO A 1 393 ? -26.361 -19.037 -0.345 1.00 37.79 424 PRO A N 1
ATOM 5549 C CA . PRO A 1 393 ? -26.117 -20.355 0.268 1.00 25.97 424 PRO A CA 1
ATOM 5550 C C . PRO A 1 393 ? -24.663 -20.604 0.627 1.00 23.69 424 PRO A C 1
ATOM 5551 O O . PRO A 1 393 ? -24.382 -21.177 1.687 1.00 24.99 424 PRO A O 1
ATOM 5562 N N . ALA A 1 394 ? -23.725 -20.192 -0.228 1.00 23.56 425 ALA A N 1
ATOM 5563 C CA . ALA A 1 394 ? -22.309 -20.388 0.056 1.00 19.44 425 ALA A CA 1
ATOM 5564 C C . ALA A 1 394 ? -21.842 -19.617 1.283 1.00 25.55 425 ALA A C 1
ATOM 5565 O O . ALA A 1 394 ? -20.716 -19.841 1.742 1.00 29.19 425 ALA A O 1
ATOM 5572 N N . GLU A 1 395 ? -22.671 -18.719 1.816 1.00 25.11 426 GLU A N 1
ATOM 5573 C CA . GLU A 1 395 ? -22.340 -17.956 3.009 1.00 26.74 426 GLU A CA 1
ATOM 5574 C C . GLU A 1 395 ? -23.298 -18.218 4.162 1.00 21.20 426 GLU A C 1
ATOM 5575 O O . GLU A 1 395 ? -23.132 -17.623 5.233 1.00 23.97 426 GLU A O 1
ATOM 5587 N N . ALA A 1 396 ? -24.288 -19.096 3.979 1.00 24.01 427 ALA A N 1
ATOM 5588 C CA . ALA A 1 396 ? -25.276 -19.335 5.025 1.00 25.62 427 ALA A CA 1
ATOM 5589 C C . ALA A 1 396 ? -24.662 -20.019 6.238 1.00 23.62 427 ALA A C 1
ATOM 5590 O O . ALA A 1 396 ? -25.147 -19.837 7.360 1.00 27.15 427 ALA A O 1
ATOM 5597 N N . GLU A 1 397 ? -23.605 -20.809 6.038 1.00 22.14 428 GLU A N 1
ATOM 5598 C CA . GLU A 1 397 ? -22.972 -21.495 7.159 1.00 24.38 428 GLU A CA 1
ATOM 5599 C C . GLU A 1 397 ? -22.235 -20.506 8.053 1.00 24.36 428 GLU A C 1
ATOM 5600 O O . GLU A 1 397 ? -22.382 -20.531 9.281 1.00 17.76 428 GLU A O 1
ATOM 5612 N N . THR A 1 398 ? -21.442 -19.616 7.451 1.00 24.01 429 THR A N 1
ATOM 5613 C CA . THR A 1 398 ? -20.766 -18.587 8.231 1.00 22.01 429 THR A CA 1
ATOM 5614 C C . THR A 1 398 ? -21.773 -17.643 8.877 1.00 19.73 429 THR A C 1
ATOM 5615 O O . THR A 1 398 ? -21.573 -17.194 10.012 1.00 16.62 429 THR A O 1
ATOM 5626 N N . ALA A 1 399 ? -22.866 -17.337 8.176 1.00 20.17 430 ALA A N 1
ATOM 5627 C CA . ALA A 1 399 ? -23.901 -16.490 8.758 1.00 18.66 430 ALA A CA 1
ATOM 5628 C C . ALA A 1 399 ? -24.471 -17.116 10.024 1.00 18.22 430 ALA A C 1
ATOM 5629 O O . ALA A 1 399 ? -24.639 -16.439 11.042 1.00 16.01 430 ALA A O 1
ATOM 5636 N N . GLY A 1 400 ? -24.771 -18.418 9.984 1.00 22.63 431 GLY A N 1
ATOM 5637 C CA . GLY A 1 400 ? -25.248 -19.090 11.181 1.00 23.46 431 GLY A CA 1
ATOM 5638 C C . GLY A 1 400 ? -24.232 -19.061 12.306 1.00 21.29 431 GLY A C 1
ATOM 5639 O O . GLY A 1 400 ? -24.587 -18.880 13.474 1.00 24.03 431 GLY A O 1
ATOM 5643 N N . ALA A 1 401 ? -22.952 -19.238 11.972 1.00 20.48 432 ALA A N 1
ATOM 5644 C CA . ALA A 1 401 ? -21.911 -19.188 12.992 1.00 18.04 432 ALA A CA 1
ATOM 5645 C C . ALA A 1 401 ? -21.844 -17.811 13.641 1.00 18.53 432 ALA A C 1
ATOM 5646 O O . ALA A 1 401 ? -21.692 -17.698 14.863 1.00 22.49 432 ALA A O 1
ATOM 5653 N N . ILE A 1 402 ? -21.961 -16.749 12.841 1.00 22.74 433 ILE A N 1
ATOM 5654 C CA . ILE A 1 402 ? -21.941 -15.401 13.401 1.00 21.19 433 ILE A CA 1
ATOM 5655 C C . ILE A 1 402 ? -23.150 -15.187 14.299 1.00 22.45 433 ILE A C 1
ATOM 5656 O O . ILE A 1 402 ? -23.039 -14.618 15.392 1.00 19.12 433 ILE A O 1
ATOM 5672 N N . MET A 1 403 ? -24.327 -15.637 13.853 1.00 20.70 434 MET A N 1
ATOM 5673 C CA . MET A 1 403 ? -25.531 -15.488 14.661 1.00 21.88 434 MET A CA 1
ATOM 5674 C C . MET A 1 403 ? -25.358 -16.142 16.026 1.00 18.04 434 MET A C 1
ATOM 5675 O O . MET A 1 403 ? -25.826 -15.611 17.041 1.00 17.81 434 MET A O 1
ATOM 5689 N N . ALA A 1 404 ? -24.688 -17.297 16.070 1.00 18.85 435 ALA A N 1
ATOM 5690 C CA . ALA A 1 404 ? -24.438 -17.960 17.345 1.00 18.67 435 ALA A CA 1
ATOM 5691 C C . ALA A 1 404 ? -23.588 -17.088 18.259 1.00 16.42 435 ALA A C 1
ATOM 5692 O O . ALA A 1 404 ? -23.842 -17.009 19.467 1.00 13.41 435 ALA A O 1
ATOM 5699 N N . PHE A 1 405 ? -22.570 -16.425 17.703 1.00 20.37 436 PHE A N 1
ATOM 5700 C CA . PHE A 1 405 ? -21.740 -15.540 18.511 1.00 21.20 436 PHE A CA 1
ATOM 5701 C C . PHE A 1 405 ? -22.555 -14.389 19.086 1.00 18.59 436 PHE A C 1
ATOM 5702 O O . PHE A 1 405 ? -22.413 -14.048 20.266 1.00 18.91 436 PHE A O 1
ATOM 5719 N N . PHE A 1 406 ? -23.406 -13.769 18.265 1.00 14.56 437 PHE A N 1
ATOM 5720 C CA . PHE A 1 406 ? -24.184 -12.628 18.737 1.00 20.50 437 PHE A CA 1
ATOM 5721 C C . PHE A 1 406 ? -25.213 -13.056 19.774 1.00 18.92 437 PHE A C 1
ATOM 5722 O O . PHE A 1 406 ? -25.491 -12.314 20.723 1.00 16.62 437 PHE A O 1
ATOM 5739 N N . LEU A 1 407 ? -25.795 -14.244 19.607 1.00 15.92 438 LEU A N 1
ATOM 5740 C CA . LEU A 1 407 ? -26.626 -14.810 20.661 1.00 15.12 438 LEU A CA 1
ATOM 5741 C C . LEU A 1 407 ? -25.841 -14.911 21.962 1.00 19.26 438 LEU A C 1
ATOM 5742 O O . LEU A 1 407 ? -26.343 -14.548 23.033 1.00 15.99 438 LEU A O 1
ATOM 5758 N N . CYS A 1 408 ? -24.596 -15.387 21.885 1.00 16.21 439 CYS A N 1
ATOM 5759 C CA . CYS A 1 408 ? -23.781 -15.541 23.083 1.00 19.72 439 CYS A CA 1
ATOM 5760 C C . CYS A 1 408 ? -23.280 -14.199 23.597 1.00 15.30 439 CYS A C 1
ATOM 5761 O O . CYS A 1 408 ? -23.130 -14.019 24.811 1.00 18.63 439 CYS A O 1
ATOM 5769 N N . LEU A 1 409 ? -23.015 -13.248 22.701 1.00 16.28 440 LEU A N 1
ATOM 5770 C CA . LEU A 1 409 ? -22.711 -11.894 23.150 1.00 19.51 440 LEU A CA 1
ATOM 5771 C C . LEU A 1 409 ? -23.878 -11.320 23.944 1.00 19.10 440 LEU A C 1
ATOM 5772 O O . LEU A 1 409 ? -23.674 -10.634 24.953 1.00 20.36 440 LEU A O 1
ATOM 5788 N N . GLY A 1 410 ? -25.109 -11.598 23.509 1.00 18.55 441 GLY A N 1
ATOM 5789 C CA . GLY A 1 410 ? -26.266 -11.192 24.288 1.00 20.26 441 GLY A CA 1
ATOM 5790 C C . GLY A 1 410 ? -26.292 -11.832 25.662 1.00 14.11 441 GLY A C 1
ATOM 5791 O O . GLY A 1 410 ? -26.589 -11.170 26.660 1.00 14.93 441 GLY A O 1
ATOM 5795 N N . LEU A 1 411 ? -25.984 -13.130 25.734 1.00 16.10 442 LEU A N 1
ATOM 5796 C CA . LEU A 1 411 ? -25.898 -13.800 27.028 1.00 19.88 442 LEU A CA 1
ATOM 5797 C C . LEU A 1 411 ? -24.856 -13.135 27.918 1.00 21.60 442 LEU A C 1
ATOM 5798 O O . LEU A 1 411 ? -25.078 -12.953 29.122 1.00 15.14 442 LEU A O 1
ATOM 5814 N N . ALA A 1 412 ? -23.714 -12.759 27.339 1.00 23.34 443 ALA A N 1
ATOM 5815 C CA . ALA A 1 412 ? -22.632 -12.179 28.126 1.00 21.56 443 ALA A CA 1
ATOM 5816 C C . ALA A 1 412 ? -22.978 -10.768 28.584 1.00 16.90 443 ALA A C 1
ATOM 5817 O O . ALA A 1 412 ? -22.769 -10.414 29.750 1.00 17.18 443 ALA A O 1
ATOM 5824 N N . LEU A 1 413 ? -23.506 -9.943 27.677 1.00 17.81 444 LEU A N 1
ATOM 5825 C CA . LEU A 1 413 ? -23.906 -8.592 28.059 1.00 21.60 444 LEU A CA 1
ATOM 5826 C C . LEU A 1 413 ? -25.002 -8.623 29.116 1.00 19.31 444 LEU A C 1
ATOM 5827 O O . LEU A 1 413 ? -25.031 -7.779 30.019 1.00 16.96 444 LEU A O 1
ATOM 5843 N N . GLY A 1 414 ? -25.916 -9.590 29.020 1.00 21.00 445 GLY A N 1
ATOM 5844 C CA . GLY A 1 414 ? -26.945 -9.722 30.036 1.00 18.88 445 GLY A CA 1
ATOM 5845 C C . GLY A 1 414 ? -26.375 -10.056 31.401 1.00 16.64 445 GLY A C 1
ATOM 5846 O O . GLY A 1 414 ? -26.829 -9.530 32.418 1.00 18.99 445 GLY A O 1
ATOM 5850 N N . ALA A 1 415 ? -25.373 -10.938 31.441 1.00 21.86 446 ALA A N 1
ATOM 5851 C CA . ALA A 1 415 ? -24.731 -11.269 32.709 1.00 24.84 446 ALA A CA 1
ATOM 5852 C C . ALA A 1 415 ? -24.069 -10.043 33.327 1.00 23.39 446 ALA A C 1
ATOM 5853 O O . ALA A 1 415 ? -24.153 -9.826 34.540 1.00 24.78 446 ALA A O 1
ATOM 5860 N N . VAL A 1 416 ? -23.461 -9.215 32.519 1.00 27.19 447 VAL A N 1
ATOM 5861 C CA . VAL A 1 416 ? -22.821 -7.962 32.982 1.00 30.34 447 VAL A CA 1
ATOM 5862 C C . VAL A 1 416 ? -23.893 -7.034 33.539 1.00 26.41 447 VAL A C 1
ATOM 5863 O O . VAL A 1 416 ? -23.785 -6.681 34.650 1.00 35.03 447 VAL A O 1
ATOM 5876 N N . PHE A 1 417 ? -24.932 -6.757 32.789 1.00 30.32 448 PHE A N 1
ATOM 5877 C CA . PHE A 1 417 ? -25.995 -5.804 33.162 1.00 36.55 448 PHE A CA 1
ATOM 5878 C C . PHE A 1 417 ? -26.699 -6.286 34.423 1.00 36.95 448 PHE A C 1
ATOM 5879 O O . PHE A 1 417 ? -26.921 -5.466 35.283 1.00 35.89 448 PHE A O 1
ATOM 5896 N N . SER A 1 418 ? -26.979 -7.586 34.517 1.00 30.94 449 SER A N 1
ATOM 5897 C CA . SER A 1 418 ? -27.698 -8.224 35.652 1.00 27.73 449 SER A CA 1
ATOM 5898 C C . SER A 1 418 ? -26.886 -8.215 36.943 1.00 32.79 449 SER A C 1
ATOM 5899 O O . SER A 1 418 ? -27.475 -8.348 37.978 1.00 41.41 449 SER A O 1
ATOM 5907 N N . PHE A 1 419 ? -25.599 -7.925 36.843 1.00 32.36 450 PHE A N 1
ATOM 5908 C CA . PHE A 1 419 ? -24.582 -7.868 37.887 1.00 29.56 450 PHE A CA 1
ATOM 5909 C C . PHE A 1 419 ? -24.512 -6.435 38.419 1.00 46.64 450 PHE A C 1
ATOM 5910 O O . PHE A 1 419 ? -23.433 -6.180 38.891 1.00 38.70 450 PHE A O 1
ATOM 5927 N N . LEU A 1 420 ? -25.450 -5.539 38.023 1.00 47.63 451 LEU A N 1
ATOM 5928 C CA . LEU A 1 420 ? -25.792 -4.179 38.492 1.00 37.22 451 LEU A CA 1
ATOM 5929 C C . LEU A 1 420 ? -27.259 -4.125 38.932 1.00 45.00 451 LEU A C 1
ATOM 5930 O O . LEU A 1 420 ? -27.481 -3.596 40.006 1.00 54.39 451 LEU A O 1
ATOM 5934 N N . PHE A 1 421 ? -28.213 -4.572 38.092 1.00 46.92 452 PHE A N 1
ATOM 5935 C CA . PHE A 1 421 ? -29.689 -4.632 38.322 1.00 38.64 452 PHE A CA 1
ATOM 5936 C C . PHE A 1 421 ? -30.040 -5.255 39.674 1.00 36.86 452 PHE A C 1
ATOM 593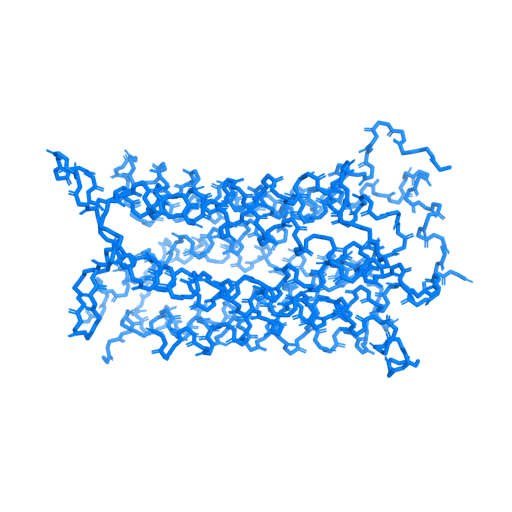7 O O . PHE A 1 421 ? -30.965 -4.745 40.298 1.00 35.36 452 PHE A O 1
#

Secondary structure (DSSP, 8-state):
---GGGHHHHHHHHHHHHHHHHHHHHHHTHHHHHHHHHTT----SHHHHHHHHHHHHHHHHHHHHHHHHHHGGGS-HHHHHHHHHHHHHHHHHHHHHHHHS---HHHHHHHHHHHHHHHHHHHHHHHHHHHHHHTTS-HHHHHHHHHHHHHHHHHHHHHHHHHHHH---HHHHHHHHHHHHHHHHHHHHHHHHTSTT-HHHHHHHGGG--HHHHHHHHHHHHHHHHHHHHHHHHHTTTTGGGB--SS--SGGGHHHHIIIIIIIHHHHHHHHHHHHTTT--TT-TT-THHHHHHHHGGGHHHHHHTB-BSS-SS---SB-SHHHHHHHHHHHHHHHHHHHHHHHHHGGGGS-HHHHHHHHHHHHHHHHHHHHHHHHHHTT-

GO terms:
  GO:0005326 neurotransmitter transmembrane transporter activity (F, IDA)
  GO:0005886 plasma membrane (C, IDA)
  GO:0015860 purine nucleoside transmembrane transport (P, IDA)
  GO:0015211 purine nucleoside transmembrane transporter activity (F, IDA)
  GO:0015213 uridine transmembrane transporter activity (F, IDA)
  GO:0032238 adenosine transport (P, IDA)
  GO:0006836 neurotransmitter transport (P, IDA)
  GO:0015862 uridine transmembrane transport (P, IMP)
  GO:1901642 nucleoside transmembrane transport (P, IMP)
  GO:0072531 pyrimidine-containing compound transmembrane transport (P, IMP)
  GO:0015389 pyrimidine- and adenosine-specific:sodium symporter activity (F, IDA)
  GO:0005337 nucleoside transmembrane transporter activity (F, IDA)
  GO:0035340 inosine transport (P, IDA)
  GO:0035344 hypoxanthine transport (P, IDA)
  GO:0035364 thymine transport (P, IDA)
  GO:0016323 basolateral plasma membrane (C, IDA)
  GO:0016324 apical plasma membrane (C, IDA)
  GO:0015851 nucleobase transport (P, IDA)
  GO:0015853 adenine transport (P, IDA)
  GO:0015858 nucleoside transport (P, IDA)

B-factor: mean 25.28, std 9.3, range [10.0, 66.01]

Foldseek 3Di:
DDCVVCLLLLLLLLLLLLLPLLVLLVVLLLVVLLVVLVVFPCVGLSVCLVVLLLVLQLVLLLVQLVVCLVCVVVDDLCCLQVVLLVQLLVLLVVVLVVLVDDDHNVVSSVSVSVSSNSSSNSSSSNQLSSLLLCLLPALLSLLSSLLSNLVSLLVSLVLSVCVVVVPDDSSVSSSVSSVVSSVSSVVSNVSVVPQVVGPNSCVRVVLLVPLVVLCVLLVLLLLLLLLLLLLVLLCPDLPLLQADADPDPDPVCGSPVCSVLASNLQSVLLSVLSNCCSPDQPPDLPDPVLSVLSVVLVVLVVQSNLERGPPDDDHHNPHDHSVSSSVSSNCSRNNSNNSSSNSSSNQLVSDDSNCSSSSNSSSSSSNSSSNSSSNVNSVVD